Protein AF-0000000066262225 (afdb_homodimer)

Sequence (502 aa):
MTKTEKKLRHYITKAIADYKLLDKGDKVMLCLSGGKDSFGLLKVLHGLIEDKTYDIDLHVYTLDQSQPGWDDSQLRKYLDDLGVSYEIETKNTYGVIIDKVPEGKTYCSLCSRLRRGNIYRYAKEHKMDKIILGHHHDDLIQSLLMSILYQGQIKSMPPKFVTQDGENTVIRPMVLVQERDLIEFAKEENFPIIPCNLCGSQENLKRKKVKKLIQDLALENPKVPSNILNSLSNVLPSHLMDKNLLNSLENMTKTEKKLRHYITKAIADYKLLDKGDKVMLCLSGGKDSFGLLKVLHGLIEDKTYDIDLHVYTLDQSQPGWDDSQLRKYLDDLGVSYEIETKNTYGVIIDKVPEGKTYCSLCSRLRRGNIYRYAKEHKMDKIILGHHHDDLIQSLLMSILYQGQIKSMPPKFVTQDGENTVIRPMVLVQERDLIEFAKEENFPIIPCNLCGSQENLKRKKVKKLIQDLALENPKVPSNILNSLSNVLPSHLMDKNLLNSLEN

Foldseek 3Di:
DDPLLVVQLVLLVVLCVVVVQDDAAFFEEQEDAQALLSVSVCVSVLVCVVVPVHHYQYEYEYEALVDPPDDCPQVVVVCVVSVHHYDYHYDNQVVVLPVPDDPQAFSVVSVVVVVVVVQLVVCLVVVGAAYEYRDALLQFLLQQCCCVVPVVDRDGDDQWDQDPVNRYIYGYSHNHPDPVSSVVVCVVVVRRGDDDPRGPHCVVVSSVVSSVVQVVVCVVPVCSSVVSSVVNVPDDVVPDDDPVVVVVVVD/DDPLLVVQLVLLVVLCVVVVQDDAAFFEEEEDAQALLSVSVCVSVLVCVVVPVHHYQYEYEYEALVDPPDDCPLVVVVCVVSVHHYDYHYDNQVVVLPVPDDPPAFSVVSSVVVVVVVQLVVCLVVVGAAYEYRDALLQFLLQQCCCVVPVVDRDGDDQWDQDPVNRYIYGYSHNHPDVVSSVVVCVVVVRRGDDDPRGPHCVVVSSVVSSVVQVVVCVVPVCSSVVSSVVNVPDDVVPDDDPVVVVVVVD

pLDDT: mean 93.82, std 8.8, range [47.84, 98.88]

Radius of gyration: 27.67 Å; Cα contacts (8 Å, |Δi|>4): 814; chains: 2; bounding box: 54×81×60 Å

Nearest PDB structures (foldseek):
  6scy-assembly1_B  TM=7.818E-01  e=8.886E-15  Methanococcus maripaludis S2
  5ztb-assembly2_A  TM=8.047E-01  e=3.260E-14  Thermus thermophilus HB27
  5b4e-assembly1_A-2  TM=8.611E-01  e=9.224E-13  Thermus thermophilus HB27
  2e89-assembly2_C  TM=8.220E-01  e=2.642E-12  Aquifex aeolicus
  3a2k-assembly2_B  TM=7.943E-01  e=8.356E-10  Geobacillus kaustophilus

Structure (mmCIF, N/CA/C/O backbone):
data_AF-0000000066262225-model_v1
#
loop_
_entity.id
_entity.type
_entity.pdbx_description
1 polymer 'tRNA-cytidine(32) 2-sulfurtransferase 2'
#
loop_
_atom_site.group_PDB
_atom_site.id
_atom_site.type_symbol
_atom_site.label_atom_id
_atom_site.label_alt_id
_atom_site.label_comp_id
_atom_site.label_asym_id
_atom_site.label_entity_id
_atom_site.label_seq_id
_atom_site.pdbx_PDB_ins_code
_atom_site.Cartn_x
_atom_site.Cartn_y
_atom_site.Cartn_z
_atom_site.occupancy
_atom_site.B_iso_or_equiv
_atom_site.auth_seq_id
_atom_site.auth_comp_id
_atom_site.auth_asym_id
_atom_site.auth_atom_id
_atom_site.pdbx_PDB_model_num
ATOM 1 N N . MET A 1 1 ? -16.609 -34.656 -5.578 1 88.62 1 MET A N 1
ATOM 2 C CA . MET A 1 1 ? -15.852 -33.406 -5.414 1 88.62 1 MET A CA 1
ATOM 3 C C . MET A 1 1 ? -15.938 -32.906 -3.973 1 88.62 1 MET A C 1
ATOM 5 O O . MET A 1 1 ? -17.016 -32.844 -3.398 1 88.62 1 MET A O 1
ATOM 9 N N . THR A 1 2 ? -14.844 -32.625 -3.408 1 93.94 2 THR A N 1
ATOM 10 C CA . THR A 1 2 ? -14.789 -32.219 -2.008 1 93.94 2 THR A CA 1
ATOM 11 C C . THR A 1 2 ? -15.211 -30.766 -1.848 1 93.94 2 THR A C 1
ATOM 13 O O . THR A 1 2 ? -15.289 -30.031 -2.83 1 93.94 2 THR A O 1
ATOM 16 N N . LYS A 1 3 ? -15.57 -30.406 -0.615 1 95.38 3 LYS A N 1
ATOM 17 C CA . LYS A 1 3 ? -15.914 -29.031 -0.304 1 95.38 3 LYS A CA 1
ATOM 18 C C . LYS A 1 3 ? -14.766 -28.078 -0.642 1 95.38 3 LYS A C 1
ATOM 20 O O . LYS A 1 3 ? -14.992 -26.984 -1.154 1 95.38 3 LYS A O 1
ATOM 25 N N . THR A 1 4 ? -13.562 -28.562 -0.428 1 97.94 4 THR A N 1
ATOM 26 C CA . THR A 1 4 ? -12.375 -27.75 -0.697 1 97.94 4 THR A CA 1
ATOM 27 C C . THR A 1 4 ? -12.219 -27.516 -2.195 1 97.94 4 THR A C 1
ATOM 29 O O . THR A 1 4 ? -11.953 -26.375 -2.623 1 97.94 4 THR A O 1
ATOM 32 N N . GLU A 1 5 ? -12.383 -28.531 -2.943 1 97.88 5 GLU A N 1
ATOM 33 C CA . GLU A 1 5 ? -12.266 -28.391 -4.395 1 97.88 5 GLU A CA 1
ATOM 34 C C . GLU A 1 5 ? -13.328 -27.438 -4.941 1 97.88 5 GLU A C 1
ATOM 36 O O . GLU A 1 5 ? -13.047 -26.625 -5.82 1 97.88 5 GLU A O 1
ATOM 41 N N . LYS A 1 6 ? -14.539 -27.531 -4.414 1 98.19 6 LYS A N 1
ATOM 42 C CA . LYS A 1 6 ? -15.617 -26.625 -4.836 1 98.19 6 LYS A CA 1
ATOM 43 C C . LYS A 1 6 ? -15.258 -25.172 -4.562 1 98.19 6 LYS A C 1
ATOM 45 O O . LYS A 1 6 ? -15.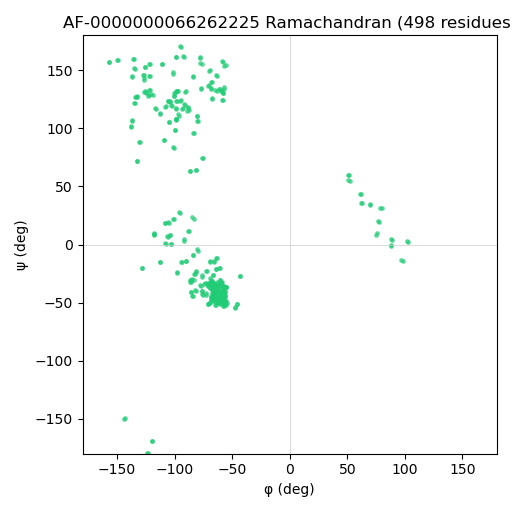523 -24.297 -5.387 1 98.19 6 LYS A O 1
ATOM 50 N N . LYS A 1 7 ? -14.68 -24.984 -3.381 1 98.06 7 LYS A N 1
ATOM 51 C CA . LYS A 1 7 ? -14.258 -23.641 -2.998 1 98.06 7 LYS A CA 1
ATOM 52 C C . LYS A 1 7 ? -13.172 -23.125 -3.936 1 98.06 7 LYS A C 1
ATOM 54 O O . LYS A 1 7 ? -13.219 -21.969 -4.367 1 98.06 7 LYS A O 1
ATOM 59 N N . LEU A 1 8 ? -12.219 -23.906 -4.277 1 98.81 8 LEU A N 1
ATOM 60 C CA . LEU A 1 8 ? -11.164 -23.531 -5.207 1 98.81 8 LEU A CA 1
ATOM 61 C C . LEU A 1 8 ? -11.734 -23.219 -6.586 1 98.81 8 LEU A C 1
ATOM 63 O O . LEU A 1 8 ? -11.367 -22.203 -7.195 1 98.81 8 LEU A O 1
ATOM 67 N N . ARG A 1 9 ? -12.625 -24.047 -7.074 1 98.69 9 ARG A N 1
AT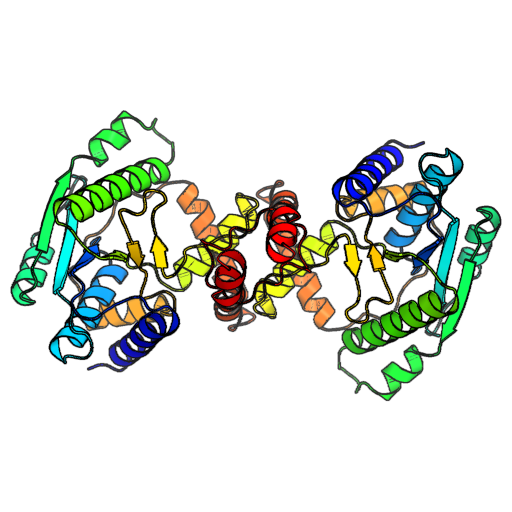OM 68 C CA . ARG A 1 9 ? -13.266 -23.828 -8.367 1 98.69 9 ARG A CA 1
ATOM 69 C C . ARG A 1 9 ? -13.969 -22.484 -8.406 1 98.69 9 ARG A C 1
ATOM 71 O O . ARG A 1 9 ? -13.859 -21.75 -9.398 1 98.69 9 ARG A O 1
ATOM 78 N N . HIS A 1 10 ? -14.625 -22.141 -7.336 1 98.69 10 HIS A N 1
ATOM 79 C CA . HIS A 1 10 ? -15.359 -20.891 -7.258 1 98.69 10 HIS A CA 1
ATOM 80 C C . HIS A 1 10 ? -14.414 -19.688 -7.406 1 98.69 10 HIS A C 1
ATOM 82 O O . HIS A 1 10 ? -14.648 -18.812 -8.242 1 98.69 10 HIS A O 1
ATOM 88 N N . TYR A 1 11 ? -13.367 -19.703 -6.641 1 98.75 11 TYR A N 1
ATOM 89 C CA . TYR A 1 11 ? -12.461 -18.547 -6.637 1 98.75 11 TYR A CA 1
ATOM 90 C C . TYR A 1 11 ? -11.672 -18.469 -7.938 1 98.75 11 TYR A C 1
ATOM 92 O O . TYR A 1 11 ? -11.406 -17.375 -8.445 1 98.75 11 TYR A O 1
ATOM 100 N N . ILE A 1 12 ? -11.312 -19.641 -8.469 1 98.88 12 ILE A N 1
ATOM 101 C CA . ILE A 1 12 ? -10.555 -19.656 -9.719 1 98.88 12 ILE A CA 1
ATOM 102 C C . ILE A 1 12 ? -11.43 -19.172 -10.867 1 98.88 12 ILE A C 1
ATOM 104 O O . ILE A 1 12 ? -11.008 -18.312 -11.656 1 98.88 12 ILE A O 1
ATOM 108 N N . THR A 1 13 ? -12.672 -19.625 -10.953 1 98.81 13 THR A N 1
ATOM 109 C CA . THR A 1 13 ? -13.57 -19.188 -12.016 1 98.81 13 THR A CA 1
ATOM 110 C C . THR A 1 13 ? -13.922 -17.719 -11.852 1 98.81 13 THR A C 1
ATOM 112 O O . THR A 1 13 ? -14.055 -17 -12.844 1 98.81 13 THR A O 1
ATOM 115 N N . LYS A 1 14 ? -14.078 -17.281 -10.633 1 98.75 14 LYS A N 1
ATOM 116 C CA . LYS A 1 14 ? -14.344 -15.867 -10.383 1 98.75 14 LYS A CA 1
ATOM 117 C C . LYS A 1 14 ? -13.188 -15 -10.875 1 98.75 14 LYS A C 1
ATOM 119 O O . LYS A 1 14 ? -13.406 -13.977 -11.531 1 98.75 14 LYS A O 1
ATOM 124 N N . ALA A 1 15 ? -11.969 -15.391 -10.539 1 98.81 15 ALA A N 1
ATOM 125 C CA . ALA A 1 15 ? -10.797 -14.633 -10.977 1 98.81 15 ALA A CA 1
ATOM 126 C C . ALA A 1 15 ? -10.703 -14.602 -12.5 1 98.81 15 ALA A C 1
ATOM 128 O O . ALA A 1 15 ? -10.43 -13.555 -13.086 1 98.81 15 ALA A O 1
ATOM 129 N N . ILE A 1 16 ? -10.922 -15.758 -13.125 1 98.81 16 ILE A N 1
ATOM 130 C CA . ILE A 1 16 ? -10.852 -15.852 -14.578 1 98.81 16 ILE A CA 1
ATOM 131 C C . ILE A 1 16 ? -11.883 -14.906 -15.203 1 98.81 16 ILE A C 1
ATOM 133 O O . ILE A 1 16 ? -11.578 -14.203 -16.172 1 98.81 16 ILE A O 1
ATOM 137 N N . ALA A 1 17 ? -13.062 -14.852 -14.641 1 98.44 17 ALA A N 1
ATOM 138 C CA . ALA A 1 17 ? -14.133 -13.992 -15.141 1 98.44 17 ALA A CA 1
ATOM 139 C C . ALA A 1 17 ? -13.82 -12.523 -14.867 1 98.44 17 ALA A C 1
ATOM 141 O O . ALA A 1 17 ? -13.875 -11.688 -15.773 1 98.44 17 ALA A O 1
ATOM 142 N N . ASP A 1 18 ? -13.484 -12.203 -13.648 1 97.81 18 ASP A N 1
ATOM 143 C CA . ASP A 1 18 ? -13.273 -10.828 -13.211 1 97.81 18 ASP A CA 1
ATOM 144 C C . ASP A 1 18 ? -12.156 -10.164 -14.016 1 97.81 18 ASP A C 1
ATOM 146 O O . ASP A 1 18 ? -12.234 -8.969 -14.32 1 97.81 18 ASP A O 1
ATOM 150 N N . TYR A 1 19 ? -11.125 -10.961 -14.398 1 97.94 19 TYR A N 1
ATOM 151 C CA . TYR A 1 19 ? -9.945 -10.344 -15 1 97.94 19 TYR A CA 1
ATOM 152 C C . TYR A 1 19 ? -9.75 -10.828 -16.422 1 97.94 19 TYR A C 1
ATOM 154 O O . TYR A 1 19 ? -8.688 -10.625 -17.016 1 97.94 19 TYR A O 1
ATOM 162 N N . LYS A 1 20 ? -10.742 -11.555 -16.953 1 97.12 20 LYS A N 1
ATOM 163 C CA . LYS A 1 20 ? -10.719 -12.023 -18.328 1 97.12 20 LYS A CA 1
ATOM 164 C C . LYS A 1 20 ? -9.414 -12.734 -18.656 1 97.12 20 LYS A C 1
ATOM 166 O O . LYS A 1 20 ? -8.719 -12.367 -19.609 1 97.12 20 LYS A O 1
ATOM 171 N N . LEU A 1 21 ? -9.172 -13.797 -17.906 1 98.56 21 LEU A N 1
ATOM 172 C CA . LEU A 1 21 ? -7.867 -14.438 -17.953 1 98.56 21 LEU A CA 1
ATOM 173 C C . LEU A 1 21 ? -7.797 -15.43 -19.109 1 98.56 21 LEU A C 1
ATOM 175 O O . LEU A 1 21 ? -6.719 -15.68 -19.656 1 98.56 21 LEU A O 1
ATOM 179 N N . LEU A 1 22 ? -8.922 -16.016 -19.484 1 98.5 22 LEU A N 1
ATOM 180 C CA . LEU A 1 22 ? -8.938 -17.062 -20.5 1 98.5 22 LEU A CA 1
ATOM 181 C C . LEU A 1 22 ? -9.953 -16.734 -21.594 1 98.5 22 LEU A C 1
ATOM 183 O O . LEU A 1 22 ? -11.031 -16.219 -21.312 1 98.5 22 LEU A O 1
ATOM 187 N N . ASP A 1 23 ? -9.594 -17.141 -22.797 1 97.81 23 ASP A N 1
ATOM 188 C CA . ASP A 1 23 ? -10.492 -17.078 -23.938 1 97.81 23 ASP A CA 1
ATOM 189 C C . ASP A 1 23 ? -10.695 -18.469 -24.547 1 97.81 23 ASP A C 1
ATOM 191 O O . ASP A 1 23 ? -9.844 -19.344 -24.406 1 97.81 23 ASP A O 1
ATOM 195 N N . LYS A 1 24 ? -11.836 -18.547 -25.203 1 98 24 LYS A N 1
ATOM 196 C CA . LYS A 1 24 ? -12.109 -19.812 -25.906 1 98 24 LYS A CA 1
ATOM 197 C C . LYS A 1 24 ? -11.016 -20.125 -26.906 1 98 24 LYS A C 1
ATOM 199 O O . LYS A 1 24 ? -10.594 -19.266 -27.688 1 98 24 LYS A O 1
ATOM 204 N N . GLY A 1 25 ? -10.523 -21.344 -26.844 1 98.19 25 GLY A N 1
ATOM 205 C CA . GLY A 1 25 ? -9.555 -21.797 -27.828 1 98.19 25 GLY A CA 1
ATOM 206 C C . GLY A 1 25 ? -8.117 -21.469 -27.453 1 98.19 25 GLY A C 1
ATOM 207 O O . GLY A 1 25 ? -7.184 -21.859 -28.156 1 98.19 25 GLY A O 1
ATOM 208 N N . ASP A 1 26 ? -7.898 -20.844 -26.344 1 98.31 26 ASP A N 1
ATOM 209 C CA . ASP A 1 26 ? -6.551 -20.5 -25.906 1 98.31 26 ASP A CA 1
ATOM 210 C C . ASP A 1 26 ? -5.672 -21.75 -25.812 1 98.31 26 ASP A C 1
ATOM 212 O O . ASP A 1 26 ? -6.113 -22.797 -25.312 1 98.31 26 ASP A O 1
ATOM 216 N N . LYS A 1 27 ? -4.516 -21.641 -26.328 1 98.38 27 LYS A N 1
ATOM 217 C CA . LYS A 1 27 ? -3.451 -22.562 -25.969 1 98.38 27 LYS A CA 1
ATOM 218 C C . LYS A 1 27 ? -2.689 -22.078 -24.734 1 98.38 27 LYS A C 1
ATOM 220 O O . LYS A 1 27 ? -1.961 -21.094 -24.797 1 98.38 27 LYS A O 1
ATOM 225 N N . VAL A 1 28 ? -2.777 -22.828 -23.688 1 98.69 28 VAL A N 1
ATOM 226 C CA . VAL A 1 28 ? -2.246 -22.312 -22.422 1 98.69 28 VAL A CA 1
ATOM 227 C C . VAL A 1 28 ? -1.184 -23.266 -21.891 1 98.69 28 VAL A C 1
ATOM 229 O O . VAL A 1 28 ? -1.281 -24.484 -22.062 1 98.69 28 VAL A O 1
ATOM 232 N N . MET A 1 29 ? -0.179 -22.688 -21.266 1 98.81 29 MET A N 1
ATOM 233 C CA . MET A 1 29 ? 0.882 -23.422 -20.594 1 98.81 29 MET A CA 1
ATOM 234 C C . MET A 1 29 ? 0.82 -23.219 -19.078 1 98.81 29 MET A C 1
ATOM 236 O O . MET A 1 29 ? 0.97 -22.094 -18.609 1 98.81 29 MET A O 1
ATOM 240 N N . LEU A 1 30 ? 0.504 -24.25 -18.391 1 98.88 30 LEU A N 1
ATOM 241 C CA . LEU A 1 30 ? 0.546 -24.188 -16.922 1 98.88 30 LEU A CA 1
ATOM 242 C C . LEU A 1 30 ? 1.913 -24.625 -16.406 1 98.88 30 LEU A C 1
ATOM 244 O O . LEU A 1 30 ? 2.377 -25.719 -16.688 1 98.88 30 LEU A O 1
ATOM 248 N N . CYS A 1 31 ? 2.539 -23.734 -15.719 1 98.56 31 CYS A N 1
ATOM 249 C CA . CYS A 1 31 ? 3.836 -24.047 -15.133 1 98.56 31 CYS A CA 1
ATOM 250 C C . CYS A 1 31 ? 3.672 -24.828 -13.828 1 98.56 31 CYS A C 1
ATOM 252 O O . CYS A 1 31 ? 3.23 -24.266 -12.82 1 98.56 31 CYS A O 1
ATOM 254 N N . LEU A 1 32 ? 4.051 -26.047 -13.875 1 97.81 32 LEU A N 1
ATOM 255 C CA . LEU A 1 32 ? 3.979 -26.922 -12.711 1 97.81 32 LEU A CA 1
ATOM 256 C C . LEU A 1 32 ? 5.336 -27.031 -12.023 1 97.81 32 LEU A C 1
ATOM 258 O O . LEU A 1 32 ? 6.258 -27.656 -12.547 1 97.81 32 LEU A O 1
ATOM 262 N N . SER A 1 33 ? 5.461 -26.438 -10.891 1 93.75 33 SER A N 1
ATOM 263 C CA . SER A 1 33 ? 6.734 -26.375 -10.18 1 93.75 33 SER A CA 1
ATOM 264 C C . SER A 1 33 ? 7.004 -27.656 -9.406 1 93.75 33 SER A C 1
ATOM 266 O O . SER A 1 33 ? 8.141 -27.922 -9.008 1 93.75 33 SER A O 1
ATOM 268 N N . GLY A 1 34 ? 5.926 -28.391 -9.086 1 92.31 34 GLY A N 1
ATOM 269 C CA . GLY A 1 34 ? 6.047 -29.531 -8.211 1 92.31 34 GLY A CA 1
ATOM 270 C C . GLY A 1 34 ? 5.582 -29.266 -6.793 1 92.31 34 GLY A C 1
ATOM 271 O O . GLY A 1 34 ? 5.664 -30.125 -5.926 1 92.31 34 GLY A O 1
ATOM 272 N N . GLY A 1 35 ? 5.105 -28.109 -6.566 1 93.94 35 GLY A N 1
ATOM 273 C CA . GLY A 1 35 ? 4.57 -27.75 -5.262 1 93.94 35 GLY A CA 1
ATOM 274 C C . GLY A 1 35 ? 3.068 -27.938 -5.16 1 93.94 35 GLY A C 1
ATOM 275 O O . GLY A 1 35 ? 2.398 -28.172 -6.168 1 93.94 35 GLY A O 1
ATOM 276 N N . LYS A 1 36 ? 2.582 -27.812 -3.916 1 95.75 36 LYS A N 1
ATOM 277 C CA . LYS A 1 36 ? 1.168 -28.047 -3.645 1 95.75 36 LYS A CA 1
ATOM 278 C C . LYS A 1 36 ? 0.285 -27.078 -4.422 1 95.75 36 LYS A C 1
ATOM 280 O O . LYS A 1 36 ? -0.793 -27.453 -4.891 1 95.75 36 LYS A O 1
ATOM 285 N N . ASP A 1 37 ? 0.737 -25.859 -4.605 1 97.56 37 ASP A N 1
ATOM 286 C CA . ASP A 1 37 ? -0.09 -24.828 -5.227 1 97.56 37 ASP A CA 1
ATOM 287 C C . ASP A 1 37 ? -0.306 -25.125 -6.711 1 97.56 37 ASP A C 1
ATOM 289 O O . ASP A 1 37 ? -1.439 -25.094 -7.195 1 97.56 37 ASP A O 1
ATOM 293 N N . SER A 1 38 ? 0.808 -25.391 -7.422 1 98 38 SER A N 1
ATOM 294 C CA . SER A 1 38 ? 0.705 -25.641 -8.852 1 98 38 SER A CA 1
ATOM 295 C C . SER A 1 38 ? -0.054 -26.938 -9.125 1 98 38 SER A C 1
ATOM 297 O O . SER A 1 38 ? -0.8 -27.031 -10.102 1 98 38 SER A O 1
ATOM 299 N N . PHE A 1 39 ? 0.054 -27.953 -8.266 1 97.88 39 PHE A N 1
ATOM 300 C CA . PHE A 1 39 ? -0.723 -29.188 -8.406 1 97.88 39 PHE A CA 1
ATOM 301 C C . PHE A 1 39 ? -2.209 -28.906 -8.219 1 97.88 39 PHE A C 1
ATOM 303 O O . PHE A 1 39 ? -3.043 -29.422 -8.961 1 97.88 39 PHE A O 1
ATOM 310 N N . GLY A 1 40 ? -2.516 -28.156 -7.168 1 98.38 40 GLY A N 1
ATOM 311 C CA . GLY A 1 40 ? -3.904 -27.797 -6.938 1 98.38 40 GLY A CA 1
ATOM 312 C C . GLY A 1 40 ? -4.543 -27.094 -8.117 1 98.38 40 GLY A C 1
ATOM 313 O O . GLY A 1 40 ? -5.652 -27.438 -8.531 1 98.38 40 GLY A O 1
ATOM 314 N N . LEU A 1 41 ? -3.811 -26.156 -8.656 1 98.75 41 LEU A N 1
ATOM 315 C CA . LEU A 1 41 ? -4.293 -25.422 -9.82 1 98.75 41 LEU A CA 1
ATOM 316 C C . LEU A 1 41 ? -4.52 -26.359 -11 1 98.75 41 LEU A C 1
ATOM 318 O O . LEU A 1 41 ? -5.555 -26.281 -11.664 1 98.75 41 LEU A O 1
ATOM 322 N N . LEU A 1 42 ? -3.559 -27.219 -11.266 1 98.69 42 LEU A N 1
ATOM 323 C CA . LEU A 1 42 ? -3.666 -28.172 -12.367 1 98.69 42 LEU A CA 1
ATOM 324 C C . LEU A 1 42 ? -4.914 -29.031 -12.219 1 98.69 42 LEU A C 1
ATOM 326 O O . LEU A 1 42 ? -5.691 -29.188 -13.164 1 98.69 42 LEU A O 1
ATOM 330 N N . LYS A 1 43 ? -5.09 -29.578 -11.055 1 98.44 43 LYS A N 1
ATOM 331 C CA . LYS A 1 43 ? -6.219 -30.469 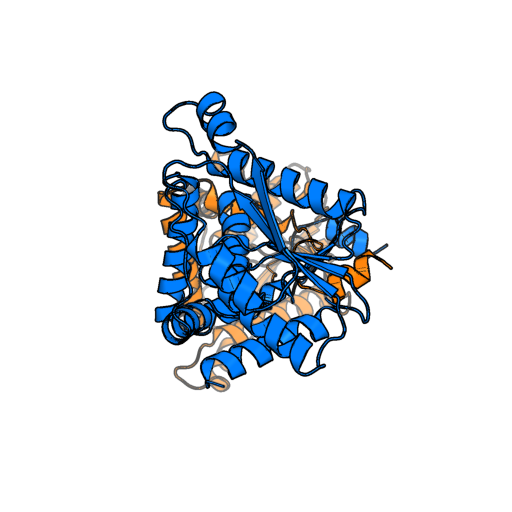-10.805 1 98.44 43 LYS A CA 1
ATOM 332 C C . LYS A 1 43 ? -7.547 -29.75 -11.062 1 98.44 43 LYS A C 1
ATOM 334 O O . LYS A 1 43 ? -8.422 -30.297 -11.742 1 98.44 43 LYS A O 1
ATOM 339 N N . VAL A 1 44 ? -7.684 -28.578 -10.539 1 98.69 44 VAL A N 1
ATOM 340 C CA . VAL A 1 44 ? -8.938 -27.844 -10.641 1 98.69 44 VAL A CA 1
ATOM 341 C C . VAL A 1 44 ? -9.164 -27.422 -12.094 1 98.69 44 VAL A C 1
ATOM 343 O O . VAL A 1 44 ? -10.258 -27.594 -12.633 1 98.69 44 VAL A O 1
ATOM 346 N N . LEU A 1 45 ? -8.117 -26.859 -12.711 1 98.62 45 LEU A N 1
ATOM 347 C CA . LEU A 1 45 ? -8.25 -26.391 -14.086 1 98.62 45 LEU A CA 1
ATOM 348 C C . LEU A 1 45 ? -8.562 -27.547 -15.023 1 98.62 45 LEU A C 1
ATOM 350 O O . LEU A 1 45 ? -9.406 -27.406 -15.914 1 98.62 45 LEU A O 1
ATOM 354 N N . HIS A 1 46 ? -7.879 -28.656 -14.844 1 98.38 46 HIS A N 1
ATOM 355 C CA . HIS A 1 46 ? -8.164 -29.844 -15.633 1 98.38 46 HIS A CA 1
ATOM 356 C C . HIS A 1 46 ? -9.625 -30.266 -15.508 1 98.38 46 HIS A C 1
ATOM 358 O O . HIS A 1 46 ? -10.266 -30.578 -16.516 1 98.38 46 HIS A O 1
ATOM 364 N N . GLY A 1 47 ? -10.117 -30.234 -14.289 1 97.94 47 GLY A N 1
ATOM 365 C CA . GLY A 1 47 ? -11.523 -30.547 -14.07 1 97.94 47 GLY A CA 1
ATOM 366 C C . GLY A 1 47 ? -12.461 -29.594 -14.797 1 97.94 47 GLY A C 1
ATOM 367 O O . GLY A 1 47 ? -13.461 -30.031 -15.375 1 97.94 47 GLY A O 1
ATOM 368 N N . LEU A 1 48 ? -12.141 -28.359 -14.781 1 98.5 48 LEU A N 1
ATOM 369 C CA . LEU A 1 48 ? -12.961 -27.344 -15.43 1 98.5 48 LEU A CA 1
ATOM 370 C C . LEU A 1 48 ? -12.945 -27.516 -16.938 1 98.5 48 LEU A C 1
ATOM 372 O O . LEU A 1 48 ? -13.93 -27.219 -17.609 1 98.5 48 LEU A O 1
ATOM 376 N N . ILE A 1 49 ? -11.852 -27.984 -17.484 1 98.19 49 ILE A N 1
ATOM 377 C CA . ILE A 1 49 ? -11.742 -28.266 -18.922 1 98.19 49 ILE A CA 1
ATOM 378 C C . ILE A 1 49 ? -12.547 -29.516 -19.266 1 98.19 49 ILE A C 1
ATOM 380 O O . ILE A 1 49 ? -13.305 -29.531 -20.234 1 98.19 49 ILE A O 1
ATOM 384 N N . GLU A 1 50 ? -12.461 -30.516 -18.438 1 97.31 50 GLU A N 1
ATOM 385 C CA . GLU A 1 50 ? -13.141 -31.781 -18.672 1 97.31 50 GLU A CA 1
ATOM 386 C C . GLU A 1 50 ? -14.656 -31.609 -18.656 1 97.31 50 GLU A C 1
ATOM 388 O O . GLU A 1 50 ? -15.375 -32.281 -19.422 1 97.31 50 GLU A O 1
ATOM 393 N N . ASP A 1 51 ? -15.102 -30.719 -17.812 1 97.06 51 ASP A N 1
ATOM 394 C CA . ASP A 1 51 ? -16.547 -30.531 -17.75 1 97.06 51 ASP A CA 1
ATOM 395 C C . ASP A 1 51 ? -17.016 -29.438 -18.703 1 97.06 51 ASP A C 1
ATOM 397 O O . ASP A 1 51 ? -18.172 -29.047 -18.672 1 97.06 51 ASP A O 1
ATOM 401 N N . LYS A 1 52 ? -16.156 -28.875 -19.469 1 97.25 52 LYS A N 1
ATOM 402 C CA . LYS A 1 52 ? -16.406 -27.984 -20.594 1 97.25 52 LYS A CA 1
ATOM 403 C C . LYS A 1 52 ? -16.75 -26.578 -20.109 1 97.25 52 LYS A C 1
ATOM 405 O O . LYS A 1 52 ? -17.391 -25.812 -20.828 1 97.25 52 LYS A O 1
ATOM 410 N N . THR A 1 53 ? -16.359 -26.328 -18.859 1 98.12 53 THR A N 1
ATOM 411 C CA . THR A 1 53 ? -16.469 -24.938 -18.406 1 98.12 53 THR A CA 1
ATOM 412 C C . THR A 1 53 ? -15.57 -24.031 -19.234 1 98.12 53 THR A C 1
ATOM 414 O O . THR A 1 53 ? -15.969 -22.906 -19.594 1 98.12 53 THR A O 1
ATOM 417 N N . TYR A 1 54 ? -14.367 -24.516 -19.469 1 98.38 54 TYR A N 1
ATOM 418 C CA . TYR A 1 54 ? -13.445 -23.781 -20.328 1 98.38 54 TYR A CA 1
ATOM 419 C C . TYR A 1 54 ? -13.016 -24.641 -21.516 1 98.38 54 TYR A C 1
ATOM 421 O O . TYR A 1 54 ? -12.727 -25.844 -21.344 1 98.38 54 TYR A O 1
ATOM 429 N N . ASP A 1 55 ? -13.062 -24.047 -22.672 1 98.44 55 ASP A N 1
ATOM 430 C CA . ASP A 1 55 ? -12.586 -24.656 -23.906 1 98.44 55 ASP A CA 1
ATOM 431 C C . ASP A 1 55 ? -11.195 -24.141 -24.281 1 98.44 55 ASP A C 1
ATOM 433 O O . ASP A 1 55 ? -11.07 -23.25 -25.109 1 98.44 55 ASP A O 1
ATOM 437 N N . ILE A 1 56 ? -10.195 -24.719 -23.703 1 98.44 56 ILE A N 1
ATOM 438 C CA . ILE A 1 56 ? -8.812 -24.312 -23.922 1 98.44 56 ILE A CA 1
ATOM 439 C C . ILE A 1 56 ? -7.938 -25.562 -24.109 1 98.44 56 ILE A C 1
ATOM 441 O O . ILE A 1 56 ? -8.344 -26.672 -23.766 1 98.44 56 ILE A O 1
ATOM 445 N N . ASP A 1 57 ? -6.82 -25.359 -24.703 1 98.44 57 ASP A N 1
ATOM 446 C CA . ASP A 1 57 ? -5.812 -26.406 -24.891 1 98.44 57 ASP A CA 1
ATOM 447 C C . ASP A 1 57 ? -4.715 -26.297 -23.828 1 98.44 57 ASP A C 1
ATOM 449 O O . ASP A 1 57 ? -3.855 -25.422 -23.906 1 98.44 57 ASP A O 1
ATOM 453 N N . LEU A 1 58 ? -4.75 -27.234 -22.891 1 98.56 58 LEU A N 1
ATOM 454 C CA . LEU A 1 58 ? -3.863 -27.172 -21.734 1 98.56 58 LEU A CA 1
ATOM 455 C C . LEU A 1 58 ? -2.596 -27.984 -21.984 1 98.56 58 LEU A C 1
ATOM 457 O O . LEU A 1 58 ? -2.668 -29.172 -22.328 1 98.56 58 LEU A O 1
ATOM 461 N N . HIS A 1 59 ? -1.471 -27.344 -21.844 1 98.81 59 HIS A N 1
ATOM 462 C CA . HIS A 1 59 ? -0.146 -27.953 -21.828 1 98.81 59 HIS A CA 1
ATOM 463 C C . HIS A 1 59 ? 0.576 -27.672 -20.516 1 98.81 59 HIS A C 1
ATOM 465 O O . HIS A 1 59 ? 0.622 -26.531 -20.062 1 98.81 59 HIS A O 1
ATOM 471 N N . VAL A 1 60 ? 1.102 -28.766 -19.891 1 98.81 60 VAL A N 1
ATOM 472 C CA . VAL A 1 60 ? 1.803 -28.594 -18.625 1 98.81 60 VAL A CA 1
ATOM 473 C C . VAL A 1 60 ? 3.309 -28.562 -18.859 1 98.81 60 VAL A C 1
ATOM 475 O O . VAL A 1 60 ? 3.842 -29.359 -19.641 1 98.81 60 VAL A O 1
ATOM 478 N N . TYR A 1 61 ? 3.961 -27.594 -18.266 1 98.69 61 TYR A N 1
ATOM 479 C CA . TYR A 1 61 ? 5.406 -27.422 -18.391 1 98.69 61 TYR A CA 1
ATOM 480 C C . TYR A 1 61 ? 6.078 -27.453 -17.031 1 98.69 61 TYR A C 1
ATOM 482 O O . TYR A 1 61 ? 5.656 -26.734 -16.109 1 98.69 61 TYR A O 1
ATOM 490 N N . THR A 1 62 ? 7.082 -28.266 -16.875 1 97.56 62 THR A N 1
ATOM 491 C CA . THR A 1 62 ? 7.918 -28.312 -15.688 1 97.56 62 THR A CA 1
ATOM 492 C C . THR A 1 62 ? 9.391 -28.125 -16.047 1 97.56 62 THR A C 1
ATOM 494 O O . THR A 1 62 ? 9.891 -28.766 -16.984 1 97.56 62 THR A O 1
ATOM 497 N N . LEU A 1 63 ? 10.008 -27.203 -15.297 1 95.94 63 LEU A N 1
ATOM 498 C CA . LEU A 1 63 ? 11.438 -27 -15.484 1 95.94 63 LEU A CA 1
ATOM 499 C C . LEU A 1 63 ? 12.242 -27.797 -14.453 1 95.94 63 LEU A C 1
ATOM 501 O O . LEU A 1 63 ? 12.125 -27.547 -13.25 1 95.94 63 LEU A O 1
ATOM 505 N N . ASP A 1 64 ? 12.906 -28.766 -14.891 1 93.81 64 ASP A N 1
ATOM 506 C CA . ASP A 1 64 ? 13.922 -29.453 -14.094 1 93.81 64 ASP A CA 1
ATOM 507 C C . ASP A 1 64 ? 15.227 -28.672 -14.07 1 93.81 64 ASP A C 1
ATOM 509 O O . ASP A 1 64 ? 15.969 -28.656 -15.062 1 93.81 64 ASP A O 1
ATOM 513 N N . GLN A 1 65 ? 15.508 -28.062 -12.977 1 89.69 65 GLN A N 1
ATOM 514 C CA . GLN A 1 65 ? 16.656 -27.172 -12.883 1 89.69 65 GLN A CA 1
ATOM 515 C C . GLN A 1 65 ? 17.922 -27.953 -12.492 1 89.69 65 GLN A C 1
ATOM 517 O O . GLN A 1 65 ? 18.922 -27.344 -12.117 1 89.69 65 GLN A O 1
ATOM 522 N N . SER A 1 66 ? 17.859 -29.234 -12.531 1 89.56 66 SER A N 1
ATOM 523 C CA . SER A 1 66 ? 18.953 -30.156 -12.273 1 89.56 66 SER A CA 1
ATOM 524 C C . SER A 1 66 ? 19.469 -30.016 -10.852 1 89.56 66 SER A C 1
ATOM 526 O O . SER A 1 66 ? 20.688 -30.047 -10.625 1 89.56 66 SER A O 1
ATOM 528 N N . GLN A 1 67 ? 18.562 -29.766 -10.008 1 85.88 67 GLN A N 1
ATOM 529 C CA . GLN A 1 67 ? 18.953 -29.75 -8.602 1 85.88 67 GLN A CA 1
ATOM 530 C C . GLN A 1 67 ? 19.281 -31.156 -8.102 1 85.88 67 GLN A C 1
ATOM 532 O O . GLN A 1 67 ? 18.688 -32.125 -8.562 1 85.88 67 GLN A O 1
ATOM 537 N N . PRO A 1 68 ? 20.188 -31.141 -7.152 1 86 68 PRO A N 1
ATOM 538 C CA . PRO A 1 68 ? 20.5 -32.469 -6.602 1 86 68 PRO A CA 1
ATOM 539 C C . PRO A 1 68 ? 19.266 -33.156 -6.004 1 86 68 PRO A C 1
ATOM 541 O O . PRO A 1 68 ? 18.5 -32.5 -5.273 1 86 68 PRO A O 1
ATOM 544 N N . GLY A 1 69 ? 19.031 -34.438 -6.348 1 85.44 69 GLY A N 1
ATOM 545 C CA . GLY A 1 69 ? 17.938 -35.188 -5.766 1 85.44 69 GLY A CA 1
ATOM 546 C C . GLY A 1 69 ? 16.641 -35.031 -6.535 1 85.44 69 GLY A C 1
ATOM 547 O O . GLY A 1 69 ? 15.602 -35.562 -6.121 1 85.44 69 GLY A O 1
ATOM 548 N N . TRP A 1 70 ? 16.75 -34.344 -7.609 1 88.5 70 TRP A N 1
ATOM 549 C CA . TRP A 1 70 ? 15.562 -34.219 -8.438 1 88.5 70 TRP A CA 1
ATOM 550 C C . TRP A 1 70 ? 15.039 -35.594 -8.875 1 88.5 70 TRP A C 1
ATOM 552 O O . TRP A 1 70 ? 15.789 -36.406 -9.422 1 88.5 70 TRP A O 1
ATOM 562 N N . ASP A 1 71 ? 13.773 -35.875 -8.578 1 91.44 71 ASP A N 1
ATOM 563 C CA . ASP A 1 71 ? 13.062 -37.062 -9.008 1 91.44 71 ASP A CA 1
ATOM 564 C C . ASP A 1 71 ? 11.648 -36.719 -9.469 1 91.44 71 ASP A C 1
ATOM 566 O O . ASP A 1 71 ? 10.781 -36.406 -8.641 1 91.44 71 ASP A O 1
ATOM 570 N N . ASP A 1 72 ? 11.469 -36.781 -10.781 1 93.25 72 ASP A N 1
ATOM 571 C CA . ASP A 1 72 ? 10.156 -36.406 -11.305 1 93.25 72 ASP A CA 1
ATOM 572 C C . ASP A 1 72 ? 9.367 -37.656 -11.734 1 93.25 72 ASP A C 1
ATOM 574 O O . ASP A 1 72 ? 8.43 -37.531 -12.531 1 93.25 72 ASP A O 1
ATOM 578 N N . SER A 1 73 ? 9.727 -38.844 -11.25 1 95.81 73 SER A N 1
ATOM 579 C CA . SER A 1 73 ? 9.07 -40.094 -11.648 1 95.81 73 SER A CA 1
ATOM 580 C C . SER A 1 73 ? 7.586 -40.062 -11.297 1 95.81 73 SER A C 1
ATOM 582 O O . SER A 1 73 ? 6.738 -40.344 -12.141 1 95.81 73 SER A O 1
ATOM 584 N N . GLN A 1 74 ? 7.285 -39.656 -10.094 1 95.75 74 GLN A N 1
ATOM 585 C CA . GLN A 1 74 ? 5.898 -39.625 -9.641 1 95.75 74 GLN A CA 1
ATOM 586 C C . GLN A 1 74 ? 5.117 -38.531 -10.359 1 95.75 74 GLN A C 1
ATOM 588 O O . GLN A 1 74 ? 3.92 -38.688 -10.609 1 95.75 74 GLN A O 1
ATOM 593 N N . LEU A 1 75 ? 5.812 -37.469 -10.664 1 96.06 75 LEU A N 1
ATOM 594 C CA . LEU A 1 75 ? 5.18 -36.375 -11.414 1 96.06 75 LEU A CA 1
ATOM 595 C C . LEU A 1 75 ? 4.773 -36.844 -12.805 1 96.06 75 LEU A C 1
ATOM 597 O O . LEU A 1 75 ? 3.65 -36.594 -13.242 1 96.06 75 LEU A O 1
ATOM 601 N N . ARG A 1 76 ? 5.645 -37.531 -13.5 1 97.06 76 ARG A N 1
ATOM 602 C CA . ARG A 1 76 ? 5.363 -38.062 -14.828 1 97.06 76 ARG A CA 1
ATOM 603 C C . ARG A 1 76 ? 4.168 -39 -14.805 1 97.06 76 ARG A C 1
ATOM 605 O O . ARG A 1 76 ? 3.275 -38.906 -15.648 1 97.06 76 ARG A O 1
ATOM 612 N N . LYS A 1 77 ? 4.203 -39.906 -13.836 1 97.62 77 LYS A N 1
ATOM 613 C CA . LYS A 1 77 ? 3.094 -40.844 -13.703 1 97.62 77 LYS A CA 1
ATOM 614 C C . LYS A 1 77 ? 1.77 -40.094 -13.516 1 97.62 77 LYS A C 1
ATOM 616 O O . LYS A 1 77 ? 0.763 -40.469 -14.133 1 97.62 77 LYS A O 1
ATOM 621 N N . TYR A 1 78 ? 1.76 -39.156 -12.641 1 97.44 78 TYR A N 1
ATOM 622 C CA . TYR A 1 78 ? 0.564 -38.344 -12.359 1 97.44 78 TYR A CA 1
ATOM 623 C C . TYR A 1 78 ? 0.026 -37.719 -13.633 1 97.44 78 TYR A C 1
ATOM 625 O O . TYR A 1 78 ? -1.176 -37.781 -13.898 1 97.44 78 TYR A O 1
ATOM 633 N N . LEU A 1 79 ? 0.929 -37.062 -14.406 1 98.06 79 LEU A N 1
ATOM 634 C CA . LEU A 1 79 ? 0.541 -36.344 -15.625 1 98.06 79 LEU A CA 1
ATOM 635 C C . LEU A 1 79 ? 0.053 -37.344 -16.688 1 98.06 79 LEU A C 1
ATOM 637 O O . LEU A 1 79 ? -0.913 -37.062 -17.391 1 98.06 79 LEU A O 1
ATOM 641 N N . ASP A 1 80 ? 0.708 -38.469 -16.797 1 97.94 80 ASP A N 1
ATOM 642 C CA . ASP A 1 80 ? 0.275 -39.531 -17.719 1 97.94 80 ASP A CA 1
ATOM 643 C C . ASP A 1 80 ? -1.136 -40 -17.375 1 97.94 80 ASP A C 1
ATOM 645 O O . ASP A 1 80 ? -1.971 -40.156 -18.266 1 97.94 80 ASP A O 1
ATOM 649 N N . ASP A 1 81 ? -1.356 -40.219 -16.141 1 97.19 81 ASP A N 1
ATOM 650 C CA . ASP A 1 81 ? -2.664 -40.688 -15.68 1 97.19 81 ASP A CA 1
ATOM 651 C C . ASP A 1 81 ? -3.748 -39.656 -15.977 1 97.19 81 ASP A C 1
ATOM 653 O O . ASP A 1 81 ? -4.887 -40 -16.281 1 97.19 81 ASP A O 1
ATOM 657 N N . LEU A 1 82 ? -3.395 -38.406 -15.82 1 96.12 82 LEU A N 1
ATOM 658 C CA . LEU A 1 82 ? -4.332 -37.312 -16.078 1 96.12 82 LEU A CA 1
ATOM 659 C C . LEU A 1 82 ? -4.633 -37.219 -17.562 1 96.12 82 LEU A C 1
ATOM 661 O O . LEU A 1 82 ? -5.676 -36.688 -17.953 1 96.12 82 LEU A O 1
ATOM 665 N N . GLY A 1 83 ? -3.664 -37.594 -18.391 1 96.75 83 GLY A N 1
ATOM 666 C CA . GLY A 1 83 ? -3.84 -37.562 -19.844 1 96.75 83 GLY A CA 1
ATOM 667 C C . GLY A 1 83 ? -3.662 -36.156 -20.422 1 96.75 83 GLY A C 1
ATOM 668 O O . GLY A 1 83 ? -4.355 -35.781 -21.375 1 96.75 83 GLY A O 1
ATOM 669 N N . VAL A 1 84 ? -2.846 -35.375 -19.828 1 97.19 84 VAL A N 1
ATOM 670 C CA . VAL A 1 84 ? -2.598 -34.031 -20.312 1 97.19 84 VAL A CA 1
ATOM 671 C C . VAL A 1 84 ? -1.279 -33.969 -21.078 1 97.19 84 VAL A C 1
ATOM 673 O O . VAL A 1 84 ? -0.378 -34.781 -20.828 1 97.19 84 VAL A O 1
ATOM 676 N N . SER A 1 85 ? -1.23 -33.094 -22.109 1 98.06 85 SER A N 1
ATOM 677 C CA . SER A 1 85 ? 0.049 -32.812 -22.75 1 98.06 85 SER A CA 1
ATOM 678 C C . SER A 1 85 ? 1.023 -32.156 -21.781 1 98.06 85 SER A C 1
ATOM 680 O O . SER A 1 85 ? 0.636 -31.297 -21 1 98.06 85 SER A O 1
ATOM 682 N N . TYR A 1 86 ? 2.26 -32.688 -21.766 1 98.56 86 TYR A N 1
ATOM 683 C CA . TYR A 1 86 ? 3.207 -32.062 -20.859 1 98.56 86 TYR A CA 1
ATOM 684 C C . TYR A 1 86 ? 4.629 -32.156 -21.391 1 98.56 86 TYR A C 1
ATOM 686 O O . TYR A 1 86 ? 4.898 -32.938 -22.312 1 98.56 86 TYR A O 1
ATOM 694 N N . GLU A 1 87 ? 5.453 -31.281 -20.906 1 98.5 87 GLU A N 1
ATOM 695 C CA . GLU A 1 87 ? 6.898 -31.297 -21.109 1 98.5 87 GLU A CA 1
ATOM 696 C C . GLU A 1 87 ? 7.637 -31.062 -19.797 1 98.5 87 GLU A C 1
ATOM 698 O O . GLU A 1 87 ? 7.281 -30.156 -19.031 1 98.5 87 GLU A O 1
ATOM 703 N N . ILE A 1 88 ? 8.547 -31.953 -19.469 1 97.62 88 ILE A N 1
ATOM 704 C CA . ILE A 1 88 ? 9.531 -31.703 -18.422 1 97.62 88 ILE A CA 1
ATOM 705 C C . ILE A 1 88 ? 10.891 -31.422 -19.047 1 97.62 88 ILE A C 1
ATOM 707 O O . ILE A 1 88 ? 11.562 -32.312 -19.547 1 97.62 88 ILE A O 1
ATOM 711 N N . GLU A 1 89 ? 11.266 -30.172 -19.016 1 97.25 89 GLU A N 1
ATOM 712 C CA . GLU A 1 89 ? 12.508 -29.719 -19.656 1 97.25 89 GLU A CA 1
ATOM 713 C C . GLU A 1 89 ? 13.641 -29.625 -18.641 1 97.25 89 GLU A C 1
ATOM 715 O O . GLU A 1 89 ? 13.477 -29.016 -17.578 1 97.25 89 GLU A O 1
ATOM 720 N N . THR A 1 90 ? 14.758 -30.188 -19.016 1 96 90 THR A N 1
ATOM 721 C CA . THR A 1 90 ? 15.922 -30.109 -18.141 1 96 90 THR A CA 1
ATOM 722 C C . THR A 1 90 ? 16.875 -29 -18.594 1 96 90 THR A C 1
ATOM 724 O O . THR A 1 90 ? 17.281 -28.969 -19.75 1 96 90 THR A O 1
ATOM 727 N N . LYS A 1 91 ? 17.016 -28.047 -17.703 1 94.5 91 LYS A N 1
ATOM 728 C CA . LYS A 1 91 ? 18.016 -27 -17.844 1 94.5 91 LYS A CA 1
ATOM 729 C C . LYS A 1 91 ? 18.891 -26.906 -16.594 1 94.5 91 LYS A C 1
ATOM 731 O O . LYS A 1 91 ? 18.375 -26.812 -15.484 1 94.5 91 LYS A O 1
ATOM 736 N N . ASN A 1 92 ? 20.141 -26.875 -16.734 1 91.69 92 ASN A N 1
ATOM 737 C CA . ASN A 1 92 ? 21.031 -26.844 -15.578 1 91.69 92 ASN A CA 1
ATOM 738 C C . ASN A 1 92 ? 21.172 -25.438 -15.008 1 91.69 92 ASN A C 1
ATOM 740 O O . ASN A 1 92 ? 22.281 -24.922 -14.891 1 91.69 92 ASN A O 1
ATOM 744 N N . THR A 1 93 ? 20.109 -24.922 -14.531 1 89 93 THR A N 1
ATOM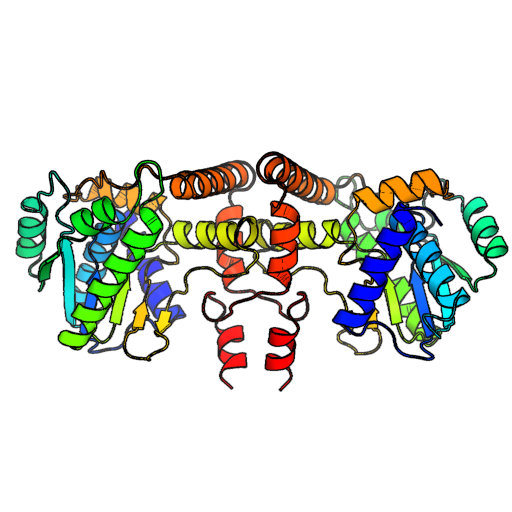 745 C CA . THR A 1 93 ? 20.141 -23.594 -13.93 1 89 93 THR A CA 1
ATOM 746 C C . THR A 1 93 ? 20.812 -23.641 -12.555 1 89 93 THR A C 1
ATOM 748 O O . THR A 1 93 ? 21.453 -22.672 -12.141 1 89 93 THR A O 1
ATOM 751 N N . TYR A 1 94 ? 20.641 -24.688 -11.875 1 86.25 94 TYR A N 1
ATOM 752 C CA . TYR A 1 94 ? 21.281 -24.875 -10.578 1 86.25 94 TYR A CA 1
ATOM 753 C C . TYR A 1 94 ? 22.781 -24.703 -10.695 1 86.25 94 TYR A C 1
ATOM 755 O O . TYR A 1 94 ? 23.391 -23.953 -9.922 1 86.25 94 TYR A O 1
ATOM 763 N N . GLY A 1 95 ? 23.328 -25.406 -11.602 1 87.62 95 GLY A N 1
ATOM 764 C CA . GLY A 1 95 ? 24.766 -25.266 -11.82 1 87.62 95 GLY A CA 1
ATOM 765 C C . GLY A 1 95 ? 25.188 -23.844 -12.125 1 87.62 95 GLY A C 1
ATOM 766 O O . GLY A 1 95 ? 26.219 -23.375 -11.617 1 87.62 95 GLY A O 1
ATOM 767 N N . VAL A 1 96 ? 24.438 -23.156 -12.875 1 89.88 96 VAL A N 1
ATOM 768 C CA . VAL A 1 96 ? 24.719 -21.781 -13.227 1 89.88 96 VAL A CA 1
ATOM 769 C C . VAL A 1 96 ? 24.688 -20.906 -11.969 1 89.88 96 VAL A C 1
ATOM 771 O O . VAL A 1 96 ? 25.562 -20.062 -11.766 1 89.88 96 VAL A O 1
ATOM 774 N N . ILE A 1 97 ? 23.734 -21.109 -11.133 1 86.75 97 ILE A N 1
ATOM 775 C CA . ILE A 1 97 ? 23.547 -20.328 -9.922 1 86.75 97 ILE A CA 1
ATOM 776 C C . ILE A 1 97 ? 24.719 -20.547 -8.969 1 86.75 97 ILE A C 1
ATOM 778 O O . ILE A 1 97 ? 25.281 -19.594 -8.445 1 86.75 97 ILE A O 1
ATOM 782 N N . ILE A 1 98 ? 25.062 -21.797 -8.812 1 85.38 98 ILE A N 1
ATOM 783 C CA . ILE A 1 98 ? 26.156 -22.141 -7.914 1 85.38 98 ILE A CA 1
ATOM 784 C C . ILE A 1 98 ? 27.453 -21.5 -8.422 1 85.38 98 ILE A C 1
ATOM 786 O O . ILE A 1 98 ? 28.281 -21.062 -7.625 1 85.38 98 ILE A O 1
ATOM 790 N N . ASP A 1 99 ? 27.562 -21.406 -9.656 1 89.81 99 ASP A N 1
ATOM 791 C CA . ASP A 1 99 ? 28.766 -20.875 -10.266 1 89.81 99 ASP A CA 1
ATOM 792 C C . ASP A 1 99 ? 28.812 -19.359 -10.156 1 89.81 99 ASP A C 1
ATOM 794 O O . ASP A 1 99 ? 29.875 -18.766 -9.953 1 89.81 99 ASP A O 1
ATOM 798 N N . LYS A 1 100 ? 27.703 -18.766 -10.258 1 89.75 100 LYS A N 1
ATOM 799 C CA . LYS A 1 100 ? 27.688 -17.328 -10.43 1 89.75 100 LYS A CA 1
ATOM 800 C C . LYS A 1 100 ? 27.453 -16.609 -9.094 1 89.75 100 LYS A C 1
ATOM 802 O O . LYS A 1 100 ? 27.828 -15.445 -8.938 1 89.75 100 LYS A O 1
ATOM 807 N N . VAL A 1 101 ? 26.859 -17.234 -8.156 1 86.38 101 VAL A N 1
ATOM 808 C CA . VAL A 1 101 ? 26.531 -16.594 -6.891 1 86.38 101 VAL A CA 1
ATOM 809 C C . VAL A 1 101 ? 27.531 -17.047 -5.816 1 86.38 101 VAL A C 1
ATOM 811 O O . VAL A 1 101 ? 27.703 -18.234 -5.586 1 86.38 101 VAL A O 1
ATOM 814 N N . PRO A 1 102 ? 28.172 -16 -5.332 1 85.62 102 PRO A N 1
ATOM 815 C CA . PRO A 1 102 ? 29.109 -16.359 -4.266 1 85.62 102 PRO A CA 1
ATOM 816 C C . PRO A 1 102 ? 28.438 -17.094 -3.111 1 85.62 102 PRO A C 1
ATOM 818 O O . PRO A 1 102 ? 27.25 -16.875 -2.84 1 85.62 102 PRO A O 1
ATOM 821 N N . GLU A 1 103 ? 29.234 -17.906 -2.422 1 76.5 103 GLU A N 1
ATOM 822 C CA . GLU A 1 103 ? 28.734 -18.656 -1.27 1 76.5 103 GLU A CA 1
ATOM 823 C C . GLU A 1 103 ? 28.219 -17.703 -0.186 1 76.5 103 GLU A C 1
ATOM 825 O O . GLU A 1 103 ? 28.828 -16.672 0.086 1 76.5 103 GLU A O 1
ATOM 830 N N . GLY A 1 104 ? 27.094 -17.969 0.346 1 70.44 104 GLY A N 1
ATOM 831 C CA . GLY A 1 104 ? 26.531 -17.156 1.417 1 70.44 104 GLY A CA 1
ATOM 832 C C . GLY A 1 104 ? 25.531 -16.125 0.927 1 70.44 104 GLY A C 1
ATOM 833 O O . GLY A 1 104 ? 24.828 -15.508 1.729 1 70.44 104 GLY A O 1
ATOM 834 N N . LYS A 1 105 ? 25.531 -15.922 -0.381 1 76.69 105 LYS A N 1
ATOM 835 C CA . LYS A 1 105 ? 24.594 -14.953 -0.934 1 76.69 105 LYS A CA 1
ATOM 836 C C . LYS A 1 105 ? 23.281 -15.633 -1.356 1 76.69 105 LYS A C 1
ATOM 838 O O . LYS A 1 105 ? 23.234 -16.859 -1.481 1 76.69 105 LYS A O 1
ATOM 843 N N . THR A 1 106 ? 22.234 -14.828 -1.516 1 77.38 106 THR A N 1
ATOM 844 C CA . THR A 1 106 ? 20.922 -15.359 -1.863 1 77.38 106 THR A CA 1
ATOM 845 C C . THR A 1 106 ? 20.859 -15.734 -3.342 1 77.38 106 THR A C 1
ATOM 847 O O . THR A 1 106 ? 21.297 -14.961 -4.199 1 77.38 106 THR A O 1
ATOM 850 N N . TYR A 1 107 ? 20.312 -16.891 -3.566 1 79.31 107 TYR A N 1
ATOM 851 C CA . TYR A 1 107 ? 20.234 -17.438 -4.918 1 79.31 107 TYR A CA 1
ATOM 852 C C . TYR A 1 107 ? 18.938 -17.016 -5.598 1 79.31 107 TYR A C 1
ATOM 854 O O . TYR A 1 107 ? 18.828 -17.062 -6.828 1 79.31 107 TYR A O 1
ATOM 862 N N . CYS A 1 108 ? 18.094 -16.547 -4.812 1 80.19 108 CYS A N 1
ATOM 863 C CA . CYS A 1 108 ? 16.688 -16.453 -5.211 1 80.19 108 CYS A CA 1
ATOM 864 C C . CYS A 1 108 ? 16.531 -15.547 -6.422 1 80.19 108 CYS A C 1
ATOM 866 O O . CYS A 1 108 ? 15.758 -15.859 -7.336 1 80.19 108 CYS A O 1
ATOM 868 N N . SER A 1 109 ? 17.203 -14.484 -6.43 1 83.69 109 SER A N 1
ATOM 869 C CA . SER A 1 109 ? 17.031 -13.523 -7.516 1 83.69 109 SER A CA 1
ATOM 870 C C . SER A 1 109 ? 17.453 -14.117 -8.852 1 83.69 109 SER A C 1
ATOM 872 O O . SER A 1 109 ? 16.703 -14.062 -9.828 1 83.69 109 SER A O 1
ATOM 874 N N . LEU A 1 110 ? 18.641 -14.664 -8.945 1 86.38 110 LEU A N 1
ATOM 875 C CA . LEU A 1 110 ? 19.141 -15.258 -10.18 1 86.38 110 LEU A CA 1
ATOM 876 C C . LEU A 1 110 ? 18.312 -16.484 -10.562 1 86.38 110 LEU A C 1
ATOM 878 O O . LEU A 1 110 ? 18.031 -16.703 -11.734 1 86.38 110 LEU A O 1
ATOM 882 N N . CYS A 1 111 ? 17.953 -17.266 -9.617 1 86.69 111 CYS A N 1
ATOM 883 C CA . CYS A 1 111 ? 17.109 -18.438 -9.852 1 86.69 111 CYS A CA 1
ATOM 884 C C . CYS A 1 111 ? 15.797 -18.047 -10.516 1 86.69 111 CYS A C 1
ATOM 886 O O . CYS A 1 111 ? 15.406 -18.641 -11.523 1 86.69 111 CYS A O 1
ATOM 888 N N . SER A 1 112 ? 15.141 -17.062 -9.914 1 87.75 112 SER A N 1
ATOM 889 C CA . SER A 1 112 ? 13.867 -16.594 -10.453 1 87.75 112 SER A CA 1
ATOM 890 C C . SER A 1 112 ? 14.023 -16.078 -11.883 1 87.75 112 SER A C 1
ATOM 892 O O . SER A 1 112 ? 13.195 -16.375 -12.75 1 87.75 112 SER A O 1
ATOM 894 N N . ARG A 1 113 ? 15.07 -15.367 -12.133 1 89.75 113 ARG A N 1
ATOM 895 C CA . ARG A 1 113 ? 15.328 -14.82 -13.461 1 89.75 113 ARG A CA 1
ATOM 896 C C . ARG A 1 113 ? 15.531 -15.93 -14.484 1 89.75 113 ARG A C 1
ATOM 898 O O . ARG A 1 113 ? 14.984 -15.883 -15.586 1 89.75 113 ARG A O 1
ATOM 905 N N . LEU A 1 114 ? 16.328 -16.906 -14.094 1 92.06 114 LEU A N 1
ATOM 906 C CA . LEU A 1 114 ? 16.625 -18 -15 1 92.06 114 LEU A CA 1
ATOM 907 C C . LEU A 1 114 ? 15.367 -18.828 -15.266 1 92.06 114 LEU A C 1
ATOM 909 O O . LEU A 1 114 ? 15.102 -19.219 -16.406 1 92.06 114 LEU A O 1
ATOM 913 N N . ARG A 1 115 ? 14.664 -19.125 -14.242 1 93.38 115 ARG A N 1
ATOM 914 C CA . ARG A 1 115 ? 13.414 -19.859 -14.398 1 93.38 115 ARG A CA 1
ATOM 915 C C . ARG A 1 115 ? 12.469 -19.125 -15.336 1 93.38 115 ARG A C 1
ATOM 917 O O . ARG A 1 115 ? 11.922 -19.734 -16.266 1 93.38 115 ARG A O 1
ATOM 924 N N . ARG A 1 116 ? 12.305 -17.844 -15.102 1 93.94 116 ARG A N 1
ATOM 925 C CA . ARG A 1 116 ? 11.414 -17.031 -15.922 1 93.94 116 ARG A CA 1
ATOM 926 C C . ARG A 1 116 ? 11.875 -17.016 -17.375 1 93.94 116 ARG A C 1
ATOM 928 O O . ARG A 1 116 ? 11.055 -17.125 -18.297 1 93.94 116 ARG A O 1
ATOM 935 N N . GLY A 1 117 ? 13.141 -16.922 -17.547 1 94.75 117 GLY A N 1
ATOM 936 C CA . GLY A 1 117 ? 13.68 -16.938 -18.891 1 94.75 117 GLY A CA 1
ATOM 937 C C . GLY A 1 117 ? 13.336 -18.203 -19.656 1 94.75 117 GLY A C 1
ATOM 938 O O . GLY A 1 117 ? 12.938 -18.156 -20.812 1 94.75 117 GLY A O 1
ATOM 939 N N . ASN A 1 118 ? 13.508 -19.328 -19.016 1 96.44 118 ASN A N 1
ATOM 940 C CA . ASN A 1 118 ? 13.211 -20.609 -19.656 1 96.44 118 ASN A CA 1
ATOM 941 C C . ASN A 1 118 ? 11.727 -20.766 -19.938 1 96.44 118 ASN A C 1
ATOM 943 O O . ASN A 1 118 ? 11.344 -21.266 -21 1 96.44 118 ASN A O 1
ATOM 947 N N . ILE A 1 119 ? 10.922 -20.312 -19.016 1 97.25 119 ILE A N 1
ATOM 948 C CA . ILE A 1 119 ? 9.469 -20.391 -19.172 1 97.25 119 ILE A CA 1
ATOM 949 C C . ILE A 1 119 ? 9.031 -19.578 -20.375 1 97.25 119 ILE A C 1
ATOM 951 O O . ILE A 1 119 ? 8.305 -20.078 -21.25 1 97.25 119 ILE A O 1
ATOM 955 N N . TYR A 1 120 ? 9.492 -18.375 -20.484 1 96.88 120 TYR A N 1
ATOM 956 C CA . TYR A 1 120 ? 9.102 -17.484 -21.578 1 96.88 120 TYR A CA 1
ATOM 957 C C . TYR A 1 120 ? 9.594 -18 -22.922 1 96.88 120 TYR A C 1
ATOM 959 O O . TYR A 1 120 ? 8.875 -17.953 -23.922 1 96.88 120 TYR A O 1
ATOM 967 N N . ARG A 1 121 ? 10.805 -18.469 -22.938 1 96.44 121 ARG A N 1
ATOM 968 C CA . ARG A 1 121 ? 11.367 -19.047 -24.141 1 96.44 121 ARG A CA 1
ATOM 969 C C . ARG A 1 121 ? 10.508 -20.203 -24.656 1 96.44 121 ARG A C 1
ATOM 971 O O . ARG A 1 121 ? 10.125 -20.234 -25.828 1 96.44 121 ARG A O 1
ATOM 978 N N . TYR A 1 122 ? 10.242 -21.141 -23.781 1 97.81 122 TYR A N 1
ATOM 979 C CA . TYR A 1 122 ? 9.445 -22.297 -24.156 1 97.81 122 TYR A CA 1
ATOM 980 C C . TYR A 1 122 ? 8.07 -21.875 -24.672 1 97.81 122 TYR A C 1
ATOM 982 O O . TYR A 1 122 ? 7.594 -22.406 -25.688 1 97.81 122 TYR A O 1
ATOM 990 N N . ALA A 1 123 ? 7.414 -20.969 -23.953 1 98 123 ALA A N 1
ATOM 991 C CA . ALA A 1 123 ? 6.09 -20.484 -24.344 1 98 123 ALA A CA 1
ATOM 992 C C . ALA A 1 123 ? 6.113 -19.891 -25.75 1 98 123 ALA A C 1
ATOM 994 O O . ALA A 1 123 ? 5.223 -20.156 -26.562 1 98 123 ALA A O 1
ATOM 995 N N . LYS A 1 124 ? 7.102 -19.141 -25.984 1 96.31 124 LYS A N 1
ATOM 996 C CA . LYS A 1 124 ? 7.25 -18.516 -27.297 1 96.31 124 LYS A CA 1
ATOM 997 C C . LYS A 1 124 ? 7.469 -19.562 -28.375 1 96.31 124 LYS A C 1
ATOM 999 O O . LYS A 1 124 ? 6.793 -19.531 -29.406 1 96.31 124 LYS A O 1
ATOM 1004 N N . GLU A 1 125 ? 8.367 -20.438 -28.156 1 97.31 125 GLU A N 1
ATOM 1005 C CA . GLU A 1 125 ? 8.734 -21.469 -29.125 1 97.31 125 GLU A CA 1
ATOM 1006 C C . GLU A 1 125 ? 7.535 -22.344 -29.484 1 97.31 125 GLU A C 1
ATOM 1008 O O . GLU A 1 125 ? 7.418 -22.812 -30.609 1 97.31 125 GLU A O 1
ATOM 1013 N N . HIS A 1 126 ? 6.684 -22.516 -28.562 1 97.56 126 HIS A N 1
ATOM 1014 C CA . HIS A 1 126 ? 5.566 -23.438 -28.766 1 97.56 126 HIS A CA 1
ATOM 1015 C C . HIS A 1 126 ? 4.262 -22.672 -28.984 1 97.56 126 HIS A C 1
ATOM 1017 O O . HIS A 1 126 ? 3.18 -23.266 -28.938 1 97.56 126 HIS A O 1
ATOM 1023 N N . LYS A 1 127 ? 4.305 -21.328 -29.094 1 96.81 127 LYS A N 1
ATOM 1024 C CA . LYS A 1 127 ? 3.203 -20.453 -29.453 1 96.81 127 LYS A CA 1
ATOM 1025 C C . LYS A 1 127 ? 2.055 -20.547 -28.469 1 96.81 127 LYS A C 1
ATOM 1027 O O . LYS A 1 127 ? 0.896 -20.719 -28.859 1 9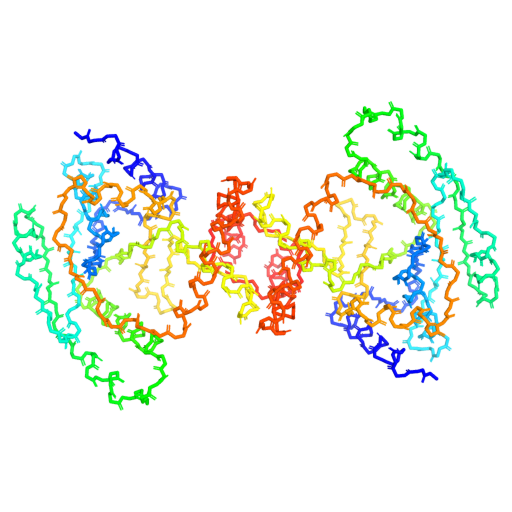6.81 127 LYS A O 1
ATOM 1032 N N . MET A 1 128 ? 2.416 -20.562 -27.219 1 97.94 128 MET A N 1
ATOM 1033 C CA . MET A 1 128 ? 1.408 -20.516 -26.172 1 97.94 128 MET A CA 1
ATOM 1034 C C . MET A 1 128 ? 0.732 -19.156 -26.109 1 97.94 128 MET A C 1
ATOM 1036 O O . MET A 1 128 ? 1.399 -18.125 -26.188 1 97.94 128 MET A O 1
ATOM 1040 N N . ASP A 1 129 ? -0.596 -19.156 -25.953 1 97.75 129 ASP A N 1
ATOM 1041 C CA . ASP A 1 129 ? -1.318 -17.891 -25.828 1 97.75 129 ASP A CA 1
ATOM 1042 C C . ASP A 1 129 ? -1.137 -17.297 -24.438 1 97.75 129 ASP A C 1
ATOM 1044 O O . ASP A 1 129 ? -1.045 -16.078 -24.281 1 97.75 129 ASP A O 1
ATOM 1048 N N . LYS A 1 130 ? -1.166 -18.172 -23.438 1 98.5 130 LYS A N 1
ATOM 1049 C CA . LYS A 1 130 ? -1.069 -17.734 -22.047 1 98.5 130 LYS A CA 1
ATOM 1050 C C . LYS A 1 130 ? -0.135 -18.656 -21.25 1 98.5 130 LYS A C 1
ATOM 1052 O O . LYS A 1 130 ? -0.085 -19.859 -21.5 1 98.5 130 LYS A O 1
ATOM 1057 N N . ILE A 1 131 ? 0.564 -18.031 -20.344 1 98.69 131 ILE A N 1
ATOM 1058 C CA . ILE A 1 131 ? 1.354 -18.734 -19.344 1 98.69 131 ILE A CA 1
ATOM 1059 C C . ILE A 1 131 ? 0.652 -18.656 -17.984 1 98.69 131 ILE A C 1
ATOM 1061 O O . ILE A 1 131 ? 0.387 -17.562 -17.484 1 98.69 131 ILE A O 1
ATOM 1065 N N . ILE A 1 132 ? 0.376 -19.797 -17.391 1 98.88 132 ILE A N 1
ATOM 1066 C CA . ILE A 1 132 ? -0.355 -19.844 -16.125 1 98.88 132 ILE A CA 1
ATOM 1067 C C . ILE A 1 132 ? 0.612 -20.141 -14.984 1 98.88 132 ILE A C 1
ATOM 1069 O O . ILE A 1 132 ? 1.33 -21.141 -15.008 1 98.88 132 ILE A O 1
ATOM 1073 N N . LEU A 1 133 ? 0.631 -19.234 -14.008 1 98.44 133 LEU A N 1
ATOM 1074 C CA . LEU A 1 133 ? 1.414 -19.438 -12.789 1 98.44 133 LEU A CA 1
ATOM 1075 C C . LEU A 1 133 ? 0.504 -19.656 -11.586 1 98.44 133 LEU A C 1
ATOM 1077 O O . LEU A 1 133 ? -0.633 -19.188 -11.562 1 98.44 133 LEU A O 1
ATOM 1081 N N . GLY A 1 134 ? 1.044 -20.344 -10.578 1 98.19 134 GLY A N 1
ATOM 1082 C CA . GLY A 1 134 ? 0.243 -20.781 -9.453 1 98.19 134 GLY A CA 1
ATOM 1083 C C . GLY A 1 134 ? 0.306 -19.828 -8.266 1 98.19 134 GLY A C 1
ATOM 1084 O O . GLY A 1 134 ? 0.207 -20.266 -7.117 1 98.19 134 GLY A O 1
ATOM 1085 N N . HIS A 1 135 ? 0.551 -18.562 -8.531 1 98.5 135 HIS A N 1
ATOM 1086 C CA . HIS A 1 135 ? 0.529 -17.594 -7.438 1 98.5 135 HIS A CA 1
ATOM 1087 C C . HIS A 1 135 ? -0.884 -17.422 -6.895 1 98.5 135 HIS A C 1
ATOM 1089 O O . HIS A 1 135 ? -1.848 -17.375 -7.664 1 98.5 135 HIS A O 1
ATOM 1095 N N . HIS A 1 136 ? -0.947 -17.312 -5.59 1 98.75 136 HIS A N 1
ATOM 1096 C CA . HIS A 1 136 ? -2.244 -17.25 -4.926 1 98.75 136 HIS A CA 1
ATOM 1097 C C . HIS A 1 136 ? -2.357 -15.984 -4.074 1 98.75 136 HIS A C 1
ATOM 1099 O O . HIS A 1 136 ? -1.459 -15.141 -4.086 1 98.75 136 HIS A O 1
ATOM 1105 N N . HIS A 1 137 ? -3.49 -15.797 -3.402 1 98.56 137 HIS A N 1
ATOM 1106 C CA . HIS A 1 137 ? -3.875 -14.656 -2.578 1 98.56 137 HIS A CA 1
ATOM 1107 C C . HIS A 1 137 ? -2.74 -14.242 -1.649 1 98.56 137 HIS A C 1
ATOM 1109 O O . HIS A 1 137 ? -2.361 -13.07 -1.614 1 98.56 137 HIS A O 1
ATOM 1115 N N . ASP A 1 138 ? -2.209 -15.156 -0.94 1 98.38 138 ASP A N 1
ATOM 1116 C CA . ASP A 1 138 ? -1.206 -14.867 0.08 1 98.38 138 ASP A CA 1
ATOM 1117 C C . ASP A 1 138 ? 0.097 -14.383 -0.553 1 98.38 138 ASP A C 1
ATOM 1119 O O . ASP A 1 138 ? 0.793 -13.539 0.013 1 98.38 138 ASP A O 1
ATOM 1123 N N . ASP A 1 139 ? 0.45 -14.898 -1.715 1 97.81 139 ASP A N 1
ATOM 1124 C CA . ASP A 1 139 ? 1.614 -14.398 -2.439 1 97.81 139 ASP A CA 1
ATOM 1125 C C . ASP A 1 139 ? 1.461 -12.914 -2.766 1 97.81 139 ASP A C 1
ATOM 1127 O O . ASP A 1 139 ? 2.416 -12.141 -2.646 1 97.81 139 ASP A O 1
ATOM 1131 N N . LEU A 1 140 ? 0.281 -12.531 -3.178 1 98.75 140 LEU A N 1
ATOM 1132 C CA . LEU A 1 140 ? 0.031 -11.164 -3.623 1 98.75 140 LEU A CA 1
ATOM 1133 C C . LEU A 1 140 ? 0.122 -10.188 -2.455 1 98.75 140 LEU A C 1
ATOM 1135 O O . LEU A 1 140 ? 0.763 -9.141 -2.566 1 98.75 140 LEU A O 1
ATOM 1139 N N . ILE A 1 141 ? -0.518 -10.547 -1.364 1 98.81 141 ILE A N 1
ATOM 1140 C CA . ILE A 1 141 ? -0.568 -9.602 -0.261 1 98.81 141 ILE A CA 1
ATOM 1141 C C . ILE A 1 141 ? 0.809 -9.484 0.389 1 98.81 141 ILE A C 1
ATOM 1143 O O . ILE A 1 141 ? 1.198 -8.414 0.854 1 98.81 141 ILE A O 1
ATOM 1147 N N . GLN A 1 142 ? 1.575 -10.602 0.413 1 98.38 142 GLN A N 1
ATOM 1148 C CA . GLN A 1 142 ? 2.955 -10.531 0.881 1 98.38 142 GLN A CA 1
ATOM 1149 C C . GLN A 1 142 ? 3.807 -9.656 -0.035 1 98.38 142 GLN A C 1
ATOM 1151 O O . GLN A 1 142 ? 4.602 -8.844 0.438 1 98.38 142 GLN A O 1
ATOM 1156 N N . SER A 1 143 ? 3.611 -9.859 -1.328 1 98.12 143 SER A N 1
ATOM 1157 C CA . SER A 1 143 ? 4.363 -9.078 -2.309 1 98.12 143 SER A CA 1
ATOM 1158 C C . SER A 1 143 ? 4.086 -7.59 -2.16 1 98.12 143 SER A C 1
ATOM 1160 O O . SER A 1 143 ? 5.008 -6.773 -2.24 1 98.12 143 SER A O 1
ATOM 1162 N N . LEU A 1 144 ? 2.859 -7.207 -1.934 1 98.81 144 LEU A N 1
ATOM 1163 C CA . LEU A 1 144 ? 2.52 -5.801 -1.758 1 98.81 144 LEU A CA 1
ATOM 1164 C C . LEU A 1 144 ? 3.264 -5.207 -0.567 1 98.81 144 LEU A C 1
ATOM 1166 O O . LEU A 1 144 ? 3.92 -4.168 -0.695 1 98.81 144 LEU A O 1
ATOM 1170 N N . LEU A 1 145 ? 3.176 -5.891 0.585 1 98.69 145 LEU A N 1
ATOM 1171 C CA . LEU A 1 145 ? 3.824 -5.363 1.78 1 98.69 145 LEU A CA 1
ATOM 1172 C C . LEU A 1 145 ? 5.34 -5.34 1.612 1 98.69 145 LEU A C 1
ATOM 1174 O O . LEU A 1 145 ? 6.004 -4.398 2.051 1 98.69 145 LEU A O 1
ATOM 1178 N N . MET A 1 146 ? 5.875 -6.367 0.934 1 97.94 146 MET A N 1
ATOM 1179 C CA . MET A 1 146 ? 7.309 -6.379 0.659 1 97.94 146 MET A CA 1
ATOM 1180 C C . MET A 1 146 ? 7.715 -5.164 -0.167 1 97.94 146 MET A C 1
ATOM 1182 O O . MET A 1 146 ? 8.719 -4.512 0.131 1 97.94 146 MET A O 1
ATOM 1186 N N . SER A 1 147 ? 6.926 -4.898 -1.167 1 98.5 147 SER A N 1
ATOM 1187 C CA . SER A 1 147 ? 7.25 -3.793 -2.061 1 98.5 147 SER A CA 1
ATOM 1188 C C . SER A 1 147 ? 7.168 -2.453 -1.336 1 98.5 147 SER A C 1
ATOM 1190 O O . SER A 1 147 ? 7.992 -1.564 -1.569 1 98.5 147 SER A O 1
ATOM 1192 N N . ILE A 1 148 ? 6.238 -2.275 -0.413 1 98.81 148 ILE A N 1
ATOM 1193 C CA . ILE A 1 148 ? 6.047 -1.026 0.318 1 98.81 148 ILE A CA 1
ATOM 1194 C C . ILE A 1 148 ? 7.133 -0.877 1.381 1 98.81 148 ILE A C 1
ATOM 1196 O O . ILE A 1 148 ? 7.766 0.176 1.488 1 98.81 148 ILE A O 1
ATOM 1200 N N . LEU A 1 149 ? 7.457 -1.959 2.096 1 98.44 149 LEU A N 1
ATOM 1201 C CA . LEU A 1 149 ? 8.312 -1.898 3.273 1 98.44 149 LEU A CA 1
ATOM 1202 C C . LEU A 1 149 ? 9.789 -1.905 2.875 1 98.44 149 LEU A C 1
ATOM 1204 O O . LEU A 1 149 ? 10.625 -1.323 3.566 1 98.44 149 LEU A O 1
ATOM 1208 N N . TYR A 1 150 ? 10.094 -2.496 1.648 1 97.25 150 TYR A N 1
ATOM 1209 C CA . TYR A 1 150 ? 11.508 -2.74 1.398 1 97.25 150 TYR A CA 1
ATOM 1210 C C . TYR A 1 150 ? 11.93 -2.166 0.051 1 97.25 150 TYR A C 1
ATOM 1212 O O . TYR A 1 150 ? 13.117 -1.905 -0.176 1 97.25 150 TYR A O 1
ATOM 1220 N N . GLN A 1 151 ? 10.977 -1.94 -0.817 1 97.75 151 GLN A N 1
ATOM 1221 C CA . GLN A 1 151 ? 11.352 -1.5 -2.158 1 97.75 151 GLN A CA 1
ATOM 1222 C C . GLN A 1 151 ? 10.891 -0.067 -2.412 1 97.75 151 GLN A C 1
ATOM 1224 O O . GLN A 1 151 ? 11.297 0.555 -3.396 1 97.75 151 GLN A O 1
ATOM 1229 N N . GLY A 1 152 ? 10.008 0.461 -1.595 1 98.56 152 GLY A N 1
ATOM 1230 C CA . GLY A 1 152 ? 9.516 1.821 -1.749 1 98.56 152 GLY A CA 1
ATOM 1231 C C . GLY A 1 152 ? 8.625 2 -2.963 1 98.56 152 GLY A C 1
ATOM 1232 O O . GLY A 1 152 ? 8.68 3.029 -3.639 1 98.56 152 GLY A O 1
ATOM 1233 N N . GLN A 1 153 ? 7.859 0.98 -3.283 1 98.81 153 GLN A N 1
ATOM 1234 C CA . GLN A 1 153 ? 6.93 0.983 -4.41 1 98.81 153 GLN A CA 1
ATOM 1235 C C . GLN A 1 153 ? 5.578 0.401 -4.008 1 98.81 153 GLN A C 1
ATOM 1237 O O . GLN A 1 153 ? 5.484 -0.363 -3.045 1 98.81 153 GLN A O 1
ATOM 1242 N N . ILE A 1 154 ? 4.555 0.826 -4.645 1 98.81 154 ILE A N 1
ATOM 1243 C CA . ILE A 1 154 ? 3.258 0.161 -4.555 1 98.81 154 ILE A CA 1
ATOM 1244 C C . ILE A 1 154 ? 3.049 -0.731 -5.773 1 98.81 154 ILE A C 1
ATOM 1246 O O . ILE A 1 154 ? 2.73 -0.243 -6.859 1 98.81 154 ILE A O 1
ATOM 1250 N N . LYS A 1 155 ? 3.309 -1.961 -5.598 1 98.69 155 LYS A N 1
ATOM 1251 C CA . LYS A 1 155 ? 3.137 -2.973 -6.637 1 98.69 155 LYS A CA 1
ATOM 1252 C C . LYS A 1 155 ? 2.982 -4.363 -6.027 1 98.69 155 LYS A C 1
ATOM 1254 O O . LYS A 1 155 ? 3.307 -4.574 -4.855 1 98.69 155 LYS A O 1
ATOM 1259 N N . SER A 1 156 ? 2.418 -5.258 -6.66 1 98.44 156 SER A N 1
ATOM 1260 C CA . SER A 1 156 ? 2.309 -6.688 -6.391 1 98.44 156 SER A CA 1
ATOM 1261 C C . SER A 1 156 ? 2.355 -7.5 -7.684 1 98.44 156 SER A C 1
ATOM 1263 O O . SER A 1 156 ? 3.145 -7.199 -8.578 1 98.44 156 SER A O 1
ATOM 1265 N N . MET A 1 157 ? 1.68 -8.641 -7.668 1 97.44 157 MET A N 1
ATOM 1266 C CA . MET A 1 157 ? 1.554 -9.461 -8.867 1 97.44 157 MET A CA 1
ATOM 1267 C C . MET A 1 157 ? 0.143 -9.383 -9.438 1 97.44 157 MET A C 1
ATOM 1269 O O . MET A 1 157 ? -0.827 -9.734 -8.766 1 97.44 157 MET A O 1
ATOM 1273 N N . PRO A 1 158 ? 0.052 -8.914 -10.641 1 97.44 158 PRO A N 1
ATOM 1274 C CA . PRO A 1 158 ? -1.283 -8.773 -11.227 1 97.44 158 PRO A CA 1
ATOM 1275 C C . PRO A 1 158 ? -1.854 -10.102 -11.711 1 97.44 158 PRO A C 1
ATOM 1277 O O . PRO A 1 158 ? -1.099 -11.039 -11.992 1 97.44 158 PRO A O 1
ATOM 1280 N N . PRO A 1 159 ? -3.201 -10.164 -11.789 1 98.5 159 PRO A N 1
ATOM 1281 C CA . PRO A 1 159 ? -3.816 -11.383 -12.328 1 98.5 159 PRO A CA 1
ATOM 1282 C C . PRO A 1 159 ? -3.416 -11.656 -13.773 1 98.5 159 PRO A C 1
ATOM 1284 O O . PRO A 1 159 ? -3.287 -12.812 -14.172 1 98.5 159 PRO A O 1
ATOM 1287 N N . LYS A 1 160 ? -3.248 -10.641 -14.547 1 97.69 160 LYS A N 1
ATOM 1288 C CA . LYS A 1 160 ? -2.857 -10.703 -15.953 1 97.69 160 LYS A CA 1
ATOM 1289 C C . LYS A 1 160 ? -1.725 -9.719 -16.25 1 97.69 160 LYS A C 1
ATOM 1291 O O . LYS A 1 160 ? -1.814 -8.539 -15.914 1 97.69 160 LYS A O 1
ATOM 1296 N N . PHE A 1 161 ? -0.683 -10.234 -16.844 1 95.19 161 PHE A N 1
ATOM 1297 C CA . PHE A 1 161 ? 0.499 -9.438 -17.141 1 95.19 161 PHE A CA 1
ATOM 1298 C C . PHE A 1 161 ? 0.987 -9.719 -18.562 1 95.19 161 PHE A C 1
ATOM 1300 O O . PHE A 1 161 ? 1.246 -10.875 -18.922 1 95.19 161 PHE A O 1
ATOM 1307 N N . VAL A 1 162 ? 1.058 -8.727 -19.359 1 93.19 162 VAL A N 1
ATOM 1308 C CA . VAL A 1 162 ? 1.65 -8.852 -20.688 1 93.19 162 VAL A CA 1
ATOM 1309 C C . VAL A 1 162 ? 3.096 -8.367 -20.656 1 93.19 162 VAL A C 1
ATOM 1311 O O . VAL A 1 162 ? 3.371 -7.242 -20.234 1 93.19 162 VAL A O 1
ATOM 1314 N N . THR A 1 163 ? 3.965 -9.203 -21.047 1 89.25 163 THR A N 1
ATOM 1315 C CA . THR A 1 163 ? 5.375 -8.828 -21.031 1 89.25 163 THR A CA 1
ATOM 1316 C C . THR A 1 163 ? 5.613 -7.586 -21.891 1 89.25 163 THR A C 1
ATOM 1318 O O . THR A 1 163 ? 4.801 -7.258 -22.75 1 89.25 163 THR A O 1
ATOM 1321 N N . GLN A 1 164 ? 6.652 -6.879 -21.625 1 83.31 164 GLN A N 1
ATOM 1322 C CA . GLN A 1 164 ? 6.949 -5.609 -22.281 1 83.31 164 GLN A CA 1
ATOM 1323 C C . GLN A 1 164 ? 7.051 -5.781 -23.781 1 83.31 164 GLN A C 1
ATOM 1325 O O . GLN A 1 164 ? 6.641 -4.902 -24.547 1 83.31 164 GLN A O 1
ATOM 1330 N N . ASP A 1 165 ? 7.621 -6.941 -24.188 1 85.62 165 ASP A N 1
ATOM 1331 C CA . ASP A 1 165 ? 7.789 -7.195 -25.609 1 85.62 165 ASP A CA 1
ATOM 1332 C C . ASP A 1 165 ? 6.48 -7.676 -26.234 1 85.62 165 ASP A C 1
ATOM 1334 O O . ASP A 1 165 ? 6.41 -7.883 -27.453 1 85.62 165 ASP A O 1
ATOM 1338 N N . GLY A 1 166 ? 5.469 -7.891 -25.406 1 88.69 166 GLY A N 1
ATOM 1339 C CA . GLY A 1 166 ? 4.148 -8.273 -25.875 1 88.69 166 GLY A CA 1
ATOM 1340 C C . GLY A 1 166 ? 4.066 -9.727 -26.312 1 88.69 166 GLY A C 1
ATOM 1341 O O . GLY A 1 166 ? 3.025 -10.172 -26.797 1 88.69 166 GLY A O 1
ATOM 1342 N N . GLU A 1 167 ? 5.098 -10.469 -26.031 1 89.94 167 GLU A N 1
ATOM 1343 C CA . GLU A 1 167 ? 5.195 -11.82 -26.578 1 89.94 167 GLU A CA 1
ATOM 1344 C C . GLU A 1 167 ? 4.477 -12.82 -25.688 1 89.94 167 GLU A C 1
ATOM 1346 O O . GLU A 1 167 ? 4.008 -13.859 -26.156 1 89.94 167 GLU A O 1
ATOM 1351 N N . ASN A 1 168 ? 4.488 -12.477 -24.438 1 93.56 168 ASN A N 1
ATOM 1352 C CA . ASN A 1 168 ? 3.91 -13.422 -23.484 1 93.56 168 ASN A CA 1
ATOM 1353 C C . ASN A 1 168 ? 2.852 -12.758 -22.609 1 93.56 168 ASN A C 1
ATOM 1355 O O . ASN A 1 168 ? 2.971 -11.578 -22.266 1 93.56 168 ASN A O 1
ATOM 1359 N N . THR A 1 169 ? 1.824 -13.523 -22.312 1 97.31 169 THR A N 1
ATOM 1360 C CA . THR A 1 169 ? 0.807 -13.141 -21.344 1 97.31 169 THR A CA 1
ATOM 1361 C C . THR A 1 169 ? 0.8 -14.109 -20.156 1 97.31 169 THR A C 1
ATOM 1363 O O . THR A 1 169 ? 0.574 -15.305 -20.344 1 97.31 169 THR A O 1
ATOM 1366 N N . VAL A 1 170 ? 1.087 -13.57 -19.016 1 98.38 170 VAL A N 1
ATOM 1367 C CA . VAL A 1 170 ? 1.1 -14.367 -17.797 1 98.38 170 VAL A CA 1
ATOM 1368 C C . VAL A 1 170 ? -0.2 -14.148 -17.031 1 98.38 170 VAL A C 1
ATOM 1370 O O . VAL A 1 170 ? -0.64 -13.008 -16.844 1 98.38 170 VAL A O 1
ATOM 1373 N N . ILE A 1 171 ? -0.839 -15.234 -16.641 1 98.81 171 ILE A N 1
ATOM 1374 C CA . ILE A 1 171 ? -2.072 -15.102 -15.875 1 98.81 171 ILE A CA 1
ATOM 1375 C C . ILE A 1 171 ? -1.954 -15.891 -14.57 1 98.81 171 ILE A C 1
ATOM 1377 O O . ILE A 1 171 ? -1.214 -16.875 -14.5 1 98.81 171 ILE A O 1
ATOM 1381 N N . ARG A 1 172 ? -2.664 -15.469 -13.586 1 98.88 172 ARG A N 1
ATOM 1382 C CA . ARG A 1 172 ? -2.664 -16.062 -12.25 1 98.88 172 ARG A CA 1
ATOM 1383 C C . ARG A 1 172 ? -4.09 -16.312 -11.766 1 98.88 172 ARG A C 1
ATOM 1385 O O . ARG A 1 172 ? -4.621 -15.547 -10.961 1 98.88 172 ARG A O 1
ATOM 1392 N N . PRO A 1 173 ? -4.605 -17.406 -12.07 1 98.88 173 PRO A N 1
ATOM 1393 C CA . PRO A 1 173 ? -6.016 -17.672 -11.789 1 98.88 173 PRO A CA 1
ATOM 1394 C C . PRO A 1 173 ? -6.305 -17.812 -10.297 1 98.88 173 PRO A C 1
ATOM 1396 O O . PRO A 1 173 ? -7.461 -17.734 -9.875 1 98.88 173 PRO A O 1
ATOM 1399 N N . MET A 1 174 ? -5.285 -17.969 -9.484 1 98.88 174 MET A N 1
ATOM 1400 C CA . MET A 1 174 ? -5.531 -18.266 -8.078 1 98.88 174 MET A CA 1
ATOM 1401 C C . MET A 1 174 ? -5.367 -17.016 -7.223 1 98.88 174 MET A C 1
ATOM 1403 O O . MET A 1 174 ? -5.219 -17.109 -6 1 98.88 174 MET A O 1
ATOM 1407 N N . VAL A 1 175 ? -5.477 -15.859 -7.754 1 98.75 175 VAL A N 1
ATOM 1408 C CA . VAL A 1 175 ? -5.199 -14.609 -7.051 1 98.75 175 VAL A CA 1
ATOM 1409 C C . VAL A 1 175 ? -6.191 -14.438 -5.902 1 98.75 175 VAL A C 1
ATOM 1411 O O . VAL A 1 175 ? -5.926 -13.695 -4.949 1 98.75 175 VAL A O 1
ATOM 1414 N N . LEU A 1 176 ? -7.371 -15.141 -5.953 1 98.75 176 LEU A N 1
ATOM 1415 C CA . LEU A 1 176 ? -8.383 -15 -4.914 1 98.75 176 LEU A CA 1
ATOM 1416 C C . LEU A 1 176 ? -8.359 -16.203 -3.975 1 98.75 176 LEU A C 1
ATOM 1418 O O . LEU A 1 176 ? -9.141 -16.266 -3.018 1 98.75 176 LEU A O 1
ATOM 1422 N N . VAL A 1 177 ? -7.488 -17.141 -4.211 1 98.81 177 VAL A N 1
ATOM 1423 C CA . VAL A 1 177 ? -7.453 -18.391 -3.463 1 98.81 177 VAL A CA 1
ATOM 1424 C C . VAL A 1 177 ? -6.531 -18.25 -2.254 1 98.81 177 VAL A C 1
ATOM 1426 O O . VAL A 1 177 ? -5.387 -17.812 -2.389 1 98.81 177 VAL A O 1
ATOM 1429 N N . GLN A 1 178 ? -7.008 -18.656 -1.117 1 98.12 178 GLN A N 1
ATOM 1430 C CA . GLN A 1 178 ? -6.184 -18.609 0.086 1 98.12 178 GLN A CA 1
ATOM 1431 C C . GLN A 1 178 ? -5.289 -19.844 0.19 1 98.12 178 GLN A C 1
ATOM 1433 O O . GLN A 1 178 ? -5.707 -20.953 -0.151 1 98.12 178 GLN A O 1
ATOM 1438 N N . GLU A 1 179 ? -4.148 -19.641 0.686 1 97.69 179 GLU A N 1
ATOM 1439 C CA . GLU A 1 179 ? -3.166 -20.703 0.816 1 97.69 179 GLU A CA 1
ATOM 1440 C C . GLU A 1 179 ? -3.711 -21.859 1.66 1 97.69 179 GLU A C 1
ATOM 1442 O O . GLU A 1 179 ? -3.439 -23.031 1.378 1 97.69 179 GLU A O 1
ATOM 1447 N N . ARG A 1 180 ? -4.441 -21.547 2.697 1 97.06 180 ARG A N 1
ATOM 1448 C CA . ARG A 1 180 ? -4.969 -22.578 3.596 1 97.06 180 ARG A CA 1
ATOM 1449 C C . ARG A 1 180 ? -5.832 -23.578 2.84 1 97.06 180 ARG A C 1
ATOM 1451 O O . ARG A 1 180 ? -5.836 -24.766 3.158 1 97.06 180 ARG A O 1
ATOM 1458 N N . ASP A 1 181 ? -6.57 -23.125 1.888 1 98.38 181 ASP A N 1
ATOM 1459 C CA . ASP A 1 181 ? -7.422 -24 1.093 1 98.38 181 ASP A CA 1
ATOM 1460 C C . ASP A 1 181 ? -6.582 -24.906 0.198 1 98.38 181 ASP A C 1
ATOM 1462 O O . ASP A 1 181 ? -6.934 -26.078 -0.017 1 98.38 181 ASP A O 1
ATOM 1466 N N . LEU A 1 182 ? -5.492 -24.406 -0.289 1 98.44 182 LEU A N 1
ATOM 1467 C CA . LEU A 1 182 ? -4.594 -25.203 -1.115 1 98.44 182 LEU A CA 1
ATOM 1468 C C . LEU A 1 182 ? -3.9 -26.281 -0.283 1 98.44 182 LEU A C 1
ATOM 1470 O O . LEU A 1 182 ? -3.684 -27.391 -0.76 1 98.44 182 LEU A O 1
ATOM 1474 N N . ILE A 1 183 ? -3.561 -25.953 0.928 1 97.62 183 ILE A N 1
ATOM 1475 C CA . ILE A 1 183 ? -2.955 -26.922 1.846 1 97.62 183 ILE A CA 1
ATOM 1476 C C . ILE A 1 183 ? -3.934 -28.062 2.115 1 97.62 183 ILE A C 1
ATOM 1478 O O . ILE A 1 183 ? -3.566 -29.234 2.023 1 97.62 183 ILE A O 1
ATOM 1482 N N . GLU A 1 184 ? -5.102 -27.719 2.412 1 98 184 GLU A N 1
ATOM 1483 C CA . GLU A 1 184 ? -6.133 -28.719 2.672 1 98 184 GLU A CA 1
ATOM 1484 C C . GLU A 1 184 ? -6.371 -29.594 1.445 1 98 184 GLU A C 1
ATOM 1486 O O . GLU A 1 184 ? -6.461 -30.828 1.559 1 98 184 GLU A O 1
ATOM 1491 N N . PHE A 1 185 ? -6.43 -29 0.344 1 98.38 185 PHE A N 1
ATOM 1492 C CA . PHE A 1 185 ? -6.691 -29.719 -0.895 1 98.38 185 PHE A CA 1
ATOM 1493 C C . PHE A 1 185 ? -5.551 -30.672 -1.212 1 98.38 185 PHE A C 1
ATOM 1495 O O . PHE A 1 185 ? -5.785 -31.797 -1.678 1 98.38 185 PHE A O 1
ATOM 1502 N N . ALA A 1 186 ? -4.363 -30.219 -1.015 1 97.12 186 ALA A N 1
ATOM 1503 C CA . ALA A 1 186 ? -3.193 -31.062 -1.254 1 97.12 186 ALA A CA 1
ATOM 1504 C C . ALA A 1 186 ? -3.24 -32.312 -0.395 1 97.12 186 ALA A C 1
ATOM 1506 O O . ALA A 1 186 ? -2.869 -33.406 -0.851 1 97.12 186 ALA A O 1
ATOM 1507 N N . LYS A 1 187 ? -3.645 -32.156 0.805 1 95.75 187 LYS A N 1
ATOM 1508 C CA . LYS A 1 187 ? -3.783 -33.312 1.698 1 95.75 187 LYS A CA 1
ATOM 1509 C C . LYS A 1 187 ? -4.855 -34.281 1.193 1 95.75 187 LYS A C 1
ATOM 1511 O O . LYS A 1 187 ? -4.668 -35.5 1.235 1 95.75 187 LYS A O 1
ATOM 1516 N N . GLU A 1 188 ? -5.934 -33.719 0.75 1 97.5 188 GLU A N 1
ATOM 1517 C CA . GLU A 1 188 ? -7.043 -34.531 0.249 1 97.5 188 GLU A CA 1
ATOM 1518 C C . GLU A 1 188 ? -6.637 -35.312 -0.987 1 97.5 188 GLU A C 1
ATOM 1520 O O . GLU A 1 188 ? -7.031 -36.469 -1.146 1 97.5 188 GLU A O 1
ATOM 1525 N N . GLU A 1 189 ? -5.852 -34.719 -1.848 1 96.69 189 GLU A N 1
ATOM 1526 C CA . GLU A 1 189 ? -5.547 -35.281 -3.16 1 96.69 189 GLU A CA 1
ATOM 1527 C C . GLU A 1 189 ? -4.258 -36.094 -3.129 1 96.69 189 GLU A C 1
ATOM 1529 O O . GLU A 1 189 ? -3.979 -36.875 -4.051 1 96.69 189 GLU A O 1
ATOM 1534 N N . ASN A 1 190 ? -3.459 -35.938 -2.066 1 95.12 190 ASN A N 1
ATOM 1535 C CA . ASN A 1 190 ? -2.172 -36.625 -1.939 1 95.12 190 ASN A CA 1
ATOM 1536 C C . ASN A 1 190 ? -1.31 -36.406 -3.184 1 95.12 190 ASN A C 1
ATOM 1538 O O . ASN A 1 190 ? -0.821 -37.375 -3.768 1 95.12 190 ASN A O 1
ATOM 1542 N N . PHE A 1 191 ? -1.062 -35.188 -3.584 1 94.81 191 PHE A N 1
ATOM 1543 C CA . PHE A 1 191 ? -0.273 -34.875 -4.766 1 94.81 191 PHE A CA 1
ATOM 1544 C C . PHE A 1 191 ? 1.16 -35.344 -4.613 1 94.81 191 PHE A C 1
ATOM 1546 O O . PHE A 1 191 ? 1.695 -35.406 -3.502 1 94.81 191 PHE A O 1
ATOM 1553 N N . PRO A 1 192 ? 1.799 -35.781 -5.676 1 93.25 192 PRO A N 1
ATOM 1554 C CA . PRO A 1 192 ? 3.217 -36.156 -5.633 1 93.25 192 PRO A CA 1
ATOM 1555 C C . PRO A 1 192 ? 4.137 -34.938 -5.617 1 93.25 192 PRO A C 1
ATOM 1557 O O . PRO A 1 192 ? 4.852 -34.688 -6.59 1 93.25 192 PRO A O 1
ATOM 1560 N N . ILE A 1 193 ? 4.199 -34.312 -4.539 1 90.88 193 ILE A N 1
ATOM 1561 C CA . ILE A 1 193 ? 4.941 -33.062 -4.379 1 90.88 193 ILE A CA 1
ATOM 1562 C C . ILE A 1 193 ? 6.438 -33.344 -4.488 1 90.88 193 ILE A C 1
ATOM 1564 O O . ILE A 1 193 ? 6.938 -34.312 -3.947 1 90.88 193 ILE A O 1
ATOM 1568 N N . ILE A 1 194 ? 7.133 -32.531 -5.227 1 86.25 194 ILE A N 1
ATOM 1569 C CA . ILE A 1 194 ? 8.586 -32.562 -5.305 1 86.25 194 ILE A CA 1
ATOM 1570 C C . ILE A 1 194 ? 9.195 -31.594 -4.301 1 86.25 194 ILE A C 1
ATOM 1572 O O . ILE A 1 194 ? 9.008 -30.375 -4.422 1 86.25 194 ILE A O 1
ATOM 1576 N N . PRO A 1 195 ? 9.898 -32 -3.371 1 78.5 195 PRO A N 1
ATOM 1577 C CA . PRO A 1 195 ? 10.477 -31.094 -2.383 1 78.5 195 PRO A CA 1
ATOM 1578 C C . PRO A 1 195 ? 11.547 -30.188 -2.979 1 78.5 195 PRO A C 1
ATOM 1580 O O . PRO A 1 195 ? 12.312 -30.609 -3.852 1 78.5 195 PRO A O 1
ATOM 1583 N N . CYS A 1 196 ? 11.391 -28.844 -2.787 1 70.62 196 CYS A N 1
ATOM 1584 C CA . CYS A 1 196 ? 12.438 -27.906 -3.205 1 70.62 196 CYS A CA 1
ATOM 1585 C C . CYS A 1 196 ? 13.453 -27.703 -2.094 1 70.62 196 CYS A C 1
ATOM 1587 O O . CYS A 1 196 ? 13.102 -27.281 -0.993 1 70.62 196 CYS A O 1
ATOM 1589 N N . ASN A 1 197 ? 14.664 -28.031 -2.291 1 64.69 197 ASN A N 1
ATOM 1590 C CA . ASN A 1 197 ? 15.703 -27.906 -1.271 1 64.69 197 ASN A CA 1
ATOM 1591 C C . ASN A 1 197 ? 16.609 -26.719 -1.53 1 64.69 197 ASN A C 1
ATOM 1593 O O . ASN A 1 197 ? 17.672 -26.578 -0.91 1 64.69 197 ASN A O 1
ATOM 1597 N N . LEU A 1 198 ? 16.281 -25.922 -2.457 1 61.41 198 LEU A N 1
ATOM 1598 C CA . LEU A 1 198 ? 17.25 -24.906 -2.865 1 61.41 198 LEU A CA 1
ATOM 1599 C C . LEU A 1 198 ? 17.141 -23.688 -1.969 1 61.41 198 LEU A C 1
ATOM 1601 O O . LEU A 1 198 ? 18.141 -22.984 -1.754 1 61.41 198 LEU A O 1
ATOM 1605 N N . CYS A 1 199 ? 15.922 -23.062 -1.545 1 60.56 199 CYS A N 1
ATOM 1606 C CA . CYS A 1 199 ? 15.68 -21.688 -1.145 1 60.56 199 CYS A CA 1
ATOM 1607 C C . CYS A 1 199 ? 15.953 -21.484 0.343 1 60.56 199 CYS A C 1
ATOM 1609 O O . CYS A 1 199 ? 15.102 -21.797 1.179 1 60.56 199 CYS A O 1
ATOM 1611 N N . GLY A 1 200 ? 17.203 -21.656 0.829 1 49.81 200 GLY A N 1
ATOM 1612 C CA . GLY A 1 200 ? 17.562 -21.266 2.18 1 49.81 200 GLY A CA 1
ATOM 1613 C C . GLY A 1 200 ? 17.938 -19.797 2.295 1 49.81 200 GLY A C 1
ATOM 1614 O O . GLY A 1 200 ? 18.562 -19.391 3.271 1 49.81 200 GLY A O 1
ATOM 1615 N N . SER A 1 201 ? 17.547 -18.797 1.457 1 51.75 201 SER A N 1
ATOM 1616 C CA . SER A 1 201 ? 18.219 -17.5 1.318 1 51.75 201 SER A CA 1
ATOM 1617 C C . SER A 1 201 ? 17.5 -16.422 2.137 1 51.75 201 SER A C 1
ATOM 1619 O O . SER A 1 201 ? 16.391 -16.641 2.633 1 51.75 201 SER A O 1
ATOM 1621 N N . GLN A 1 202 ? 18.234 -15.148 2.488 1 48.03 202 GLN A N 1
ATOM 1622 C CA . GLN A 1 202 ? 17.828 -13.945 3.205 1 48.03 202 GLN A CA 1
ATOM 1623 C C . GLN A 1 202 ? 16.484 -13.43 2.693 1 48.03 202 GLN A C 1
ATOM 1625 O O . GLN A 1 202 ? 15.648 -12.984 3.479 1 48.03 202 GLN A O 1
ATOM 1630 N N . GLU A 1 203 ? 16.266 -13.164 1.316 1 53.53 203 GLU A N 1
ATOM 1631 C CA . GLU A 1 203 ? 14.953 -12.828 0.775 1 53.53 203 GLU A CA 1
ATOM 1632 C C . GLU A 1 203 ? 13.867 -13.727 1.363 1 53.53 203 GLU A C 1
ATOM 1634 O O . GLU A 1 203 ? 12.75 -13.266 1.63 1 53.53 203 GLU A O 1
ATOM 1639 N N . ASN A 1 204 ? 14.359 -14.766 1.679 1 65.44 204 ASN A N 1
ATOM 1640 C CA . ASN A 1 204 ? 13.5 -15.742 2.346 1 65.44 204 ASN A CA 1
ATOM 1641 C C . ASN A 1 204 ? 13.188 -15.328 3.781 1 65.44 204 ASN A C 1
ATOM 1643 O O . ASN A 1 204 ? 12.062 -15.492 4.254 1 65.44 204 ASN A O 1
ATOM 1647 N N . LEU A 1 205 ? 14.172 -14.477 4.191 1 75.81 205 LEU A N 1
ATOM 1648 C CA . LEU A 1 205 ? 13.938 -14.062 5.57 1 75.81 205 LEU A CA 1
ATOM 1649 C C . LEU A 1 205 ? 12.93 -12.922 5.629 1 75.81 205 LEU A C 1
ATOM 1651 O O . LEU A 1 205 ? 12.023 -12.93 6.473 1 75.81 205 LEU A O 1
ATOM 1655 N N . LYS A 1 206 ? 13.039 -11.969 4.633 1 86.88 206 LYS A N 1
ATOM 1656 C CA . LYS A 1 206 ? 12.094 -10.852 4.609 1 86.88 206 LYS A CA 1
ATOM 1657 C C . LYS A 1 206 ? 10.68 -11.344 4.305 1 86.88 206 LYS A C 1
ATOM 1659 O O . LYS A 1 206 ? 9.711 -10.883 4.918 1 86.88 206 LYS A O 1
ATOM 1664 N N . ARG A 1 207 ? 10.648 -12.219 3.441 1 88.31 207 ARG A N 1
ATOM 1665 C CA . ARG A 1 207 ? 9.344 -12.766 3.09 1 88.31 207 ARG A CA 1
ATOM 1666 C C . ARG A 1 207 ? 8.734 -13.516 4.27 1 88.31 207 ARG A C 1
ATOM 1668 O O . ARG A 1 207 ? 7.531 -13.391 4.531 1 88.31 207 ARG A O 1
ATOM 1675 N N . LYS A 1 208 ? 9.516 -14.25 4.93 1 91.19 208 LYS A N 1
ATOM 1676 C CA . LYS A 1 208 ? 9.062 -14.953 6.121 1 91.19 208 LYS A CA 1
ATOM 1677 C C . LYS A 1 208 ? 8.586 -13.977 7.191 1 91.19 208 LYS A C 1
ATOM 1679 O O . LYS A 1 208 ? 7.578 -14.219 7.859 1 91.19 208 LYS A O 1
ATOM 1684 N N . LYS A 1 209 ? 9.32 -12.93 7.301 1 93.62 209 LYS A N 1
ATOM 1685 C CA . LYS A 1 209 ? 8.961 -11.914 8.281 1 93.62 209 LYS A CA 1
ATOM 1686 C C . LYS A 1 209 ? 7.625 -11.258 7.93 1 93.62 209 LYS A C 1
ATOM 1688 O O . LYS A 1 209 ? 6.773 -11.078 8.797 1 93.62 209 LYS A O 1
ATOM 1693 N N . VAL A 1 210 ? 7.422 -10.945 6.711 1 96.88 210 VAL A N 1
ATOM 1694 C CA . VAL A 1 210 ? 6.184 -10.312 6.258 1 96.88 210 VAL A CA 1
ATOM 1695 C C . VAL A 1 210 ? 5.023 -11.297 6.398 1 96.88 210 VAL A C 1
ATOM 1697 O O . VAL A 1 210 ? 3.926 -10.922 6.816 1 96.88 210 VAL A O 1
ATOM 1700 N N . LYS A 1 211 ? 5.297 -12.484 6.051 1 96.25 211 LYS A N 1
ATOM 1701 C CA . LYS A 1 211 ? 4.285 -13.523 6.242 1 96.25 211 LYS A CA 1
ATOM 1702 C C . LYS A 1 211 ? 3.846 -13.602 7.699 1 96.25 211 LYS A C 1
ATOM 1704 O O . LYS A 1 211 ? 2.648 -13.609 7.992 1 96.25 211 LYS A O 1
ATOM 1709 N N . LYS A 1 212 ? 4.773 -13.664 8.57 1 96.25 212 LYS A N 1
ATOM 1710 C CA . LYS A 1 212 ? 4.48 -13.727 10 1 96.25 212 LYS A CA 1
ATOM 1711 C C . LYS A 1 212 ? 3.732 -12.477 10.461 1 96.25 212 LYS A C 1
ATOM 1713 O O . LYS A 1 212 ? 2.795 -12.57 11.258 1 96.25 212 LYS A O 1
ATOM 1718 N N . LEU A 1 213 ? 4.203 -11.367 9.945 1 97 213 LEU A N 1
ATOM 1719 C CA . LEU A 1 213 ? 3.549 -10.109 10.266 1 97 213 LEU A CA 1
ATOM 1720 C C . LEU A 1 213 ? 2.068 -10.156 9.906 1 97 213 LEU A C 1
ATOM 1722 O O . LEU A 1 213 ? 1.214 -9.805 10.727 1 97 213 LEU A O 1
ATOM 1726 N N . ILE A 1 214 ? 1.741 -10.578 8.75 1 98.12 214 ILE A N 1
ATOM 1727 C CA . ILE A 1 214 ? 0.362 -10.656 8.281 1 98.12 214 ILE A CA 1
ATOM 1728 C C . ILE A 1 214 ? -0.422 -11.641 9.148 1 98.12 214 ILE A C 1
ATOM 1730 O O . ILE A 1 214 ? -1.561 -11.367 9.539 1 98.12 214 ILE A O 1
ATOM 1734 N N . GLN A 1 215 ? 0.194 -12.742 9.453 1 97.31 215 GLN A N 1
ATOM 1735 C CA . GLN A 1 215 ? -0.45 -13.75 10.297 1 97.31 215 GLN A CA 1
ATOM 1736 C C . GLN A 1 215 ? -0.773 -13.18 11.68 1 97.31 215 GLN A C 1
ATOM 1738 O O . GLN A 1 215 ? -1.864 -13.406 12.203 1 97.31 215 GLN A O 1
ATOM 1743 N N . ASP A 1 216 ? 0.172 -12.453 12.258 1 96.88 216 ASP A N 1
ATOM 1744 C CA . ASP A 1 216 ? -0.023 -11.852 13.57 1 96.88 216 ASP A CA 1
ATOM 1745 C C . ASP A 1 216 ? -1.149 -10.82 13.539 1 96.88 216 ASP A C 1
ATOM 1747 O O . ASP A 1 216 ? -1.986 -10.773 14.445 1 96.88 216 ASP A O 1
ATOM 1751 N N . LEU A 1 217 ? -1.172 -10.031 12.516 1 97.31 217 LEU A N 1
ATOM 1752 C CA . LEU A 1 217 ? -2.221 -9.031 12.367 1 97.31 217 LEU A CA 1
ATOM 1753 C C . LEU A 1 217 ? -3.582 -9.695 12.18 1 97.31 217 LEU A C 1
ATOM 1755 O O . LEU A 1 217 ? -4.594 -9.195 12.68 1 97.31 217 LEU A O 1
ATOM 1759 N N . ALA A 1 218 ? -3.561 -10.789 11.477 1 97.31 218 ALA A N 1
ATOM 1760 C CA . ALA A 1 218 ? -4.801 -11.516 11.211 1 97.31 218 ALA A CA 1
ATOM 1761 C C . ALA A 1 218 ? -5.367 -12.125 12.492 1 97.31 218 ALA A C 1
ATOM 1763 O O . ALA A 1 218 ? -6.578 -12.305 12.617 1 97.31 218 ALA A O 1
ATOM 1764 N N . LEU A 1 219 ? -4.508 -12.531 13.445 1 96.31 219 LEU A N 1
ATOM 1765 C CA . LEU A 1 219 ? -4.957 -13.039 14.742 1 96.31 219 LEU A CA 1
ATOM 1766 C C . LEU A 1 219 ? -5.777 -11.992 15.484 1 96.31 219 LEU A C 1
ATOM 1768 O O . LEU A 1 219 ? -6.75 -12.32 16.172 1 96.31 219 LEU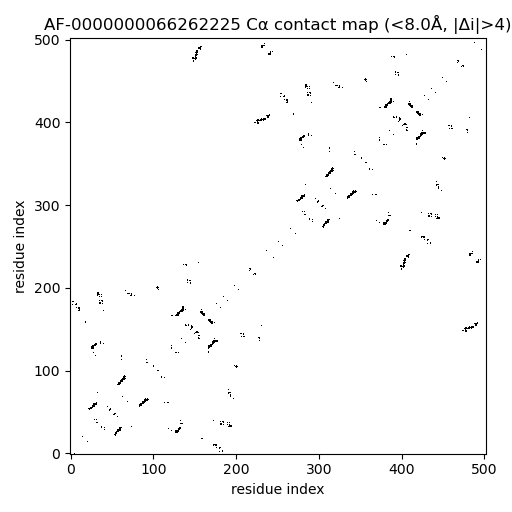 A O 1
ATOM 1772 N N . GLU A 1 220 ? -5.414 -10.758 15.281 1 93.94 220 GLU A N 1
ATOM 1773 C CA . GLU A 1 220 ? -6.113 -9.656 15.938 1 93.94 220 GLU A CA 1
ATOM 1774 C C . GLU A 1 220 ? -7.336 -9.219 15.133 1 93.94 220 GLU A C 1
ATOM 1776 O O . GLU A 1 220 ? -8.375 -8.891 15.711 1 93.94 220 GLU A O 1
ATOM 1781 N N . ASN A 1 221 ? -7.203 -9.164 13.906 1 96.31 221 ASN A N 1
ATOM 1782 C CA . ASN A 1 221 ? -8.273 -8.82 12.977 1 96.31 221 ASN A CA 1
ATOM 1783 C C . ASN A 1 221 ? -8.258 -9.719 11.742 1 96.31 221 ASN A C 1
ATOM 1785 O O . ASN A 1 221 ? -7.504 -9.469 10.797 1 96.31 221 ASN A O 1
ATOM 1789 N N . PRO A 1 222 ? -9.125 -10.711 11.688 1 97.12 222 PRO A N 1
ATOM 1790 C CA . PRO A 1 222 ? -9.102 -11.711 10.617 1 97.12 222 PRO A CA 1
ATOM 1791 C C . PRO A 1 222 ? -9.367 -11.102 9.242 1 97.12 222 PRO A C 1
ATOM 1793 O O . PRO A 1 222 ? -9.164 -11.773 8.219 1 97.12 222 PRO A O 1
ATOM 1796 N N . LYS A 1 223 ? -9.812 -9.852 9.117 1 97.88 223 LYS A N 1
ATOM 1797 C CA . LYS A 1 223 ? -10.117 -9.219 7.836 1 97.88 223 LYS A CA 1
ATOM 1798 C C . LYS A 1 223 ? -8.852 -8.641 7.195 1 97.88 223 LYS A C 1
ATOM 1800 O O . LYS A 1 223 ? -8.867 -8.266 6.023 1 97.88 223 LYS A O 1
ATOM 1805 N N . VAL A 1 224 ? -7.719 -8.602 7.883 1 98.44 224 VAL A N 1
ATOM 1806 C CA . VAL A 1 224 ? -6.508 -7.918 7.441 1 98.44 224 VAL A CA 1
ATOM 1807 C C . VAL A 1 224 ? -6.051 -8.492 6.102 1 98.44 224 VAL A C 1
ATOM 1809 O O . VAL A 1 224 ? -5.84 -7.75 5.137 1 98.44 224 VAL A O 1
ATOM 1812 N N . PRO A 1 225 ? -5.996 -9.859 5.984 1 98.56 225 PRO A N 1
ATOM 1813 C CA . PRO A 1 225 ? -5.539 -10.367 4.688 1 98.56 225 PRO A CA 1
ATOM 1814 C C . PRO A 1 225 ? -6.469 -9.977 3.543 1 98.56 225 PRO A C 1
ATOM 1816 O O . PRO A 1 225 ? -6 -9.555 2.48 1 98.56 225 PRO A O 1
ATOM 1819 N N . SER A 1 226 ? -7.727 -10.102 3.717 1 98.5 226 SER A N 1
ATOM 1820 C CA . SER A 1 226 ? -8.68 -9.742 2.67 1 98.5 226 SER A CA 1
ATOM 1821 C C . SER A 1 226 ? -8.641 -8.25 2.375 1 98.5 226 SER A C 1
ATOM 1823 O O . SER A 1 226 ? -8.828 -7.832 1.229 1 98.5 226 SER A O 1
ATOM 1825 N N . ASN A 1 227 ? -8.414 -7.406 3.398 1 98.75 227 ASN A N 1
ATOM 1826 C CA . ASN A 1 227 ? -8.273 -5.969 3.188 1 98.75 227 ASN A CA 1
ATOM 1827 C C . ASN A 1 227 ? -7.066 -5.645 2.311 1 98.75 227 ASN A C 1
ATOM 1829 O O . ASN A 1 227 ? -7.152 -4.812 1.409 1 98.75 227 ASN A O 1
ATOM 1833 N N . ILE A 1 228 ? -5.973 -6.332 2.652 1 98.88 228 ILE A N 1
ATOM 1834 C CA . ILE A 1 228 ? -4.766 -6.102 1.863 1 98.88 228 ILE A CA 1
ATOM 1835 C C . ILE A 1 228 ? -5.035 -6.457 0.402 1 98.88 228 ILE A C 1
ATOM 1837 O O . ILE A 1 228 ? -4.711 -5.68 -0.5 1 98.88 228 ILE A O 1
ATOM 1841 N N . LEU A 1 229 ? -5.645 -7.57 0.177 1 98.88 229 LEU A N 1
ATOM 1842 C CA . LEU A 1 229 ? -5.941 -7.961 -1.197 1 98.88 229 LEU A CA 1
ATOM 1843 C C . LEU A 1 229 ? -6.867 -6.945 -1.86 1 98.88 229 LEU A C 1
ATOM 1845 O O . LEU A 1 229 ? -6.629 -6.531 -2.996 1 98.88 229 LEU A O 1
ATOM 1849 N N . ASN A 1 230 ? -7.941 -6.582 -1.201 1 98.69 230 ASN A N 1
ATOM 1850 C CA . ASN A 1 230 ? -8.906 -5.629 -1.733 1 98.69 230 ASN A CA 1
ATOM 1851 C C . ASN A 1 230 ? -8.242 -4.309 -2.115 1 98.69 230 ASN A C 1
ATOM 1853 O O . ASN A 1 230 ? -8.648 -3.658 -3.078 1 98.69 230 ASN A O 1
ATOM 1857 N N . SER A 1 231 ? -7.27 -3.945 -1.306 1 98.88 231 SER A N 1
ATOM 1858 C CA . SER A 1 231 ? -6.605 -2.674 -1.572 1 98.88 231 SER A CA 1
ATOM 1859 C C . SER A 1 231 ? -5.953 -2.67 -2.951 1 98.88 231 SER A C 1
ATOM 1861 O O . SER A 1 231 ? -5.863 -1.624 -3.6 1 98.88 231 SER A O 1
ATOM 1863 N N . LEU A 1 232 ? -5.504 -3.811 -3.436 1 98.81 232 LEU A N 1
ATOM 1864 C CA . LEU A 1 232 ? -4.859 -3.93 -4.738 1 98.81 232 LEU A CA 1
ATOM 1865 C C . LEU A 1 232 ? -5.812 -3.506 -5.855 1 98.81 232 LEU A C 1
ATOM 1867 O O . LEU A 1 232 ? -5.371 -3.15 -6.949 1 98.81 232 LEU A O 1
ATOM 1871 N N . SER A 1 233 ? -7.102 -3.498 -5.602 1 98.44 233 SER A N 1
ATOM 1872 C CA . SER A 1 233 ? -8.109 -3.154 -6.602 1 98.44 233 SER A CA 1
ATOM 1873 C C . SER A 1 233 ? -8.734 -1.791 -6.312 1 98.44 233 SER A C 1
ATOM 1875 O O . SER A 1 233 ? -9.672 -1.377 -6.988 1 98.44 233 SER A O 1
ATOM 1877 N N . ASN A 1 234 ? -8.273 -1.143 -5.262 1 98.44 234 ASN A N 1
ATOM 1878 C CA . ASN A 1 234 ? -8.867 0.108 -4.805 1 98.44 234 ASN A CA 1
ATOM 1879 C C . ASN A 1 234 ? -7.805 1.169 -4.531 1 98.44 234 ASN A C 1
ATOM 1881 O O . ASN A 1 234 ? -7.586 1.553 -3.379 1 98.44 234 ASN A O 1
ATOM 1885 N N . VAL A 1 235 ? -7.238 1.676 -5.582 1 98.5 235 VAL A N 1
ATOM 1886 C CA . VAL A 1 235 ? -6.172 2.67 -5.504 1 98.5 235 VAL A CA 1
ATOM 1887 C C . VAL A 1 235 ? -6.746 4.062 -5.766 1 98.5 235 VAL A C 1
ATOM 1889 O O . VAL A 1 235 ? -7.461 4.273 -6.746 1 98.5 235 VAL A O 1
ATOM 1892 N N . LEU A 1 236 ? -6.492 5.012 -4.891 1 97.5 236 LEU A N 1
ATOM 1893 C CA . LEU A 1 236 ? -6.941 6.387 -5.066 1 97.5 236 LEU A CA 1
ATOM 1894 C C . LEU A 1 236 ? -5.762 7.309 -5.367 1 97.5 236 LEU A C 1
ATOM 1896 O O . LEU A 1 236 ? -5.164 7.875 -4.453 1 97.5 236 LEU A O 1
ATOM 1900 N N . PRO A 1 237 ? -5.438 7.484 -6.656 1 96.5 237 PRO A N 1
ATOM 1901 C CA . PRO A 1 237 ? -4.254 8.25 -7.047 1 96.5 237 PRO A CA 1
ATOM 1902 C C . PRO A 1 237 ? -4.246 9.664 -6.469 1 96.5 237 PRO A C 1
ATOM 1904 O O . PRO A 1 237 ? -3.195 10.172 -6.07 1 96.5 237 PRO A O 1
ATOM 1907 N N . SER A 1 238 ? -5.391 10.367 -6.348 1 95 238 SER A N 1
ATOM 1908 C CA . SER A 1 238 ? -5.496 11.734 -5.852 1 95 238 SER A CA 1
ATOM 1909 C C . SER A 1 238 ? -5.109 11.82 -4.379 1 95 238 SER A C 1
ATOM 1911 O O . SER A 1 238 ? -4.902 12.906 -3.848 1 95 238 SER A O 1
ATOM 1913 N N . HIS A 1 239 ? -5.031 10.688 -3.703 1 97.5 239 HIS A N 1
ATOM 1914 C CA . HIS A 1 239 ? -4.711 10.633 -2.281 1 97.5 239 HIS A CA 1
ATOM 1915 C C . HIS A 1 239 ? -3.309 10.078 -2.053 1 97.5 239 HIS A C 1
ATOM 1917 O O . HIS A 1 239 ? -3 9.586 -0.964 1 97.5 239 HIS A O 1
ATOM 1923 N N . LEU A 1 240 ? -2.516 10.109 -3.107 1 98.31 240 LEU A N 1
ATOM 1924 C CA . LEU A 1 240 ? -1.126 9.664 -3.041 1 98.31 240 LEU A CA 1
ATOM 1925 C C . LEU A 1 240 ? -0.176 10.797 -3.41 1 98.31 240 LEU A C 1
ATOM 1927 O O . LEU A 1 240 ? -0.54 11.969 -3.326 1 98.31 240 LEU A O 1
ATOM 1931 N N . MET A 1 241 ? 1.082 10.484 -3.615 1 98.19 241 MET A N 1
ATOM 1932 C CA . MET A 1 241 ? 2.082 11.516 -3.879 1 98.19 241 MET A CA 1
ATOM 1933 C C . MET A 1 241 ? 2.697 11.336 -5.262 1 98.19 241 MET A C 1
ATOM 1935 O O . MET A 1 241 ? 3.666 12.008 -5.609 1 98.19 241 MET A O 1
ATOM 1939 N N . ASP A 1 242 ? 2.131 10.438 -6.043 1 97.38 242 ASP A N 1
ATOM 1940 C CA . ASP A 1 242 ? 2.719 10.086 -7.332 1 97.38 242 ASP A CA 1
ATOM 1941 C C . ASP A 1 242 ? 2.305 11.086 -8.414 1 97.38 242 ASP A C 1
ATOM 1943 O O . ASP A 1 242 ? 1.276 10.906 -9.07 1 97.38 242 ASP A O 1
ATOM 1947 N N . LYS A 1 243 ? 3.115 12.062 -8.688 1 94.31 243 LYS A N 1
ATOM 1948 C CA . LYS A 1 243 ? 2.82 13.141 -9.633 1 94.31 243 LYS A CA 1
ATOM 1949 C C . LYS A 1 243 ? 2.643 12.602 -11.047 1 94.31 243 LYS A C 1
ATOM 1951 O O . LYS A 1 243 ? 1.767 13.055 -11.781 1 94.31 243 LYS A O 1
ATOM 1956 N N . ASN A 1 244 ? 3.467 11.664 -11.391 1 93.88 244 ASN A N 1
ATOM 1957 C CA . ASN A 1 244 ? 3.383 11.094 -12.727 1 93.88 244 ASN A CA 1
ATOM 1958 C C . ASN A 1 244 ? 2.064 10.359 -12.945 1 93.88 244 ASN A C 1
ATOM 1960 O O . ASN A 1 244 ? 1.456 10.461 -14.008 1 93.88 244 ASN A O 1
ATOM 1964 N N . LEU A 1 245 ? 1.722 9.625 -11.945 1 94.5 245 LEU A N 1
ATOM 1965 C CA . LEU A 1 245 ? 0.455 8.906 -12.031 1 94.5 245 LEU A CA 1
ATOM 1966 C C . LEU A 1 245 ? -0.716 9.875 -12.133 1 94.5 245 LEU A C 1
ATOM 1968 O O . LEU A 1 245 ? -1.606 9.695 -12.969 1 94.5 245 LEU A O 1
ATOM 1972 N N . LEU A 1 246 ? -0.719 10.898 -11.297 1 91.81 246 LEU A N 1
ATOM 1973 C CA . LEU A 1 246 ? -1.795 11.883 -11.312 1 91.81 246 LEU A CA 1
ATOM 1974 C C . LEU A 1 246 ? -1.859 12.594 -12.656 1 91.81 246 LEU A C 1
ATOM 1976 O O . LEU A 1 246 ? -2.945 12.797 -13.203 1 91.81 246 LEU A O 1
ATOM 1980 N N . ASN A 1 247 ? -0.721 12.992 -13.195 1 90.75 247 ASN A N 1
ATOM 1981 C CA . ASN A 1 247 ? -0.659 13.68 -14.477 1 90.75 247 ASN A CA 1
ATOM 1982 C C . ASN A 1 247 ? -1.187 12.805 -15.609 1 90.75 247 ASN A C 1
ATOM 1984 O O . ASN A 1 247 ? -1.825 13.297 -16.547 1 90.75 247 ASN A O 1
ATOM 1988 N N . SER A 1 248 ? -0.891 11.539 -15.531 1 89.69 248 SER A N 1
ATOM 1989 C CA . SER A 1 248 ? -1.334 10.602 -16.562 1 89.69 248 SER A CA 1
ATOM 1990 C C . SER A 1 248 ? -2.852 10.461 -16.562 1 89.69 248 SER A C 1
ATOM 1992 O O . SER A 1 248 ? -3.453 10.188 -17.609 1 89.69 248 SER A O 1
ATOM 1994 N N . LEU A 1 249 ? -3.471 10.703 -15.438 1 87.88 249 LEU A N 1
ATOM 1995 C CA . LEU A 1 249 ? -4.918 10.547 -15.328 1 87.88 249 LEU A CA 1
ATOM 1996 C C . LEU A 1 249 ? -5.633 11.828 -15.758 1 87.88 249 LEU A C 1
ATOM 1998 O O . LEU A 1 249 ? -6.809 11.789 -16.125 1 87.88 249 LEU A O 1
ATOM 2002 N N . GLU A 1 250 ? -5.008 12.953 -15.516 1 79.25 250 GLU A N 1
ATOM 2003 C CA . GLU A 1 250 ? -5.602 14.234 -15.883 1 79.25 250 GLU A CA 1
ATOM 2004 C C . GLU A 1 250 ? -5.496 14.492 -17.375 1 79.25 250 GLU A C 1
ATOM 2006 O O . GLU A 1 250 ? -6.273 15.266 -17.938 1 79.25 250 GLU A O 1
ATOM 2011 N N . ASN A 1 251 ? -4.48 13.922 -18.188 1 69.12 251 ASN A N 1
ATOM 2012 C CA . ASN A 1 251 ? -4.336 14.086 -19.641 1 69.12 251 ASN A CA 1
ATOM 2013 C C . ASN A 1 251 ? -5.012 12.945 -20.391 1 69.12 251 ASN A C 1
ATOM 2015 O O . ASN A 1 251 ? -5.559 13.156 -21.484 1 69.12 251 ASN A O 1
ATOM 2019 N N . MET B 1 1 ? 19.766 30.312 14.156 1 88.56 1 MET B N 1
ATOM 2020 C CA . MET B 1 1 ? 18.922 29.203 13.703 1 88.56 1 MET B CA 1
ATOM 2021 C C . MET B 1 1 ? 19.531 27.859 14.07 1 88.56 1 MET B C 1
ATOM 2023 O O . MET B 1 1 ? 20.719 27.625 13.82 1 88.56 1 MET B O 1
ATOM 2027 N N . THR B 1 2 ? 18.781 27.031 14.656 1 94 2 THR B N 1
ATOM 2028 C CA . THR B 1 2 ? 19.281 25.75 15.125 1 94 2 THR B CA 1
ATOM 2029 C C . THR B 1 2 ? 19.406 24.766 13.977 1 94 2 THR B C 1
ATOM 2031 O O . THR B 1 2 ? 18.859 25 12.891 1 94 2 THR B O 1
ATOM 2034 N N . LYS B 1 3 ? 20.219 23.719 14.219 1 94.75 3 LYS B N 1
ATOM 2035 C CA . LYS B 1 3 ? 20.359 22.641 13.227 1 94.75 3 LYS B CA 1
ATOM 2036 C C . LYS B 1 3 ? 19 22.016 12.891 1 94.75 3 LYS B C 1
ATOM 2038 O O . LYS B 1 3 ? 18.734 21.703 11.734 1 94.75 3 LYS B O 1
ATOM 2043 N N . THR B 1 4 ? 18.156 21.922 13.875 1 98 4 THR B N 1
ATOM 2044 C CA . THR B 1 4 ? 16.828 21.328 13.695 1 98 4 THR B CA 1
ATOM 2045 C C . THR B 1 4 ? 15.969 22.219 12.797 1 98 4 THR B C 1
ATOM 2047 O O . THR B 1 4 ? 15.305 21.719 11.883 1 98 4 THR B O 1
ATOM 2050 N N . GLU B 1 5 ? 15.984 23.453 13.055 1 97.94 5 GLU B N 1
ATOM 2051 C CA . GLU B 1 5 ? 15.203 24.391 12.242 1 97.94 5 GLU B CA 1
ATOM 2052 C C . GLU B 1 5 ? 15.672 24.375 10.789 1 97.94 5 GLU B C 1
ATOM 2054 O O . GLU B 1 5 ? 14.859 24.406 9.867 1 97.94 5 GLU B O 1
ATOM 2059 N N . LYS B 1 6 ? 16.969 24.312 10.594 1 98.19 6 LYS B N 1
ATOM 2060 C CA . LYS B 1 6 ? 17.516 24.25 9.242 1 98.19 6 LYS B CA 1
ATOM 2061 C C . LYS B 1 6 ? 17.031 23.016 8.5 1 98.19 6 LYS B C 1
ATOM 2063 O O . LYS B 1 6 ? 16.688 23.078 7.316 1 98.19 6 LYS B O 1
ATOM 2068 N N . LYS B 1 7 ? 17.031 21.922 9.25 1 98.06 7 LYS B N 1
ATOM 2069 C CA . LYS B 1 7 ? 16.547 20.656 8.68 1 98.06 7 LYS B CA 1
ATOM 2070 C C . LYS B 1 7 ? 15.078 20.766 8.305 1 98.06 7 LYS B C 1
ATOM 2072 O O . LYS B 1 7 ? 14.672 20.312 7.223 1 98.06 7 LYS B O 1
ATOM 2077 N N . LEU B 1 8 ? 14.266 21.328 9.125 1 98.81 8 LEU B N 1
ATOM 2078 C CA . LEU B 1 8 ? 12.852 21.516 8.844 1 98.81 8 LEU B CA 1
ATOM 2079 C C . LEU B 1 8 ? 12.656 22.422 7.629 1 98.81 8 LEU B C 1
ATOM 2081 O O . LEU B 1 8 ? 11.844 22.109 6.75 1 98.81 8 LEU B O 1
ATOM 2085 N N . ARG B 1 9 ? 13.375 23.5 7.562 1 98.69 9 ARG B N 1
ATOM 2086 C CA . ARG B 1 9 ? 13.297 24.422 6.434 1 98.69 9 ARG B CA 1
ATOM 2087 C C . ARG B 1 9 ? 13.602 23.703 5.121 1 98.69 9 ARG B C 1
ATOM 2089 O O . ARG B 1 9 ? 12.906 23.906 4.125 1 98.69 9 ARG B O 1
ATOM 2096 N N . HIS B 1 10 ? 14.586 22.859 5.137 1 98.69 10 HIS B N 1
ATOM 2097 C CA . HIS B 1 10 ? 14.977 22.125 3.943 1 98.69 10 HIS B CA 1
ATOM 2098 C C . HIS B 1 10 ? 13.844 21.234 3.439 1 98.69 10 HIS B C 1
ATOM 2100 O O . HIS B 1 10 ? 13.484 21.297 2.262 1 98.69 10 HIS B O 1
ATOM 2106 N N . TYR B 1 11 ? 13.281 20.469 4.328 1 98.75 11 TYR B N 1
ATOM 2107 C CA . TYR B 1 11 ? 12.258 19.516 3.918 1 98.75 11 TYR B CA 1
ATOM 2108 C C . TYR B 1 11 ? 10.969 20.234 3.529 1 98.75 11 TYR B C 1
ATOM 2110 O O . TYR B 1 11 ? 10.281 19.812 2.596 1 98.75 11 TYR B O 1
ATOM 2118 N N . ILE B 1 12 ? 10.672 21.312 4.246 1 98.88 12 ILE B N 1
ATOM 2119 C CA . ILE B 1 12 ? 9.453 22.062 3.951 1 98.88 12 ILE B CA 1
ATOM 2120 C C . ILE B 1 12 ? 9.586 22.734 2.59 1 98.88 12 ILE B C 1
ATOM 2122 O O . ILE B 1 12 ? 8.688 22.656 1.755 1 98.88 12 ILE B O 1
ATOM 2126 N N . THR B 1 13 ? 10.727 23.375 2.316 1 98.81 13 THR B N 1
ATOM 2127 C CA . THR B 1 13 ? 10.93 24.047 1.036 1 98.81 13 THR B CA 1
ATOM 2128 C C . THR B 1 13 ? 10.992 23.016 -0.1 1 98.81 13 THR B C 1
ATOM 2130 O O . THR B 1 13 ? 10.508 23.281 -1.202 1 98.81 13 THR B O 1
ATOM 2133 N N . LYS B 1 14 ? 11.578 21.891 0.154 1 98.75 14 LYS B N 1
ATOM 2134 C CA . LYS B 1 14 ? 11.617 20.828 -0.849 1 98.75 14 LYS B CA 1
ATOM 2135 C C . LYS B 1 14 ? 10.211 20.359 -1.208 1 98.75 14 LYS B C 1
ATOM 2137 O O . LYS B 1 14 ? 9.891 20.203 -2.387 1 98.75 14 LYS B O 1
ATOM 2142 N N . ALA B 1 15 ? 9.391 20.125 -0.194 1 98.81 15 ALA B N 1
ATOM 2143 C CA . ALA B 1 15 ? 8.023 19.688 -0.44 1 98.81 15 ALA B CA 1
ATOM 2144 C C . ALA B 1 15 ? 7.242 20.734 -1.222 1 98.81 15 ALA B C 1
ATOM 2146 O O . ALA B 1 15 ? 6.508 20.406 -2.16 1 98.81 15 ALA B O 1
ATOM 2147 N N . ILE B 1 16 ? 7.387 22 -0.815 1 98.81 16 ILE B N 1
ATOM 2148 C CA . ILE B 1 16 ? 6.691 23.094 -1.486 1 98.81 16 ILE B CA 1
ATOM 2149 C C . ILE B 1 16 ? 7.098 23.141 -2.957 1 98.81 16 ILE B C 1
ATOM 2151 O O . ILE B 1 16 ? 6.25 23.312 -3.838 1 98.81 16 ILE B O 1
ATOM 2155 N N . ALA B 1 17 ? 8.367 22.938 -3.23 1 98.44 17 ALA B N 1
ATOM 2156 C CA . ALA B 1 17 ? 8.875 22.953 -4.598 1 98.44 17 ALA B CA 1
ATOM 2157 C C . ALA B 1 17 ? 8.414 21.719 -5.367 1 98.44 17 ALA B C 1
ATOM 2159 O O . ALA B 1 17 ? 7.875 21.828 -6.469 1 98.44 17 ALA B O 1
ATOM 2160 N N . ASP B 1 18 ? 8.617 20.562 -4.809 1 97.81 18 ASP B N 1
ATOM 2161 C CA . ASP B 1 18 ? 8.336 19.281 -5.469 1 97.81 18 ASP B CA 1
ATOM 2162 C C . ASP B 1 18 ? 6.863 19.188 -5.871 1 97.81 18 ASP B C 1
ATOM 2164 O O . ASP B 1 18 ? 6.535 18.625 -6.918 1 97.81 18 ASP B O 1
ATOM 2168 N N . TYR B 1 19 ? 5.969 19.781 -5.031 1 97.94 19 TYR B N 1
ATOM 2169 C CA . TYR B 1 19 ? 4.547 19.547 -5.258 1 97.94 19 TYR B CA 1
ATOM 2170 C C . TYR B 1 19 ? 3.832 20.859 -5.578 1 97.94 19 TYR B C 1
ATOM 2172 O O . TYR B 1 19 ? 2.6 20.922 -5.559 1 97.94 19 TYR B O 1
ATOM 2180 N N . LYS B 1 20 ? 4.605 21.922 -5.762 1 97.19 20 LYS B N 1
ATOM 2181 C CA . LYS B 1 20 ? 4.062 23.234 -6.145 1 97.19 20 LYS B CA 1
ATOM 2182 C C . LYS B 1 20 ? 2.932 23.656 -5.211 1 97.19 20 LYS B C 1
ATOM 2184 O O . LYS B 1 20 ? 1.825 23.953 -5.66 1 97.19 20 LYS B O 1
ATOM 2189 N N . LEU B 1 21 ? 3.301 23.75 -3.949 1 98.62 21 LEU B N 1
ATOM 2190 C CA . LEU B 1 21 ? 2.283 23.953 -2.922 1 98.62 21 LEU B CA 1
ATOM 2191 C C . LEU B 1 21 ? 1.911 25.422 -2.791 1 98.62 21 LEU B C 1
ATOM 2193 O O . LEU B 1 21 ? 0.787 25.75 -2.406 1 98.62 21 LEU B O 1
ATOM 2197 N N . LEU B 1 22 ? 2.848 26.312 -3.066 1 98.56 22 LEU B N 1
ATOM 2198 C CA . LEU B 1 22 ? 2.625 27.75 -2.865 1 98.56 22 LEU B CA 1
ATOM 2199 C C . LEU B 1 22 ? 2.938 28.531 -4.133 1 98.56 22 LEU B C 1
ATOM 2201 O O . LEU B 1 22 ? 3.891 28.203 -4.848 1 98.56 22 LEU B O 1
ATOM 2205 N N . ASP B 1 23 ? 2.172 29.578 -4.316 1 97.88 23 ASP B N 1
ATOM 2206 C CA . ASP B 1 23 ? 2.406 30.547 -5.375 1 97.88 23 ASP B CA 1
ATOM 2207 C C . ASP B 1 23 ? 2.611 31.953 -4.793 1 97.88 23 ASP B C 1
ATOM 2209 O O . ASP B 1 23 ? 2.127 32.25 -3.699 1 97.88 23 ASP B O 1
ATOM 2213 N N . LYS B 1 24 ? 3.316 32.719 -5.594 1 98 24 LYS B N 1
ATOM 2214 C CA . LYS B 1 24 ? 3.508 34.094 -5.188 1 98 24 LYS B CA 1
ATOM 2215 C C . LYS B 1 24 ? 2.17 34.812 -4.992 1 98 24 LYS B C 1
ATOM 2217 O O . LYS B 1 24 ? 1.273 34.688 -5.832 1 98 24 LYS B O 1
ATOM 2222 N N . GLY B 1 25 ? 2.029 35.469 -3.861 1 98.19 25 GLY B N 1
ATOM 2223 C CA . GLY B 1 25 ? 0.839 36.25 -3.623 1 98.19 25 GLY B CA 1
ATOM 2224 C C . GLY B 1 25 ? -0.299 35.469 -3.002 1 98.19 25 GLY B C 1
ATOM 2225 O O . GLY B 1 25 ? -1.34 36.031 -2.662 1 98.19 25 GLY B O 1
ATOM 2226 N N . ASP B 1 26 ? -0.122 34.219 -2.775 1 98.38 26 ASP B N 1
ATOM 2227 C CA . ASP B 1 26 ? -1.164 33.406 -2.176 1 98.38 26 ASP B CA 1
ATOM 2228 C C . ASP B 1 26 ? -1.613 33.969 -0.832 1 98.38 26 ASP B C 1
ATOM 2230 O O . ASP B 1 26 ? -0.785 34.375 -0.024 1 98.38 26 ASP B O 1
ATOM 2234 N N . LYS B 1 27 ? -2.875 34 -0.66 1 98.5 27 LYS B N 1
ATOM 2235 C CA . LYS B 1 27 ? -3.436 34.156 0.682 1 98.5 27 LYS B CA 1
ATOM 2236 C C . LYS B 1 27 ? -3.641 32.781 1.331 1 98.5 27 LYS B C 1
ATOM 2238 O O . LYS B 1 27 ? -4.512 32.031 0.915 1 98.5 27 LYS B O 1
ATOM 2243 N N . VAL B 1 28 ? -2.924 32.531 2.381 1 98.69 28 VAL B N 1
ATOM 2244 C CA . VAL B 1 28 ? -2.924 31.188 2.914 1 98.69 28 VAL B CA 1
ATOM 2245 C C . VAL B 1 28 ? -3.395 31.203 4.367 1 98.69 28 VAL B C 1
ATOM 2247 O O . VAL B 1 28 ? -3.133 32.156 5.102 1 98.69 28 VAL B O 1
ATOM 2250 N N . MET B 1 29 ? -4.105 30.156 4.727 1 98.81 29 MET B N 1
ATOM 2251 C CA . MET B 1 29 ? -4.562 29.938 6.098 1 98.81 29 MET B CA 1
ATOM 2252 C C . MET B 1 29 ? -3.871 28.734 6.715 1 98.81 29 MET B C 1
ATOM 2254 O O . MET B 1 29 ? -4.023 27.609 6.23 1 98.81 29 MET B O 1
ATOM 2258 N N . LEU B 1 30 ? -3.062 28.984 7.695 1 98.88 30 LEU B N 1
ATOM 2259 C CA . LEU B 1 30 ? -2.453 27.875 8.438 1 98.88 30 LEU B CA 1
ATOM 2260 C C . LEU B 1 30 ? -3.311 27.5 9.641 1 98.88 30 LEU B C 1
ATOM 2262 O O . LEU B 1 30 ? -3.604 28.344 10.492 1 98.88 30 LEU B O 1
ATOM 2266 N N . CYS B 1 31 ? -3.732 26.297 9.656 1 98.56 31 CYS B N 1
ATOM 2267 C CA . CYS B 1 31 ? -4.523 25.797 10.773 1 98.56 31 CYS B CA 1
ATOM 2268 C C . CYS B 1 31 ? -3.627 25.406 11.945 1 98.56 31 CYS B C 1
ATOM 2270 O O . CYS B 1 31 ? -2.91 24.406 11.875 1 98.56 31 CYS B O 1
ATOM 2272 N N . LEU B 1 32 ? -3.717 26.172 12.969 1 97.81 32 LEU B N 1
ATOM 2273 C CA . LEU B 1 32 ? -2.941 25.938 14.18 1 97.81 32 LEU B CA 1
ATOM 2274 C C . LEU B 1 32 ? -3.779 25.219 15.234 1 97.81 32 LEU B C 1
ATOM 2276 O O . LEU B 1 32 ? -4.68 25.812 15.828 1 97.81 32 LEU B O 1
ATOM 2280 N N . SER B 1 33 ? -3.496 23.984 15.461 1 93.69 33 SER B N 1
ATOM 2281 C CA . SER B 1 33 ? -4.285 23.156 16.359 1 93.69 33 SER B CA 1
ATOM 2282 C C . SER B 1 33 ? -3.891 23.391 17.812 1 93.69 33 SER B C 1
ATOM 2284 O O . SER B 1 33 ? -4.637 23.047 18.734 1 93.69 33 SER B O 1
ATOM 2286 N N . GLY B 1 34 ? -2.658 23.875 18.016 1 92.38 34 GLY B N 1
ATOM 2287 C CA . GLY B 1 34 ? -2.119 23.984 19.359 1 92.38 34 GLY B CA 1
ATOM 2288 C C . GLY B 1 34 ? -1.134 22.875 19.703 1 92.38 34 GLY B C 1
ATOM 2289 O O . GLY B 1 34 ? -0.621 22.828 20.812 1 92.38 34 GLY B O 1
ATOM 2290 N N . GLY B 1 35 ? -0.862 22.047 18.781 1 93.94 35 GLY B N 1
ATOM 2291 C CA . GLY B 1 35 ? 0.113 21 18.969 1 93.94 35 GLY B CA 1
ATOM 2292 C C . GLY B 1 35 ? 1.5 21.359 18.469 1 93.94 35 GLY B C 1
ATOM 2293 O O . GLY B 1 35 ? 1.68 22.391 17.812 1 93.94 35 GLY B O 1
ATOM 2294 N N . LYS B 1 36 ? 2.451 20.484 18.812 1 95.81 36 LYS B N 1
ATOM 2295 C CA . LYS B 1 36 ? 3.85 20.75 18.5 1 95.81 36 LYS B CA 1
ATOM 2296 C C . LYS B 1 36 ? 4.055 20.859 16.984 1 95.81 36 LYS B C 1
ATOM 2298 O O . LYS B 1 36 ? 4.855 21.656 16.516 1 95.81 36 LYS B O 1
ATOM 2303 N N . ASP B 1 37 ? 3.326 20.094 16.219 1 97.56 37 ASP B N 1
ATOM 2304 C CA . ASP B 1 37 ? 3.539 20.031 14.781 1 97.56 37 ASP B CA 1
ATOM 2305 C C . ASP B 1 37 ? 3.117 21.328 14.109 1 97.56 37 ASP B C 1
ATOM 2307 O O . ASP B 1 37 ? 3.877 21.906 13.328 1 97.56 37 ASP B O 1
ATOM 2311 N N . SER B 1 38 ? 1.876 21.781 14.438 1 98 38 SER B N 1
ATOM 2312 C CA . SER B 1 38 ? 1.372 23.016 13.82 1 98 38 SER B CA 1
ATOM 2313 C C . SER B 1 38 ? 2.178 24.234 14.258 1 98 38 SER B C 1
ATOM 2315 O O . SER B 1 38 ? 2.398 25.156 13.477 1 98 38 SER B O 1
ATOM 2317 N N . PHE B 1 39 ? 2.691 24.266 15.492 1 97.94 39 PHE B N 1
ATOM 2318 C CA . PHE B 1 39 ? 3.559 25.344 15.945 1 97.94 39 PHE B CA 1
ATOM 2319 C C . PHE B 1 39 ? 4.875 25.328 15.18 1 97.94 39 PHE B C 1
ATOM 2321 O O . PHE B 1 39 ? 5.371 26.391 14.781 1 97.94 39 PHE B O 1
ATOM 2328 N N . GLY B 1 40 ? 5.457 24.141 15.047 1 98.38 40 GLY B N 1
ATOM 2329 C CA . GLY B 1 40 ? 6.691 24.047 14.289 1 98.38 40 GLY B CA 1
ATOM 2330 C C . GLY B 1 40 ? 6.559 24.547 12.867 1 98.38 40 GLY B C 1
ATOM 2331 O O . GLY B 1 40 ? 7.406 25.312 12.391 1 98.38 40 GLY B O 1
ATOM 2332 N N . LEU B 1 41 ? 5.48 24.172 12.242 1 98.81 41 LEU B N 1
ATOM 2333 C CA . LEU B 1 41 ? 5.215 24.625 10.883 1 98.81 41 LEU B CA 1
ATOM 2334 C C . LEU B 1 41 ? 5.078 26.141 10.828 1 98.81 41 LEU B C 1
ATOM 2336 O O . LEU B 1 41 ? 5.656 26.781 9.953 1 98.81 41 LEU B O 1
ATOM 2340 N N . LEU B 1 42 ? 4.309 26.688 11.734 1 98.69 42 LEU B N 1
ATOM 2341 C CA . LEU B 1 42 ? 4.105 28.141 11.789 1 98.69 42 LEU B CA 1
ATOM 2342 C C . LEU B 1 42 ? 5.438 28.859 11.922 1 98.69 42 LEU B C 1
ATOM 2344 O O . LEU B 1 42 ? 5.711 29.812 11.18 1 98.69 42 LEU B O 1
ATOM 2348 N N . LYS B 1 43 ? 6.238 28.422 12.852 1 98.44 43 LYS B N 1
ATOM 2349 C CA . LYS B 1 43 ? 7.516 29.078 13.109 1 98.44 43 LYS B CA 1
ATOM 2350 C C . LYS B 1 43 ? 8.398 29.078 11.859 1 98.44 43 LYS B C 1
ATOM 2352 O O . LYS B 1 43 ? 8.969 30.109 11.492 1 98.44 43 LYS B O 1
ATOM 2357 N N . VAL B 1 44 ? 8.508 27.953 11.234 1 98.69 44 VAL B N 1
ATOM 2358 C CA . VAL B 1 44 ? 9.375 27.797 10.078 1 98.69 44 VAL B CA 1
ATOM 2359 C C . VAL B 1 44 ? 8.828 28.609 8.906 1 98.69 44 VAL B C 1
ATOM 2361 O O . VAL B 1 44 ? 9.57 29.344 8.25 1 98.69 44 VAL B O 1
ATOM 2364 N N . LEU B 1 45 ? 7.523 28.453 8.648 1 98.69 45 LEU B N 1
ATOM 2365 C CA . LEU B 1 45 ? 6.914 29.172 7.531 1 98.69 45 LEU B CA 1
ATOM 2366 C C . LEU B 1 45 ? 7.008 30.672 7.723 1 98.69 45 LEU B C 1
ATOM 2368 O O . LEU B 1 45 ? 7.301 31.406 6.777 1 98.69 45 LEU B O 1
ATOM 2372 N N . HIS B 1 46 ? 6.727 31.125 8.93 1 98.38 46 HIS B N 1
ATOM 2373 C CA . HIS B 1 46 ? 6.867 32.562 9.242 1 98.38 46 HIS B CA 1
ATOM 2374 C C . HIS B 1 46 ? 8.281 33.031 8.938 1 98.38 46 HIS B C 1
ATOM 2376 O O . HIS B 1 46 ? 8.453 34.125 8.352 1 98.38 46 HIS B O 1
ATOM 2382 N N . GLY B 1 47 ? 9.266 32.25 9.336 1 98 47 GLY B N 1
ATOM 2383 C CA . GLY B 1 47 ? 10.641 32.625 9.039 1 98 47 GLY B CA 1
ATOM 2384 C C . GLY B 1 47 ? 10.93 32.688 7.551 1 98 47 GLY B C 1
ATOM 2385 O O . GLY B 1 47 ? 11.625 33.625 7.102 1 98 47 GLY B O 1
ATOM 2386 N N . LEU B 1 48 ? 10.398 31.797 6.812 1 98.5 48 LEU B N 1
ATOM 2387 C CA . LEU B 1 48 ? 10.602 31.766 5.371 1 98.5 48 LEU B CA 1
ATOM 2388 C C . LEU B 1 48 ? 9.93 32.969 4.699 1 98.5 48 LEU B C 1
ATOM 2390 O O . LEU B 1 48 ? 10.422 33.469 3.684 1 98.5 48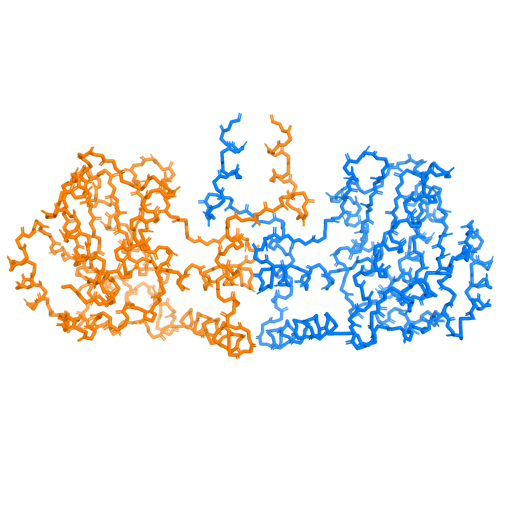 LEU B O 1
ATOM 2394 N N . ILE B 1 49 ? 8.836 33.438 5.254 1 98.19 49 ILE B N 1
ATOM 2395 C CA . ILE B 1 49 ? 8.148 34.625 4.75 1 98.19 49 ILE B CA 1
ATOM 2396 C C . ILE B 1 49 ? 8.961 35.875 5.098 1 98.19 49 ILE B C 1
ATOM 2398 O O . ILE B 1 49 ? 9.172 36.719 4.246 1 98.19 49 ILE B O 1
ATOM 2402 N N . GLU B 1 50 ? 9.461 35.938 6.285 1 97.31 50 GLU B N 1
ATOM 2403 C CA . GLU B 1 50 ? 10.219 37.094 6.766 1 97.31 50 GLU B CA 1
ATOM 2404 C C . GLU B 1 50 ? 11.5 37.281 5.957 1 97.31 50 GLU B C 1
ATOM 2406 O O . GLU B 1 50 ? 11.906 38.406 5.703 1 97.31 50 GLU B O 1
ATOM 2411 N N . ASP B 1 51 ? 12.078 36.156 5.562 1 97.06 51 ASP B N 1
ATOM 2412 C CA . ASP B 1 51 ? 13.32 36.312 4.816 1 97.06 51 ASP B CA 1
ATOM 2413 C C . ASP B 1 51 ? 13.062 36.375 3.312 1 97.06 51 ASP B C 1
ATOM 2415 O O . ASP B 1 51 ? 14 36.344 2.512 1 97.06 51 ASP B O 1
ATOM 2419 N N . LYS B 1 52 ? 11.852 36.375 2.902 1 97.31 52 LYS B N 1
ATOM 2420 C CA . LYS B 1 52 ? 11.375 36.625 1.549 1 97.31 52 LYS B CA 1
ATOM 2421 C C . LYS B 1 52 ? 11.594 35.438 0.639 1 97.31 52 LYS B C 1
ATOM 2423 O O . LYS B 1 52 ? 11.664 35.562 -0.584 1 97.31 52 LYS B O 1
ATOM 2428 N N . THR B 1 53 ? 11.758 34.281 1.297 1 98.12 53 THR B N 1
ATOM 2429 C CA . THR B 1 53 ? 11.766 33.062 0.49 1 98.12 53 THR B CA 1
ATOM 2430 C C . THR B 1 53 ? 10.414 32.844 -0.199 1 98.12 53 THR B C 1
ATOM 2432 O O . THR B 1 53 ? 10.359 32.469 -1.365 1 98.12 53 THR B O 1
ATOM 2435 N N . TYR B 1 54 ? 9.383 33.094 0.579 1 98.38 54 TYR B N 1
ATOM 2436 C CA . TYR B 1 54 ? 8.039 33.031 0.018 1 98.38 54 TYR B CA 1
ATOM 2437 C C . TYR B 1 54 ? 7.312 34.344 0.204 1 98.38 54 TYR B C 1
ATOM 2439 O O . TYR B 1 54 ? 7.387 34.969 1.273 1 98.38 54 TYR B O 1
ATOM 2447 N N . ASP B 1 55 ? 6.695 34.781 -0.879 1 98.44 55 ASP B N 1
ATOM 2448 C CA . ASP B 1 55 ? 5.859 36 -0.87 1 98.44 55 ASP B CA 1
ATOM 2449 C C . ASP B 1 55 ? 4.379 35.625 -0.813 1 98.44 55 ASP B C 1
ATOM 2451 O O . ASP B 1 55 ? 3.699 35.594 -1.842 1 98.44 55 ASP B O 1
ATOM 2455 N N . ILE B 1 56 ? 3.891 35.375 0.365 1 98.44 56 ILE B N 1
ATOM 2456 C CA . ILE B 1 56 ? 2.506 34.969 0.588 1 98.44 56 ILE B CA 1
ATOM 2457 C C . ILE B 1 56 ? 1.93 35.75 1.777 1 98.44 56 ILE B C 1
ATOM 2459 O O . ILE B 1 56 ? 2.676 36.344 2.568 1 98.44 56 ILE B O 1
ATOM 2463 N N . ASP B 1 57 ? 0.644 35.812 1.833 1 98.44 57 ASP B N 1
ATOM 2464 C CA . ASP B 1 57 ? -0.086 36.406 2.943 1 98.44 57 ASP B CA 1
ATOM 2465 C C . ASP B 1 57 ? -0.581 35.344 3.922 1 98.44 57 ASP B C 1
ATOM 2467 O O . ASP B 1 57 ? -1.55 34.625 3.639 1 98.44 57 ASP B O 1
ATOM 2471 N N . LEU B 1 58 ? 0.066 35.312 5.078 1 98.62 58 LEU B N 1
ATOM 2472 C CA . LEU B 1 58 ? -0.188 34.25 6.047 1 98.62 58 LEU B CA 1
ATOM 2473 C C . LEU B 1 58 ? -1.222 34.688 7.078 1 98.62 58 LEU B C 1
ATOM 2475 O O . LEU B 1 58 ? -1.062 35.719 7.715 1 98.62 58 LEU B O 1
ATOM 2479 N N . HIS B 1 59 ? -2.27 33.938 7.191 1 98.81 59 HIS B N 1
ATOM 2480 C CA . HIS B 1 59 ? -3.281 34.031 8.234 1 98.81 59 HIS B CA 1
ATOM 2481 C C . HIS B 1 59 ? -3.369 32.75 9.062 1 98.81 59 HIS B C 1
ATOM 2483 O O . HIS B 1 59 ? -3.445 31.656 8.508 1 98.81 59 HIS B O 1
ATOM 2489 N N . VAL B 1 60 ? -3.305 32.906 10.406 1 98.81 60 VAL B N 1
ATOM 2490 C CA . VAL B 1 60 ? -3.373 31.75 11.281 1 98.81 60 VAL B CA 1
ATOM 2491 C C . VAL B 1 60 ? -4.797 31.578 11.797 1 98.81 60 VAL B C 1
ATOM 2493 O O . VAL B 1 60 ? -5.441 32.562 12.203 1 98.81 60 VAL B O 1
ATOM 2496 N N . TYR B 1 61 ? -5.289 30.375 11.719 1 98.69 61 TYR B N 1
ATOM 2497 C CA . TYR B 1 61 ? -6.633 30.047 12.18 1 98.69 61 TYR B CA 1
ATOM 2498 C C . TYR B 1 61 ? -6.594 28.938 13.219 1 98.69 61 TYR B C 1
ATOM 2500 O O . TYR B 1 61 ? -5.965 27.906 13.008 1 98.69 61 TYR B O 1
ATOM 2508 N N . THR B 1 62 ? -7.223 29.156 14.352 1 97.56 62 THR B N 1
ATOM 2509 C CA . THR B 1 62 ? -7.398 28.156 15.391 1 97.56 62 THR B CA 1
ATOM 2510 C C . THR B 1 62 ? -8.875 27.984 15.734 1 97.56 62 THR B C 1
ATOM 2512 O O . THR B 1 62 ? -9.594 28.969 15.922 1 97.56 62 THR B O 1
ATOM 2515 N N . LEU B 1 63 ? -9.266 26.703 15.75 1 95.94 63 LEU B N 1
ATOM 2516 C CA . LEU B 1 63 ? -10.633 26.406 16.156 1 95.94 63 LEU B CA 1
ATOM 2517 C C . LEU B 1 63 ? -10.688 26.016 17.625 1 95.94 63 LEU B C 1
ATOM 2519 O O . LEU B 1 63 ? -10.094 25.016 18.031 1 95.94 63 LEU B O 1
ATOM 2523 N N . ASP B 1 64 ? -11.266 26.828 18.391 1 93.81 64 ASP B N 1
ATOM 2524 C CA . ASP B 1 64 ? -11.633 26.484 19.766 1 93.81 64 ASP B CA 1
ATOM 2525 C C . ASP B 1 64 ? -12.922 25.672 19.812 1 93.81 64 ASP B C 1
ATOM 2527 O O . ASP B 1 64 ? -14.008 26.234 19.625 1 93.81 64 ASP B O 1
ATOM 2531 N N . GLN B 1 65 ? -12.797 24.438 20.078 1 89.69 65 GLN B N 1
ATOM 2532 C CA . GLN B 1 65 ? -13.938 23.531 20 1 89.69 65 GLN B CA 1
ATOM 2533 C C . GLN B 1 65 ? -14.695 23.484 21.328 1 89.69 65 GLN B C 1
ATOM 2535 O O . GLN B 1 65 ? -15.523 22.609 21.562 1 89.69 65 GLN B O 1
ATOM 2540 N N . SER B 1 66 ? -14.383 24.375 22.203 1 89.62 66 SER B N 1
ATOM 2541 C CA . SER B 1 66 ? -15.023 24.578 23.5 1 89.62 66 SER B CA 1
ATOM 2542 C C . SER B 1 66 ? -14.859 23.344 24.391 1 89.62 66 SER B C 1
ATOM 2544 O O . SER B 1 66 ? -15.797 22.938 25.078 1 89.62 66 SER B O 1
ATOM 2546 N N . GLN B 1 67 ? -13.75 22.766 24.234 1 85.69 67 GLN B N 1
ATOM 2547 C CA . GLN B 1 67 ? -13.453 21.672 25.141 1 85.69 67 GLN B CA 1
ATOM 2548 C C . GLN B 1 67 ? -13.219 22.172 26.562 1 85.69 67 GLN B C 1
ATOM 2550 O O . GLN B 1 67 ? -12.695 23.281 26.766 1 85.69 67 GLN B O 1
ATOM 2555 N N . PRO B 1 68 ? -13.562 21.297 27.469 1 85.81 68 PRO B N 1
ATOM 2556 C CA . PRO B 1 68 ? -13.289 21.703 28.844 1 85.81 68 PRO B CA 1
ATOM 2557 C C . PRO B 1 68 ? -11.812 21.984 29.094 1 85.81 68 PRO B C 1
ATOM 2559 O O . PRO B 1 68 ? -10.953 21.203 28.672 1 85.81 68 PRO B O 1
ATOM 2562 N N . GLY B 1 69 ? -11.484 23.125 29.734 1 85.12 69 GLY B N 1
ATOM 2563 C CA . GLY B 1 69 ? -10.109 23.438 30.078 1 85.12 69 GLY B CA 1
ATOM 2564 C C . GLY B 1 69 ? -9.359 24.172 29 1 85.12 69 GLY B C 1
ATOM 2565 O O . GLY B 1 69 ? -8.164 24.453 29.125 1 85.12 69 GLY B O 1
ATOM 2566 N N . TRP B 1 70 ? -10.094 24.469 27.984 1 88.31 70 TRP B N 1
ATOM 2567 C CA . TRP B 1 70 ? -9.469 25.219 26.906 1 88.31 70 TRP B CA 1
ATOM 2568 C C . TRP B 1 70 ? -8.914 26.547 27.422 1 88.31 70 TRP B C 1
ATOM 2570 O O . TRP B 1 70 ? -9.633 27.328 28.062 1 88.31 70 TRP B O 1
ATOM 2580 N N . ASP B 1 71 ? -7.637 26.797 27.219 1 91.31 71 ASP B N 1
ATOM 2581 C CA . ASP B 1 71 ? -6.957 28.062 27.531 1 91.31 71 ASP B CA 1
ATOM 2582 C C . ASP B 1 71 ? -6.008 28.469 26.406 1 91.31 71 ASP B C 1
ATOM 2584 O O . ASP B 1 71 ? -4.953 27.844 26.219 1 91.31 71 ASP B O 1
ATOM 2588 N N . ASP B 1 72 ? -6.422 29.469 25.672 1 93.19 72 ASP B N 1
ATOM 2589 C CA . ASP B 1 72 ? -5.605 29.875 24.531 1 93.19 72 ASP B CA 1
ATOM 2590 C C . ASP B 1 72 ? -4.855 31.172 24.828 1 93.19 72 ASP B C 1
ATOM 2592 O O . ASP B 1 72 ? -4.418 31.875 23.906 1 93.19 72 ASP B O 1
ATOM 2596 N N . SER B 1 73 ? -4.703 31.562 26.094 1 95.81 73 SER B N 1
ATOM 2597 C CA . SER B 1 73 ? -4.051 32.812 26.484 1 95.81 73 SER B CA 1
ATOM 2598 C C . SER B 1 73 ? -2.611 32.844 25.984 1 95.81 73 SER B C 1
ATOM 2600 O O . SER B 1 73 ? -2.193 33.844 25.359 1 95.81 73 SER B O 1
ATOM 2602 N N . GLN B 1 74 ? -1.879 31.781 26.203 1 95.81 74 GLN B N 1
ATOM 2603 C CA . GLN B 1 74 ? -0.481 31.734 25.781 1 95.81 74 GLN B CA 1
ATOM 2604 C C . GLN B 1 74 ? -0.362 31.688 24.266 1 95.81 74 GLN B C 1
ATOM 2606 O O . GLN B 1 74 ? 0.592 32.219 23.703 1 95.81 74 GLN B O 1
ATOM 2611 N N . LEU B 1 75 ? -1.334 31.062 23.656 1 96.12 75 LEU B N 1
ATOM 2612 C CA . LEU B 1 75 ? -1.357 31.016 22.203 1 96.12 75 LEU B CA 1
ATOM 2613 C C . LEU B 1 75 ? -1.534 32.406 21.609 1 96.12 75 LEU B C 1
ATOM 2615 O O . LEU B 1 75 ? -0.818 32.781 20.688 1 96.12 75 LEU B O 1
ATOM 2619 N N . ARG B 1 76 ? -2.465 33.188 22.141 1 97.06 76 ARG B N 1
ATOM 2620 C CA . ARG B 1 76 ? -2.713 34.531 21.688 1 97.06 76 ARG B CA 1
ATOM 2621 C C . ARG B 1 76 ? -1.465 35.406 21.828 1 97.06 76 ARG B C 1
ATOM 2623 O O . ARG B 1 76 ? -1.093 36.125 20.922 1 97.06 76 ARG B O 1
ATOM 2630 N N . LYS B 1 77 ? -0.868 35.281 23 1 97.62 77 LYS B N 1
ATOM 2631 C CA . LYS B 1 77 ? 0.352 36.062 23.234 1 97.62 77 LYS B CA 1
ATOM 2632 C C . LYS B 1 77 ? 1.427 35.719 22.203 1 97.62 77 LYS B C 1
ATOM 2634 O O . LYS B 1 77 ? 2.094 36.625 21.688 1 97.62 77 LYS B O 1
ATOM 2639 N N . TYR B 1 78 ? 1.633 34.438 21.969 1 97.44 78 TYR B N 1
ATOM 2640 C CA . TYR B 1 78 ? 2.627 33.969 21.016 1 97.44 78 TYR B CA 1
ATOM 2641 C C . TYR B 1 78 ? 2.379 34.594 19.641 1 97.44 78 TYR B C 1
ATOM 2643 O O . TYR B 1 78 ? 3.311 35.062 18.984 1 97.44 78 TYR B O 1
ATOM 2651 N N . LEU B 1 79 ? 1.111 34.531 19.172 1 98.06 79 LEU B N 1
ATOM 2652 C CA . LEU B 1 79 ? 0.745 35 17.844 1 98.06 79 LEU B CA 1
ATOM 2653 C C . LEU B 1 79 ? 0.894 36.531 17.766 1 98.06 79 LEU B C 1
ATOM 2655 O O . LEU B 1 79 ? 1.343 37.062 16.75 1 98.06 79 LEU B O 1
ATOM 2659 N N . ASP B 1 80 ? 0.521 37.219 18.828 1 97.94 80 ASP B N 1
ATOM 2660 C CA . ASP B 1 80 ? 0.706 38.656 18.906 1 97.94 80 ASP B CA 1
ATOM 2661 C C . ASP B 1 80 ? 2.182 39.031 18.781 1 97.94 80 ASP B C 1
ATOM 2663 O O . ASP B 1 80 ? 2.535 39.969 18.047 1 97.94 80 ASP B O 1
ATOM 2667 N N . ASP B 1 81 ? 2.986 38.344 19.484 1 97.19 81 ASP B N 1
ATOM 2668 C CA . ASP B 1 81 ? 4.422 38.594 19.469 1 97.19 81 ASP B CA 1
ATOM 2669 C C . ASP B 1 81 ? 5.004 38.344 18.078 1 97.19 81 ASP B C 1
ATOM 2671 O O . ASP B 1 81 ? 5.93 39.031 17.656 1 97.19 81 ASP B O 1
ATOM 2675 N N . LEU B 1 82 ? 4.508 37.344 17.422 1 96.19 82 LEU B N 1
ATOM 2676 C CA . LEU B 1 82 ? 4.969 37 16.078 1 96.19 82 LEU B CA 1
ATOM 2677 C C . LEU B 1 82 ? 4.531 38.062 15.078 1 96.19 82 LEU B C 1
ATOM 2679 O O . LEU B 1 82 ? 5.145 38.219 14.023 1 96.19 82 LEU B O 1
ATOM 2683 N N . GLY B 1 83 ? 3.406 38.719 15.359 1 96.81 83 GLY B N 1
ATOM 2684 C CA . GLY B 1 83 ? 2.896 39.75 14.492 1 96.81 83 GLY B CA 1
ATOM 2685 C C . GLY B 1 83 ? 2.182 39.219 13.266 1 96.81 83 GLY B C 1
ATOM 2686 O O . GLY B 1 83 ? 2.277 39.812 12.18 1 96.81 83 GLY B O 1
ATOM 2687 N N . VAL B 1 84 ? 1.559 38.094 13.391 1 97.25 84 VAL B N 1
ATOM 2688 C CA . VAL B 1 84 ? 0.834 37.5 12.273 1 97.25 84 VAL B CA 1
ATOM 2689 C C . VAL B 1 84 ? -0.664 37.75 12.438 1 97.25 84 VAL B C 1
ATOM 2691 O O . VAL B 1 84 ? -1.155 37.906 13.562 1 97.25 84 VAL B O 1
ATOM 2694 N N . SER B 1 85 ? -1.358 37.875 11.297 1 98.12 85 SER B N 1
ATOM 2695 C CA . SER B 1 85 ? -2.816 37.875 11.336 1 98.12 85 SER B CA 1
ATOM 2696 C C . SER B 1 85 ? -3.361 36.531 11.82 1 98.12 85 SER B C 1
ATOM 2698 O O . SER B 1 85 ? -2.855 35.5 11.43 1 98.12 85 SER B O 1
ATOM 2700 N N . TYR B 1 86 ? -4.32 36.625 12.758 1 98.56 86 TYR B N 1
ATOM 2701 C CA . TYR B 1 86 ? -4.859 35.344 13.211 1 98.56 86 TYR B CA 1
ATOM 2702 C C . TYR B 1 86 ? -6.312 35.5 13.648 1 98.56 86 TYR B C 1
ATOM 2704 O O . TYR B 1 86 ? -6.801 36.625 13.836 1 98.56 86 TYR B O 1
ATOM 2712 N N . GLU B 1 87 ? -6.984 34.406 13.648 1 98.5 87 GLU B N 1
ATOM 2713 C CA . GLU B 1 87 ? -8.32 34.25 14.211 1 98.5 87 GLU B CA 1
ATOM 2714 C C . GLU B 1 87 ? -8.414 32.969 15.07 1 98.5 87 GLU B C 1
ATOM 2716 O O . GLU B 1 87 ? -7.953 31.906 14.664 1 98.5 87 GLU B O 1
ATOM 2721 N N . ILE B 1 88 ? -8.875 33.156 16.297 1 97.69 88 ILE B N 1
ATOM 2722 C CA . ILE B 1 88 ? -9.305 32.031 17.125 1 97.69 88 ILE B CA 1
ATOM 2723 C C . ILE B 1 88 ? -10.828 31.984 17.188 1 97.69 88 ILE B C 1
ATOM 2725 O O . ILE B 1 88 ? -11.438 32.812 17.891 1 97.69 88 ILE B O 1
ATOM 2729 N N . GLU B 1 89 ? -11.406 31.062 16.484 1 97.31 89 GLU B N 1
ATOM 2730 C CA . GLU B 1 89 ? -12.859 30.969 16.391 1 97.31 89 GLU B CA 1
ATOM 2731 C C . GLU B 1 89 ? -13.406 29.922 17.359 1 97.31 89 GLU B C 1
ATOM 2733 O O . GLU B 1 89 ? -12.914 28.797 17.422 1 97.31 89 GLU B O 1
ATOM 2738 N N . THR B 1 90 ? -14.43 30.328 18.078 1 96 90 THR B N 1
ATOM 2739 C CA . THR B 1 90 ? -15.055 29.406 19 1 96 90 THR B CA 1
ATOM 2740 C C . THR B 1 90 ? -16.312 28.797 18.391 1 96 90 THR B C 1
ATOM 2742 O O . THR B 1 90 ? -17.203 29.516 17.938 1 96 90 THR B O 1
ATOM 2745 N N . LYS B 1 91 ? -16.234 27.484 18.234 1 94.56 91 LYS B N 1
ATOM 2746 C CA . LYS B 1 91 ? -17.391 26.688 17.875 1 94.56 91 LYS B CA 1
ATOM 2747 C C . LYS B 1 91 ? -17.609 25.547 18.859 1 94.56 91 LYS B C 1
ATOM 2749 O O . LYS B 1 91 ? -16.672 24.797 19.156 1 94.56 91 LYS B O 1
ATOM 2754 N N . ASN B 1 92 ? -18.766 25.359 19.328 1 91.69 92 ASN B N 1
ATOM 2755 C CA . ASN B 1 92 ? -19.016 24.312 20.312 1 91.69 92 ASN B CA 1
ATOM 2756 C C . ASN B 1 92 ? -19.172 22.953 19.672 1 91.69 92 ASN B C 1
ATOM 2758 O O . ASN B 1 92 ? -20.188 22.281 19.859 1 91.69 92 ASN B O 1
ATOM 2762 N N . THR B 1 93 ? -18.156 22.484 19.062 1 89 93 THR B N 1
ATOM 2763 C CA . THR B 1 93 ? -18.203 21.172 18.453 1 89 93 THR B CA 1
ATOM 2764 C C . THR B 1 93 ? -18.156 20.062 19.5 1 89 93 THR B C 1
ATOM 2766 O O . THR B 1 93 ? -18.719 19 19.312 1 89 93 THR B O 1
ATOM 2769 N N . TYR B 1 94 ? -17.469 20.328 20.547 1 86.19 94 TYR B N 1
ATOM 2770 C CA . TYR B 1 94 ? -17.391 19.359 21.656 1 86.19 94 TYR B CA 1
ATOM 2771 C C . TYR B 1 94 ? -18.797 19.016 22.141 1 86.19 94 TYR B C 1
ATOM 2773 O O . TYR B 1 94 ? -19.125 17.828 22.297 1 86.19 94 TYR B O 1
ATOM 2781 N N . GLY B 1 95 ? -19.516 20.016 22.406 1 87.62 95 GLY B N 1
ATOM 2782 C CA . GLY B 1 95 ? -20.891 19.781 22.844 1 87.62 95 GLY B CA 1
ATOM 2783 C C . GLY B 1 95 ? -21.688 18.969 21.859 1 87.62 95 GLY B C 1
ATOM 2784 O O . GLY B 1 95 ? -22.453 18.062 22.25 1 87.62 95 GLY B O 1
ATOM 2785 N N . VAL B 1 96 ? -21.531 19.219 20.625 1 89.81 96 VAL B N 1
ATOM 2786 C CA . VAL B 1 96 ? -22.234 18.484 19.578 1 89.81 96 VAL B CA 1
ATOM 2787 C C . VAL B 1 96 ? -21.812 17.016 19.594 1 89.81 96 VAL B C 1
ATOM 2789 O O . VAL B 1 96 ? -22.656 16.125 19.484 1 89.81 96 VAL B O 1
ATOM 2792 N N . ILE B 1 97 ? -20.562 16.766 19.75 1 86.62 97 ILE B N 1
ATOM 2793 C CA . ILE B 1 97 ? -20.016 15.414 19.734 1 86.62 97 ILE B CA 1
ATOM 2794 C C . ILE B 1 97 ? -20.547 14.617 20.922 1 86.62 97 ILE B C 1
ATOM 2796 O O . ILE B 1 97 ? -21 13.484 20.766 1 86.62 97 ILE B O 1
ATOM 2800 N N . ILE B 1 98 ? -20.516 15.258 22.062 1 85.38 98 ILE B N 1
ATOM 2801 C CA . ILE B 1 98 ? -20.984 14.602 23.281 1 85.38 98 ILE B CA 1
ATOM 2802 C C . ILE B 1 98 ? -22.469 14.273 23.156 1 85.38 98 ILE B C 1
ATOM 2804 O O . ILE B 1 98 ? -22.922 13.234 23.641 1 85.38 98 ILE B O 1
ATOM 2808 N N . ASP B 1 99 ? -23.125 15.078 22.469 1 89.62 99 ASP B N 1
ATOM 2809 C CA . ASP B 1 99 ? -24.562 14.898 22.312 1 89.62 99 ASP B CA 1
ATOM 2810 C C . ASP B 1 99 ? -24.875 13.805 21.281 1 89.62 99 ASP B C 1
ATOM 2812 O O . ASP B 1 99 ? -25.844 13.055 21.453 1 89.62 99 ASP B O 1
ATOM 2816 N N . LYS B 1 100 ? -24.094 13.734 20.328 1 89.56 100 LYS B N 1
ATOM 2817 C CA . LYS B 1 100 ? -24.469 12.906 19.188 1 89.56 100 LYS B CA 1
ATOM 2818 C C . LYS B 1 100 ? -23.812 11.523 19.281 1 89.56 100 LYS B C 1
ATOM 2820 O O . LYS B 1 100 ? -24.312 10.562 18.688 1 89.56 100 LYS B O 1
ATOM 2825 N N . VAL B 1 101 ? -22.75 11.375 19.953 1 86.06 101 VAL B N 1
ATOM 2826 C CA . VAL B 1 101 ? -22.031 10.109 20.031 1 86.06 101 VAL B CA 1
ATOM 2827 C C . VAL B 1 101 ? -22.312 9.422 21.359 1 86.06 101 VAL B C 1
ATOM 2829 O O . VAL B 1 101 ? -22.094 10.016 22.422 1 86.06 101 VAL B O 1
ATOM 2832 N N . PRO B 1 102 ? -22.875 8.266 21.156 1 85.75 102 PRO B N 1
ATOM 2833 C CA . PRO B 1 102 ? -23.125 7.543 22.406 1 85.75 102 PRO B CA 1
ATOM 2834 C C . PRO B 1 102 ? -21.875 7.352 23.25 1 85.75 102 PRO B C 1
ATOM 2836 O O . PRO B 1 102 ? -20.766 7.262 22.703 1 85.75 102 PRO B O 1
ATOM 2839 N N . GLU B 1 103 ? -22.078 7.211 24.547 1 76.38 103 GLU B N 1
ATOM 2840 C CA . GLU B 1 103 ? -20.969 6.988 25.469 1 76.38 103 GLU B CA 1
ATOM 2841 C C . GLU B 1 103 ? -20.234 5.699 25.141 1 76.38 103 GLU B C 1
ATOM 2843 O O . GLU B 1 103 ? -20.844 4.684 24.812 1 76.38 103 GLU B O 1
ATOM 2848 N N . GLY B 1 104 ? -18.969 5.734 25.109 1 70.19 104 GLY B N 1
ATOM 2849 C CA . GLY B 1 104 ? -18.172 4.547 24.844 1 70.19 104 GLY B CA 1
ATOM 2850 C C . GLY B 1 104 ? -17.719 4.434 23.391 1 70.19 104 GLY B C 1
ATOM 2851 O O . GLY B 1 104 ? -16.875 3.604 23.062 1 70.19 104 GLY B O 1
ATOM 2852 N N . LYS B 1 105 ? -18.344 5.238 22.562 1 76.69 105 LYS B N 1
ATOM 2853 C CA . LYS B 1 105 ? -17.984 5.191 21.141 1 76.69 105 LYS B CA 1
ATOM 2854 C C . LYS B 1 105 ? -16.906 6.219 20.828 1 76.69 105 LYS B C 1
ATOM 2856 O O . LYS B 1 105 ? -16.656 7.133 21.609 1 76.69 105 LYS B O 1
ATOM 2861 N N . THR B 1 106 ? -16.234 6.027 19.688 1 77.25 106 THR B N 1
ATOM 2862 C CA . THR B 1 106 ? -15.133 6.91 19.281 1 77.25 106 THR B CA 1
ATOM 2863 C C . THR B 1 106 ? -15.68 8.227 18.734 1 77.25 106 THR B C 1
ATOM 2865 O O . THR B 1 106 ? -16.594 8.234 17.922 1 77.25 106 THR B O 1
ATOM 2868 N N . TYR B 1 107 ? -15.07 9.273 19.203 1 79.19 107 TYR B N 1
ATOM 2869 C CA . TYR B 1 107 ? -15.5 10.617 18.828 1 79.19 107 TYR B CA 1
ATOM 2870 C C . TYR B 1 107 ? -14.773 11.094 17.578 1 79.19 107 TYR B C 1
ATOM 2872 O O . TYR B 1 107 ? -15.227 12.031 16.906 1 79.19 107 TYR B O 1
ATOM 2880 N N . CYS B 1 108 ? -13.781 10.398 17.281 1 80.06 108 CYS B N 1
ATOM 2881 C CA . CYS B 1 108 ? -12.766 10.922 16.375 1 80.06 108 CYS B CA 1
ATOM 2882 C C . CYS B 1 108 ? -13.359 11.219 15.008 1 80.06 108 CYS B C 1
ATOM 2884 O O . CYS B 1 108 ? -13.047 12.242 14.398 1 80.06 108 CYS B O 1
ATOM 2886 N N . SER B 1 109 ? -14.18 10.375 14.555 1 83.75 109 SER B N 1
ATOM 2887 C CA . SER B 1 109 ? -14.719 10.555 13.203 1 83.75 109 SER B CA 1
ATOM 2888 C C . SER B 1 109 ? -15.562 11.82 13.109 1 83.75 109 SER B C 1
ATOM 2890 O O . SER B 1 109 ? -15.367 12.641 12.211 1 83.75 109 SER B O 1
ATOM 2892 N N . LEU B 1 110 ? -16.516 11.984 14 1 86.38 110 LEU B N 1
ATOM 2893 C CA . LEU B 1 110 ? -17.391 13.164 13.992 1 86.38 110 LEU B CA 1
ATOM 2894 C C . LEU B 1 110 ? -16.594 14.422 14.305 1 86.38 110 LEU B C 1
ATOM 2896 O O . LEU B 1 110 ? -16.812 15.477 13.703 1 86.38 110 LEU B O 1
ATOM 2900 N N . CYS B 1 111 ? -15.672 14.344 15.195 1 86.62 111 CYS B N 1
ATOM 2901 C CA . CYS B 1 111 ? -14.805 15.469 15.539 1 86.62 111 CYS B CA 1
ATOM 2902 C C . CYS B 1 111 ? -14.055 15.969 14.312 1 86.62 111 CYS B C 1
ATOM 2904 O O . CYS B 1 111 ? -14.047 17.172 14.023 1 86.62 111 CYS B O 1
ATOM 2906 N N . SER B 1 112 ? -13.414 15.031 13.625 1 87.88 112 SER B N 1
ATOM 2907 C CA . SER B 1 112 ? -12.656 15.375 12.43 1 87.88 112 SER B CA 1
ATOM 2908 C C . SER B 1 112 ? -13.547 16.031 11.383 1 87.88 112 SER B C 1
ATOM 2910 O O . SER B 1 112 ? -13.156 17.016 10.766 1 87.88 112 SER B O 1
ATOM 2912 N N . ARG B 1 113 ? -14.719 15.508 11.211 1 89.88 113 ARG B N 1
ATOM 2913 C CA . ARG B 1 113 ? -15.656 16.031 10.227 1 89.88 113 ARG B CA 1
ATOM 2914 C C . ARG B 1 113 ? -16.062 17.469 10.578 1 89.88 113 ARG B C 1
ATOM 2916 O O . ARG B 1 113 ? -16.109 18.344 9.711 1 89.88 113 ARG B O 1
ATOM 2923 N N . LEU B 1 114 ? -16.375 17.656 11.828 1 92.06 114 LEU B N 1
ATOM 2924 C CA . LEU B 1 114 ? -16.797 18.984 12.273 1 92.06 114 LEU B CA 1
ATOM 2925 C C . LEU B 1 114 ? -15.664 19.984 12.156 1 92.06 114 LEU B C 1
ATOM 2927 O O . LEU B 1 114 ? -15.867 21.125 11.711 1 92.06 114 LEU B O 1
ATOM 2931 N N . ARG B 1 115 ? -14.531 19.578 12.594 1 93.44 115 ARG B N 1
ATOM 2932 C CA . ARG B 1 115 ? -13.367 20.453 12.477 1 93.44 115 ARG B CA 1
ATOM 2933 C C . ARG B 1 115 ? -13.125 20.844 11.023 1 93.44 115 ARG B C 1
ATOM 2935 O O . ARG B 1 115 ? -12.945 22.031 10.719 1 93.44 115 ARG B O 1
ATOM 2942 N N . ARG B 1 116 ? -13.141 19.859 10.148 1 94.12 116 ARG B N 1
ATOM 2943 C CA . ARG B 1 116 ? -12.922 20.094 8.727 1 94.12 116 ARG B CA 1
ATOM 2944 C C . ARG B 1 116 ? -13.977 21.047 8.156 1 94.12 116 ARG B C 1
ATOM 2946 O O . ARG B 1 116 ? -13.656 21.938 7.375 1 94.12 116 ARG B O 1
ATOM 2953 N N . GLY B 1 117 ? -15.172 20.812 8.57 1 95 117 GLY B N 1
ATOM 2954 C CA . GLY B 1 117 ? -16.25 21.688 8.117 1 95 117 GLY B CA 1
ATOM 2955 C C . GLY B 1 117 ? -16.016 23.141 8.477 1 95 117 GLY B C 1
ATOM 2956 O O . GLY B 1 117 ? -16.219 24.031 7.641 1 95 117 GLY B O 1
ATOM 2957 N N . ASN B 1 118 ? -15.648 23.391 9.688 1 96.5 118 ASN B N 1
ATOM 2958 C CA . ASN B 1 118 ? -15.414 24.766 10.148 1 96.5 118 ASN B CA 1
ATOM 2959 C C . ASN B 1 118 ? -14.219 25.391 9.438 1 96.5 118 ASN B C 1
ATOM 2961 O O . ASN B 1 118 ? -14.266 26.562 9.07 1 96.5 118 ASN B O 1
ATOM 2965 N N . ILE B 1 119 ? -13.203 24.594 9.227 1 97.31 119 ILE B N 1
ATOM 2966 C CA . ILE B 1 119 ? -12 25.062 8.555 1 97.31 119 ILE B CA 1
ATOM 2967 C C . ILE B 1 119 ? -12.336 25.484 7.125 1 97.31 119 ILE B C 1
ATOM 2969 O O . ILE B 1 119 ? -11.992 26.594 6.699 1 97.31 119 ILE B O 1
ATOM 2973 N N . TYR B 1 120 ? -13.055 24.656 6.426 1 97.06 120 TYR B N 1
ATOM 2974 C CA . TYR B 1 120 ? -13.398 24.938 5.035 1 97.06 120 TYR B CA 1
ATOM 2975 C C . TYR B 1 120 ? -14.32 26.141 4.926 1 97.06 120 TYR B C 1
ATOM 2977 O O . TYR B 1 120 ? -14.148 26.984 4.039 1 97.06 120 TYR B O 1
ATOM 2985 N N . ARG B 1 121 ? -15.266 26.219 5.793 1 96.69 121 ARG B N 1
ATOM 2986 C CA . ARG B 1 121 ? -16.188 27.344 5.816 1 96.69 121 ARG B CA 1
ATOM 2987 C C . ARG B 1 121 ? -15.422 28.656 5.988 1 96.69 121 ARG B C 1
ATOM 2989 O O . ARG B 1 121 ? -15.617 29.609 5.215 1 96.69 121 ARG B O 1
ATOM 2996 N N . TYR B 1 122 ? -14.594 28.703 7 1 97.88 122 TYR B N 1
ATOM 2997 C CA . TYR B 1 122 ? -13.828 29.922 7.273 1 97.88 122 TYR B CA 1
ATOM 2998 C C . TYR B 1 122 ? -12.961 30.297 6.078 1 97.88 122 TYR B C 1
ATOM 3000 O O . TYR B 1 122 ? -12.891 31.469 5.711 1 97.88 122 TYR B O 1
ATOM 3008 N N . ALA B 1 123 ? -12.273 29.328 5.516 1 98.19 123 ALA B N 1
ATOM 3009 C CA . ALA B 1 123 ? -11.406 29.578 4.367 1 98.19 123 ALA B CA 1
ATOM 3010 C C . ALA B 1 123 ? -12.188 30.172 3.203 1 98.19 123 ALA B C 1
ATOM 3012 O O . ALA B 1 123 ? -11.727 31.109 2.557 1 98.19 123 ALA B O 1
ATOM 3013 N N . LYS B 1 124 ? -13.297 29.625 2.992 1 96.5 124 LYS B N 1
ATOM 3014 C CA . LYS B 1 124 ? -14.148 30.125 1.912 1 96.5 124 LYS B CA 1
ATOM 3015 C C . LYS B 1 124 ? -14.617 31.547 2.182 1 96.5 124 LYS B C 1
ATOM 3017 O O . LYS B 1 124 ? -14.5 32.406 1.313 1 96.5 124 LYS B O 1
ATOM 3022 N N . GLU B 1 125 ? -15.102 31.781 3.324 1 97.38 125 GLU B N 1
ATOM 3023 C CA . GLU B 1 125 ? -15.641 33.094 3.713 1 97.38 125 GLU B CA 1
ATOM 3024 C C . GLU B 1 125 ? -14.578 34.156 3.617 1 97.38 125 GLU B C 1
ATOM 3026 O O . GLU B 1 125 ? -14.891 35.312 3.309 1 97.38 125 GLU B O 1
ATOM 3031 N N . HIS B 1 126 ? -13.391 33.812 3.848 1 97.62 126 HIS B N 1
ATOM 3032 C CA . HIS B 1 126 ? -12.32 34.812 3.898 1 97.62 126 HIS B CA 1
ATOM 3033 C C . HIS B 1 126 ? -11.445 34.719 2.652 1 97.62 126 HIS B C 1
ATOM 3035 O O . HIS B 1 126 ? -10.359 35.312 2.615 1 97.62 126 HIS B O 1
ATOM 3041 N N . LYS B 1 127 ? -11.812 33.906 1.65 1 96.94 127 LYS B N 1
ATOM 3042 C CA . LYS B 1 127 ? -11.211 33.844 0.323 1 96.94 127 LYS B CA 1
ATOM 3043 C C . LYS B 1 127 ? -9.742 33.438 0.409 1 96.94 127 LYS B C 1
ATOM 3045 O O . LYS B 1 127 ? -8.883 34.062 -0.2 1 96.94 127 LYS B O 1
ATOM 3050 N N . MET B 1 128 ? -9.508 32.469 1.225 1 98.12 128 MET B N 1
ATOM 3051 C CA . MET B 1 128 ? -8.164 31.891 1.301 1 98.12 128 MET B CA 1
ATOM 3052 C C . MET B 1 128 ? -7.84 31.078 0.045 1 98.12 128 MET B C 1
ATOM 3054 O O . MET B 1 128 ? -8.672 30.312 -0.439 1 98.12 128 MET B O 1
ATOM 3058 N N . ASP B 1 129 ? -6.629 31.266 -0.465 1 97.88 129 ASP B N 1
ATOM 3059 C CA . ASP B 1 129 ? -6.211 30.484 -1.632 1 97.88 129 ASP B CA 1
ATOM 3060 C C . ASP B 1 129 ? -5.859 29.062 -1.243 1 97.88 129 ASP B C 1
ATOM 3062 O O . ASP B 1 129 ? -6.125 28.125 -2 1 97.88 129 ASP B O 1
ATOM 3066 N N . LYS B 1 130 ? -5.199 28.938 -0.107 1 98.56 130 LYS B N 1
ATOM 3067 C CA . LYS B 1 130 ? -4.742 27.625 0.366 1 98.56 130 LYS B CA 1
ATOM 3068 C C . LYS B 1 130 ? -5.004 27.469 1.86 1 98.56 130 LYS B C 1
ATOM 3070 O O . LYS B 1 130 ? -4.898 28.422 2.623 1 98.56 130 LYS B O 1
ATOM 3075 N N . ILE B 1 131 ? -5.332 26.266 2.215 1 98.75 131 ILE B N 1
ATOM 3076 C CA . ILE B 1 131 ? -5.41 25.844 3.607 1 98.75 131 ILE B CA 1
ATOM 3077 C C . ILE B 1 131 ? -4.207 24.953 3.947 1 98.75 131 ILE B C 1
ATOM 3079 O O . ILE B 1 131 ? -3.98 23.938 3.309 1 98.75 131 ILE B O 1
ATOM 3083 N N . ILE B 1 132 ? -3.457 25.344 4.965 1 98.88 132 ILE B N 1
ATOM 3084 C CA . ILE B 1 132 ? -2.242 24.625 5.328 1 98.88 132 ILE B CA 1
ATOM 3085 C C . ILE B 1 132 ? -2.498 23.781 6.582 1 98.88 132 ILE B C 1
ATOM 3087 O O . ILE B 1 132 ? -2.912 24.312 7.613 1 98.88 132 ILE B O 1
ATOM 3091 N N . LEU B 1 133 ? -2.262 22.484 6.461 1 98.5 133 LEU B N 1
ATOM 3092 C CA . LEU B 1 133 ? -2.348 21.578 7.594 1 98.5 133 LEU B CA 1
ATOM 3093 C C . LEU B 1 133 ? -0.965 21.047 7.977 1 98.5 133 LEU B C 1
ATOM 3095 O O . LEU B 1 133 ? -0.075 20.969 7.129 1 98.5 133 LEU B O 1
ATOM 3099 N N . GLY B 1 134 ? -0.831 20.656 9.242 1 98.19 134 GLY B N 1
ATOM 3100 C CA . GLY B 1 134 ? 0.47 20.312 9.789 1 98.19 134 GLY B CA 1
ATOM 3101 C C . GLY B 1 134 ? 0.748 18.828 9.766 1 98.19 134 GLY B C 1
ATOM 3102 O O . GLY B 1 134 ? 1.45 18.297 10.633 1 98.19 134 GLY B O 1
ATOM 3103 N N . HIS B 1 135 ? 0.146 18.125 8.828 1 98.5 135 HIS B N 1
ATOM 3104 C CA . HIS B 1 135 ? 0.453 16.703 8.703 1 98.5 135 HIS B CA 1
ATOM 3105 C C . HIS B 1 135 ? 1.883 16.484 8.219 1 98.5 135 HIS B C 1
ATOM 3107 O O . HIS B 1 135 ? 2.361 17.219 7.344 1 98.5 135 HIS B O 1
ATOM 3113 N N . HIS B 1 136 ? 2.504 15.492 8.805 1 98.75 136 HIS B N 1
ATOM 3114 C CA . HIS B 1 136 ? 3.912 15.242 8.516 1 98.75 136 HIS B CA 1
ATOM 3115 C C . HIS B 1 136 ? 4.129 13.828 8 1 98.75 136 HIS B C 1
ATOM 3117 O O . HIS B 1 136 ? 3.166 13.086 7.789 1 98.75 136 HIS B O 1
ATOM 3123 N N . HIS B 1 137 ? 5.371 13.461 7.711 1 98.56 137 HIS B N 1
ATOM 3124 C CA . HIS B 1 137 ? 5.84 12.195 7.148 1 98.56 137 HIS B CA 1
ATOM 3125 C C . HIS B 1 137 ? 5.191 11.008 7.855 1 98.56 137 HIS B C 1
ATOM 3127 O O . HIS B 1 137 ? 4.629 10.125 7.203 1 98.56 137 HIS B O 1
ATOM 3133 N N . ASP B 1 138 ? 5.25 10.992 9.133 1 98.38 138 ASP B N 1
ATOM 3134 C CA . ASP B 1 138 ? 4.785 9.859 9.922 1 98.38 138 ASP B CA 1
ATOM 3135 C C . ASP B 1 138 ? 3.27 9.711 9.836 1 98.38 138 ASP B C 1
ATOM 3137 O O . ASP B 1 138 ? 2.746 8.594 9.836 1 98.38 138 ASP B O 1
ATOM 3141 N N . ASP B 1 139 ? 2.549 10.812 9.75 1 97.88 139 ASP B N 1
ATOM 3142 C CA . ASP B 1 139 ? 1.105 10.75 9.539 1 97.88 139 ASP B CA 1
ATOM 3143 C C . ASP B 1 139 ? 0.774 10.031 8.227 1 97.88 139 ASP B C 1
ATOM 3145 O O . ASP B 1 139 ? -0.163 9.234 8.172 1 97.88 139 ASP B O 1
ATOM 3149 N N . LEU B 1 140 ? 1.521 10.336 7.203 1 98.75 140 LEU B N 1
ATOM 3150 C CA . LEU B 1 140 ? 1.244 9.797 5.875 1 98.75 140 LEU B CA 1
ATOM 3151 C C . LEU B 1 140 ? 1.486 8.297 5.828 1 98.75 140 LEU B C 1
ATOM 3153 O O . LEU B 1 140 ? 0.657 7.543 5.309 1 98.75 140 LEU B O 1
ATOM 3157 N N . ILE B 1 141 ? 2.613 7.887 6.375 1 98.81 141 ILE B N 1
ATOM 3158 C CA . ILE B 1 141 ? 2.955 6.477 6.246 1 98.81 141 ILE B CA 1
ATOM 3159 C C . ILE B 1 141 ? 2.037 5.641 7.137 1 98.81 141 ILE B C 1
ATOM 3161 O O . ILE B 1 141 ? 1.681 4.516 6.789 1 98.81 141 ILE B O 1
ATOM 3165 N N . GLN B 1 142 ? 1.627 6.199 8.297 1 98.38 142 GLN B N 1
ATOM 3166 C CA . GLN B 1 142 ? 0.631 5.527 9.125 1 98.38 142 GLN B CA 1
ATOM 3167 C C . GLN B 1 142 ? -0.707 5.418 8.391 1 98.38 142 GLN B C 1
ATOM 3169 O O . GLN B 1 142 ? -1.351 4.367 8.422 1 98.38 142 GLN B O 1
ATOM 3174 N N . SER B 1 143 ? -1.078 6.52 7.766 1 98.12 143 SER B N 1
ATOM 3175 C CA . SER B 1 143 ? -2.342 6.547 7.035 1 98.12 143 SER B CA 1
ATOM 3176 C C . SER B 1 143 ? -2.354 5.512 5.914 1 98.12 143 SER B C 1
ATOM 3178 O O . SER B 1 143 ? -3.359 4.828 5.707 1 98.12 143 SER B O 1
ATOM 3180 N N . LEU B 1 144 ? -1.272 5.359 5.203 1 98.81 144 LEU B N 1
ATOM 3181 C CA . LEU B 1 144 ? -1.201 4.375 4.129 1 98.81 144 LEU B CA 1
ATOM 3182 C C . LEU B 1 144 ? -1.431 2.967 4.668 1 98.81 144 LEU B C 1
ATOM 3184 O O . LEU B 1 144 ? -2.277 2.23 4.156 1 98.81 144 LEU B O 1
ATOM 3188 N N . LEU B 1 145 ? -0.688 2.613 5.73 1 98.69 145 LEU B N 1
ATOM 3189 C CA . LEU B 1 145 ? -0.821 1.267 6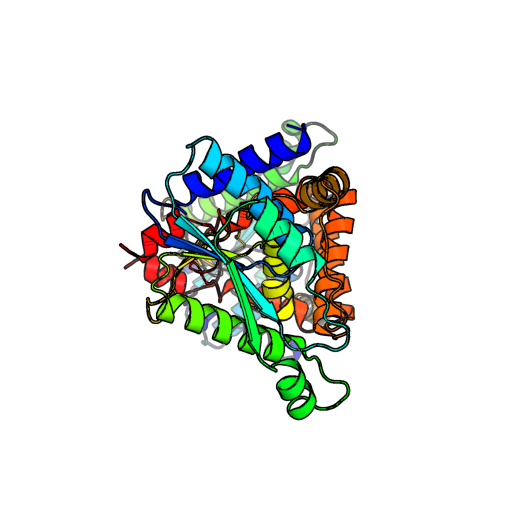.273 1 98.69 145 LEU B CA 1
ATOM 3190 C C . LEU B 1 145 ? -2.213 1.052 6.859 1 98.69 145 LEU B C 1
ATOM 3192 O O . LEU B 1 145 ? -2.791 -0.028 6.719 1 98.69 145 LEU B O 1
ATOM 3196 N N . MET B 1 146 ? -2.758 2.111 7.48 1 97.94 146 MET B N 1
ATOM 3197 C CA . MET B 1 146 ? -4.121 2.012 7.996 1 97.94 146 MET B CA 1
ATOM 3198 C C . MET B 1 146 ? -5.105 1.709 6.875 1 97.94 146 MET B C 1
ATOM 3200 O O . MET B 1 146 ? -5.977 0.85 7.02 1 97.94 146 MET B O 1
ATOM 3204 N N . SER B 1 147 ? -4.934 2.42 5.793 1 98.5 147 SER B N 1
ATOM 3205 C CA . SER B 1 147 ? -5.859 2.258 4.676 1 98.5 147 SER B CA 1
ATOM 3206 C C . SER B 1 147 ? -5.746 0.866 4.062 1 98.5 147 SER B C 1
ATOM 3208 O O . SER B 1 147 ? -6.75 0.267 3.676 1 98.5 147 SER B O 1
ATOM 3210 N N . ILE B 1 148 ? -4.559 0.279 3.992 1 98.81 148 ILE B N 1
ATOM 3211 C CA . ILE B 1 148 ? -4.324 -1.031 3.395 1 98.81 148 ILE B CA 1
ATOM 3212 C C . ILE B 1 148 ? -4.816 -2.125 4.34 1 98.81 148 ILE B C 1
ATOM 3214 O O . ILE B 1 148 ? -5.539 -3.031 3.93 1 98.81 148 ILE B O 1
ATOM 3218 N N . LEU B 1 149 ? -4.535 -1.997 5.645 1 98.44 149 LEU B N 1
ATOM 3219 C CA . LEU B 1 149 ? -4.754 -3.066 6.613 1 98.44 149 LEU B CA 1
ATOM 3220 C C . LEU B 1 149 ? -6.207 -3.092 7.074 1 98.44 149 LEU B C 1
ATOM 3222 O O . LEU B 1 149 ? -6.738 -4.152 7.402 1 98.44 149 LEU B O 1
ATOM 3226 N N . TYR B 1 150 ? -6.906 -1.876 6.992 1 97.31 150 TYR B N 1
ATOM 3227 C CA . TYR B 1 150 ? -8.195 -1.841 7.676 1 97.31 150 TYR B CA 1
ATOM 3228 C C . TYR B 1 150 ? -9.297 -1.343 6.746 1 97.31 150 TYR B C 1
ATOM 3230 O O . TYR B 1 150 ? -10.477 -1.607 6.973 1 97.31 150 TYR B O 1
ATOM 3238 N N . GLN B 1 151 ? -8.914 -0.66 5.695 1 97.75 151 GLN B N 1
ATOM 3239 C CA . GLN B 1 151 ? -9.938 -0.066 4.844 1 97.75 151 GLN B CA 1
ATOM 3240 C C . GLN B 1 151 ? -9.969 -0.738 3.473 1 97.75 151 GLN B C 1
ATOM 3242 O O . GLN B 1 151 ? -10.906 -0.533 2.695 1 97.75 151 GLN B O 1
ATOM 3247 N N . GLY B 1 152 ? -8.938 -1.489 3.123 1 98.56 152 GLY B N 1
ATOM 3248 C CA . GLY B 1 152 ? -8.875 -2.176 1.843 1 98.56 152 GLY B CA 1
ATOM 3249 C C . GLY B 1 152 ? -8.695 -1.234 0.667 1 98.56 152 GLY B C 1
ATOM 3250 O O . GLY B 1 152 ? -9.281 -1.443 -0.398 1 98.56 152 GLY B O 1
ATOM 3251 N N . GLN B 1 153 ? -7.957 -0.156 0.88 1 98.81 153 GLN B N 1
ATOM 3252 C CA . GLN B 1 153 ? -7.664 0.848 -0.137 1 98.81 153 GLN B CA 1
ATOM 3253 C C . GLN B 1 153 ? -6.188 1.234 -0.123 1 98.81 153 GLN B C 1
ATOM 3255 O O . GLN B 1 153 ? -5.508 1.066 0.891 1 98.81 153 GLN B O 1
ATOM 3260 N N . ILE B 1 154 ? -5.68 1.622 -1.227 1 98.81 154 ILE B N 1
ATOM 3261 C CA . ILE B 1 154 ? -4.375 2.275 -1.29 1 98.81 154 ILE B CA 1
ATOM 3262 C C . ILE B 1 154 ? -4.559 3.787 -1.389 1 98.81 154 ILE B C 1
ATOM 3264 O O . ILE B 1 154 ? -4.883 4.312 -2.457 1 98.81 154 ILE B O 1
ATOM 3268 N N . LYS B 1 155 ? -4.441 4.422 -0.293 1 98.69 155 LYS B N 1
ATOM 3269 C CA . LYS B 1 155 ? -4.551 5.875 -0.194 1 98.69 155 LYS B CA 1
ATOM 3270 C C . LYS B 1 155 ? -3.844 6.395 1.053 1 98.69 155 LYS B C 1
ATOM 3272 O O . LYS B 1 155 ? -3.543 5.629 1.969 1 98.69 155 LYS B O 1
ATOM 3277 N N . SER B 1 156 ? -3.453 7.566 1.106 1 98.44 156 SER B N 1
ATOM 3278 C CA . SER B 1 156 ? -2.932 8.344 2.225 1 98.44 156 SER B CA 1
ATOM 3279 C C . SER B 1 156 ? -3.395 9.797 2.152 1 98.44 156 SER B C 1
ATOM 3281 O O . SER B 1 156 ? -4.555 10.062 1.837 1 98.44 156 SER B O 1
ATOM 3283 N N . MET B 1 157 ? -2.555 10.695 2.658 1 97.38 157 MET B N 1
ATOM 3284 C CA . MET B 1 157 ? -2.824 12.133 2.562 1 97.38 157 MET B CA 1
ATOM 3285 C C . MET B 1 157 ? -1.883 12.797 1.563 1 97.38 157 MET B C 1
ATOM 3287 O O . MET B 1 157 ? -0.664 12.773 1.744 1 97.38 157 MET B O 1
ATOM 3291 N N . PRO B 1 158 ? -2.455 13.352 0.545 1 97.44 158 PRO B N 1
ATOM 3292 C CA . PRO B 1 158 ? -1.597 13.969 -0.469 1 97.44 158 PRO B CA 1
ATOM 3293 C C . PRO B 1 158 ? -1.037 15.32 -0.03 1 97.44 158 PRO B C 1
ATOM 3295 O O . PRO B 1 158 ? -1.621 15.984 0.831 1 97.44 158 PRO B O 1
ATOM 3298 N N . PRO B 1 159 ? 0.108 15.695 -0.631 1 98.5 159 PRO B N 1
ATOM 3299 C CA . PRO B 1 159 ? 0.662 17.016 -0.321 1 98.5 159 PRO B CA 1
ATOM 3300 C C . PRO B 1 159 ? -0.279 18.156 -0.705 1 98.5 159 PRO B C 1
ATOM 3302 O O . PRO B 1 159 ? -0.315 19.188 -0.027 1 98.5 159 PRO B O 1
ATOM 3305 N N . LYS B 1 160 ? -0.99 18 -1.751 1 97.69 160 LYS B N 1
ATOM 3306 C CA . LYS B 1 160 ? -1.952 18.969 -2.271 1 97.69 160 LYS B CA 1
ATOM 3307 C C . LYS B 1 160 ? -3.277 18.297 -2.617 1 97.69 160 LYS B C 1
ATOM 3309 O O . LYS B 1 160 ? -3.301 17.297 -3.326 1 97.69 160 LYS B O 1
ATOM 3314 N N . PHE B 1 161 ? -4.336 18.812 -2.098 1 95.19 161 PHE B N 1
ATOM 3315 C CA . PHE B 1 161 ? -5.668 18.266 -2.293 1 95.19 161 PHE B CA 1
ATOM 3316 C C . PHE B 1 161 ? -6.672 19.359 -2.617 1 95.19 161 PHE B C 1
ATOM 3318 O O . PHE B 1 161 ? -6.805 20.328 -1.863 1 95.19 161 PHE B O 1
ATOM 3325 N N . VAL B 1 162 ? -7.316 19.266 -3.711 1 93.62 162 VAL B N 1
ATOM 3326 C CA . VAL B 1 162 ? -8.406 20.172 -4.059 1 93.62 162 VAL B CA 1
ATOM 3327 C C . VAL B 1 162 ? -9.75 19.516 -3.752 1 93.62 162 VAL B C 1
ATOM 3329 O O . VAL B 1 162 ? -10.023 18.406 -4.215 1 93.62 162 VAL B O 1
ATOM 3332 N N . THR B 1 163 ? -10.508 20.172 -2.963 1 90.31 163 THR B N 1
ATOM 3333 C CA . THR B 1 163 ? -11.805 19.594 -2.596 1 90.31 163 THR B CA 1
ATOM 3334 C C . THR B 1 163 ? -12.656 19.344 -3.838 1 90.31 163 THR B C 1
ATOM 3336 O O . THR B 1 163 ? -12.414 19.953 -4.891 1 90.31 163 THR B O 1
ATOM 3339 N N . GLN B 1 164 ? -13.594 18.469 -3.719 1 84.56 164 GLN B N 1
ATOM 3340 C CA . GLN B 1 164 ? -14.414 18.047 -4.848 1 84.56 164 GLN B CA 1
ATOM 3341 C C . GLN B 1 164 ? -15.148 19.234 -5.469 1 84.56 164 GLN B C 1
ATOM 3343 O O . GLN B 1 164 ? -15.305 19.312 -6.688 1 84.56 164 GLN B O 1
ATOM 3348 N N . ASP B 1 165 ? -15.562 20.156 -4.582 1 86.94 165 ASP B N 1
ATOM 3349 C CA . ASP B 1 165 ? -16.297 21.312 -5.07 1 86.94 165 ASP B CA 1
ATOM 3350 C C . ASP B 1 165 ? -15.352 22.375 -5.637 1 86.94 165 ASP B C 1
ATOM 3352 O O . ASP B 1 165 ? -15.797 23.406 -6.145 1 86.94 165 ASP B O 1
ATOM 3356 N N . GLY B 1 166 ? -14.055 22.109 -5.508 1 89.38 166 GLY B N 1
ATOM 3357 C CA . GLY B 1 166 ? -13.047 23 -6.066 1 89.38 166 GLY B CA 1
ATOM 3358 C C . GLY B 1 166 ? -12.859 24.266 -5.27 1 89.38 166 GLY B C 1
ATOM 3359 O O . GLY B 1 166 ? -12.086 25.156 -5.664 1 89.38 166 GLY B O 1
ATOM 3360 N N . GLU B 1 167 ? -13.469 24.344 -4.129 1 90.56 167 GLU B N 1
ATOM 3361 C CA . GLU B 1 167 ? -13.516 25.594 -3.383 1 90.56 167 GLU B CA 1
ATOM 3362 C C . GLU B 1 167 ? -12.273 25.766 -2.518 1 90.56 167 GLU B C 1
ATOM 3364 O O . GLU B 1 167 ? -11.859 26.906 -2.229 1 90.56 167 GLU B O 1
ATOM 3369 N N . ASN B 1 168 ? -11.781 24.625 -2.115 1 93.94 168 ASN B N 1
ATOM 3370 C CA . ASN B 1 168 ? -10.648 24.688 -1.199 1 93.94 168 ASN B CA 1
ATOM 3371 C C . ASN B 1 168 ? -9.469 23.859 -1.704 1 93.94 168 ASN B C 1
ATOM 3373 O O . ASN B 1 168 ? -9.664 22.812 -2.307 1 93.94 168 ASN B O 1
ATOM 3377 N N . THR B 1 169 ? -8.297 24.391 -1.488 1 97.56 169 THR B N 1
ATOM 3378 C CA . THR B 1 169 ? -7.055 23.672 -1.717 1 97.56 169 THR B CA 1
ATOM 3379 C C . THR B 1 169 ? -6.297 23.469 -0.406 1 97.56 169 THR B C 1
ATOM 3381 O O . THR B 1 169 ? -5.918 24.438 0.253 1 97.56 169 THR B O 1
ATOM 3384 N N . VAL B 1 170 ? -6.141 22.234 -0.049 1 98.44 170 VAL B N 1
ATOM 3385 C CA . VAL B 1 170 ? -5.426 21.875 1.173 1 98.44 170 VAL B CA 1
ATOM 3386 C C . VAL B 1 170 ? -4 21.469 0.833 1 98.44 170 VAL B C 1
ATOM 3388 O O . VAL B 1 170 ? -3.781 20.672 -0.089 1 98.44 170 VAL B O 1
ATOM 3391 N N . ILE B 1 171 ? -3.047 22.031 1.525 1 98.81 171 ILE B N 1
ATOM 3392 C CA . ILE B 1 171 ? -1.66 21.656 1.277 1 98.81 171 ILE B CA 1
ATOM 3393 C C . ILE B 1 171 ? -1.003 21.219 2.584 1 98.81 171 ILE B C 1
ATOM 3395 O O . ILE B 1 171 ? -1.402 21.656 3.666 1 98.81 171 ILE B O 1
ATOM 3399 N N . ARG B 1 172 ? -0.024 20.375 2.48 1 98.88 172 ARG B N 1
ATOM 3400 C CA . ARG B 1 172 ? 0.708 19.812 3.611 1 98.88 172 ARG B CA 1
ATOM 3401 C C . ARG B 1 172 ? 2.215 19.938 3.404 1 98.88 172 ARG B C 1
ATOM 3403 O O . ARG B 1 172 ? 2.877 18.969 3.035 1 98.88 172 ARG B O 1
ATOM 3410 N N . PRO B 1 173 ? 2.758 20.984 3.795 1 98.88 173 PRO B N 1
ATOM 3411 C CA . PRO B 1 173 ? 4.164 21.266 3.5 1 98.88 173 PRO B CA 1
ATOM 3412 C C . PRO B 1 173 ? 5.121 20.344 4.254 1 98.88 173 PRO B C 1
ATOM 3414 O O . PRO B 1 173 ? 6.297 20.234 3.891 1 98.88 173 PRO B O 1
ATOM 3417 N N . MET B 1 174 ? 4.637 19.656 5.254 1 98.88 174 MET B N 1
ATOM 3418 C CA . MET B 1 174 ? 5.547 18.891 6.102 1 98.88 174 MET B CA 1
ATOM 3419 C C . MET B 1 174 ? 5.531 17.422 5.73 1 98.88 174 MET B C 1
ATOM 3421 O O . MET B 1 174 ? 5.977 16.562 6.508 1 98.88 174 MET B O 1
ATOM 3425 N N . VAL B 1 175 ? 5.137 17.047 4.566 1 98.75 175 VAL B N 1
ATOM 3426 C CA . VAL B 1 175 ? 4.949 15.656 4.168 1 98.75 175 VAL B CA 1
ATOM 3427 C C . VAL B 1 175 ? 6.289 14.93 4.199 1 98.75 175 VAL B C 1
ATOM 3429 O O . VAL B 1 175 ? 6.332 13.695 4.289 1 98.75 175 VAL B O 1
ATOM 3432 N N . LEU B 1 176 ? 7.441 15.68 4.141 1 98.75 176 LEU B N 1
ATOM 3433 C CA . LEU B 1 176 ? 8.758 15.055 4.133 1 98.75 176 LEU B CA 1
ATOM 3434 C C . LEU B 1 176 ? 9.422 15.172 5.504 1 98.75 176 LEU B C 1
ATOM 3436 O O . LEU B 1 176 ? 10.531 14.68 5.703 1 98.75 176 LEU B O 1
ATOM 3440 N N . VAL B 1 177 ? 8.758 15.781 6.445 1 98.81 177 VAL B N 1
ATOM 3441 C CA . VAL B 1 177 ? 9.336 16.062 7.754 1 98.81 177 VAL B CA 1
ATOM 3442 C C . VAL B 1 177 ? 9.055 14.906 8.703 1 98.81 177 VAL B C 1
ATOM 3444 O O . VAL B 1 177 ? 7.91 14.461 8.836 1 98.81 177 VAL B O 1
ATOM 3447 N N . GLN B 1 178 ? 10.062 14.461 9.391 1 98.12 178 GLN B N 1
ATOM 3448 C CA . GLN B 1 178 ? 9.883 13.391 10.359 1 98.12 178 GLN B CA 1
ATOM 3449 C C . GLN B 1 178 ? 9.414 13.938 11.703 1 98.12 178 GLN B C 1
ATOM 3451 O O . GLN B 1 178 ? 9.859 15.008 12.133 1 98.12 178 GLN B O 1
ATOM 3456 N N . GLU B 1 179 ? 8.617 13.203 12.328 1 97.75 179 GLU B N 1
ATOM 3457 C CA . GLU B 1 179 ? 8.055 13.609 13.617 1 97.75 179 GLU B CA 1
ATOM 3458 C C . GLU B 1 179 ? 9.148 13.883 14.641 1 97.75 179 GLU B C 1
ATOM 3460 O O . GLU B 1 179 ? 9.039 14.797 15.453 1 97.75 179 GLU B O 1
ATOM 3465 N N . ARG B 1 180 ? 10.188 13.086 14.633 1 97.12 180 ARG B N 1
ATOM 3466 C CA . ARG B 1 180 ? 11.273 13.234 15.602 1 97.12 180 ARG B CA 1
ATOM 3467 C C . ARG B 1 180 ? 11.891 14.625 15.531 1 97.12 180 ARG B C 1
ATOM 3469 O O . ARG B 1 180 ? 12.289 15.188 16.547 1 97.12 180 ARG B O 1
ATOM 3476 N N . ASP B 1 181 ? 12 15.164 14.367 1 98.38 181 ASP B N 1
ATOM 3477 C CA . ASP B 1 181 ? 12.57 16.5 14.195 1 98.38 181 ASP B CA 1
ATOM 3478 C C . ASP B 1 181 ? 11.633 17.562 14.758 1 98.38 181 ASP B C 1
ATOM 3480 O O . ASP B 1 181 ? 12.086 18.562 15.32 1 98.38 181 ASP B O 1
ATOM 3484 N N . LEU B 1 182 ? 10.359 17.344 14.641 1 98.44 182 LEU B N 1
ATOM 3485 C CA . LEU B 1 182 ? 9.375 18.266 15.18 1 98.44 182 LEU B CA 1
ATOM 3486 C C . LEU B 1 182 ? 9.383 18.234 16.703 1 98.44 182 LEU B C 1
ATOM 3488 O O . LEU B 1 182 ? 9.211 19.266 17.359 1 98.44 182 LEU B O 1
ATOM 3492 N N . ILE B 1 183 ? 9.562 17.094 17.266 1 97.69 183 ILE B N 1
ATOM 3493 C CA . ILE B 1 183 ? 9.656 16.938 18.719 1 97.69 183 ILE B CA 1
ATOM 3494 C C . ILE B 1 183 ? 10.867 17.719 19.234 1 97.69 183 ILE B C 1
ATOM 3496 O O . ILE B 1 183 ? 10.758 18.469 20.203 1 97.69 183 ILE B O 1
ATOM 3500 N N . GLU B 1 184 ? 11.953 17.516 18.609 1 98.06 184 GLU B N 1
ATOM 3501 C CA . GLU B 1 184 ? 13.172 18.219 19 1 98.06 184 GLU B CA 1
ATOM 3502 C C . GLU B 1 184 ? 13.008 19.719 18.859 1 98.06 184 GLU B C 1
ATOM 3504 O O . GLU B 1 184 ? 13.398 20.469 19.766 1 98.06 184 GLU B O 1
ATOM 3509 N N . PHE B 1 185 ? 12.438 20.125 17.828 1 98.44 185 PHE B N 1
ATOM 3510 C CA . PHE B 1 185 ? 12.258 21.562 17.578 1 98.44 185 PHE B CA 1
ATOM 3511 C C . PHE B 1 185 ? 11.328 22.172 18.625 1 98.44 185 PHE B C 1
ATOM 3513 O O . PHE B 1 185 ? 11.555 23.297 19.078 1 98.44 185 PHE B O 1
ATOM 3520 N N . ALA B 1 186 ? 10.289 21.469 18.938 1 97.25 186 ALA B N 1
ATOM 3521 C CA . ALA B 1 186 ? 9.352 21.953 19.953 1 97.25 186 ALA B CA 1
ATOM 3522 C C . ALA B 1 186 ? 10.047 22.172 21.281 1 97.25 186 ALA B C 1
ATOM 3524 O O . ALA B 1 186 ? 9.75 23.141 22 1 97.25 186 ALA B O 1
ATOM 3525 N N . LYS B 1 187 ? 10.906 21.297 21.609 1 95.88 187 LYS B N 1
ATOM 3526 C CA . LYS B 1 187 ? 11.68 21.453 22.844 1 95.88 187 LYS B CA 1
ATOM 3527 C C . LYS B 1 187 ? 12.578 22.688 22.781 1 95.88 187 LYS B C 1
ATOM 3529 O O . LYS B 1 187 ? 12.703 23.422 23.766 1 95.88 187 LYS B O 1
ATOM 3534 N N . GLU B 1 188 ? 13.195 22.859 21.656 1 97.56 188 GLU B N 1
ATOM 3535 C CA . GLU B 1 188 ? 14.102 23.984 21.469 1 97.56 188 GLU B CA 1
ATOM 3536 C C . GLU B 1 188 ? 13.352 25.312 21.578 1 97.56 188 GLU B C 1
ATOM 3538 O O . GLU B 1 188 ? 13.867 26.281 22.141 1 97.56 188 GLU B O 1
ATOM 3543 N N . GLU B 1 189 ? 12.156 25.375 21.062 1 96.81 189 GLU B N 1
ATOM 3544 C CA . GLU B 1 189 ? 11.414 26.625 20.906 1 96.81 189 GLU B CA 1
ATOM 3545 C C . GLU B 1 189 ? 10.484 26.859 22.094 1 96.81 189 GLU B C 1
ATOM 3547 O O . GLU B 1 189 ? 9.992 27.984 22.297 1 96.81 189 GLU B O 1
ATOM 3552 N N . ASN B 1 190 ? 10.242 25.828 22.906 1 95.25 190 ASN B N 1
ATOM 3553 C CA . ASN B 1 190 ? 9.336 25.906 24.047 1 95.25 190 ASN B CA 1
ATOM 3554 C C . ASN B 1 190 ? 7.98 26.5 23.641 1 95.25 190 ASN B C 1
ATOM 3556 O O . ASN B 1 190 ? 7.504 27.453 24.25 1 95.25 190 ASN B O 1
ATOM 3560 N N . PHE B 1 191 ? 7.328 25.906 22.656 1 94.94 191 PHE B N 1
ATOM 3561 C CA . PHE B 1 191 ? 6.039 26.375 22.156 1 94.94 191 PHE B CA 1
ATOM 3562 C C . PHE B 1 191 ? 4.973 26.281 23.234 1 94.94 191 PHE B C 1
ATOM 3564 O O . PHE B 1 191 ? 5.023 25.406 24.094 1 94.94 191 PHE B O 1
ATOM 3571 N N . PRO B 1 192 ? 4.043 27.203 23.281 1 93.38 192 PRO B N 1
ATOM 3572 C CA . PRO B 1 192 ? 2.91 27.109 24.203 1 93.38 192 PRO B CA 1
ATOM 3573 C C . PRO B 1 192 ? 1.863 26.094 23.75 1 93.38 192 PRO B C 1
ATOM 3575 O O . PRO B 1 192 ? 0.75 26.484 23.375 1 93.38 192 PRO B O 1
ATOM 3578 N N . ILE B 1 193 ? 2.15 24.891 23.891 1 91 193 ILE B N 1
ATOM 3579 C CA . ILE B 1 193 ? 1.318 23.797 23.422 1 91 193 ILE B CA 1
ATOM 3580 C C . ILE B 1 193 ? 0.03 23.734 24.234 1 91 193 ILE B C 1
ATOM 3582 O O . ILE B 1 193 ? 0.056 23.891 25.453 1 91 193 ILE B O 1
ATOM 3586 N N . ILE B 1 194 ? -1.068 23.594 23.578 1 86.38 194 ILE B N 1
ATOM 3587 C CA . ILE B 1 194 ? -2.352 23.375 24.234 1 86.38 194 ILE B CA 1
ATOM 3588 C C . ILE B 1 194 ? -2.629 21.875 24.344 1 86.38 194 ILE B C 1
ATOM 3590 O O . ILE B 1 194 ? -2.781 21.188 23.328 1 86.38 194 ILE B O 1
ATOM 3594 N N . PRO B 1 195 ? -2.73 21.344 25.453 1 78.44 195 PRO B N 1
ATOM 3595 C CA . PRO B 1 195 ? -2.977 19.906 25.594 1 78.44 195 PRO B CA 1
ATOM 3596 C C . PRO B 1 195 ? -4.363 19.484 25.094 1 78.44 195 PRO B C 1
ATOM 3598 O O . PRO B 1 195 ? -5.332 20.234 25.281 1 78.44 195 PRO B O 1
ATOM 3601 N N . CYS B 1 196 ? -4.43 18.516 24.172 1 70.44 196 CYS B N 1
ATOM 3602 C CA . CYS B 1 196 ? -5.715 17.969 23.75 1 70.44 196 CYS B CA 1
ATOM 3603 C C . CYS B 1 196 ? -6.145 16.812 24.641 1 70.44 196 CYS B C 1
ATOM 3605 O O . CYS B 1 196 ? -5.43 15.82 24.766 1 70.44 196 CYS B O 1
ATOM 3607 N N . ASN B 1 197 ? -7.215 16.922 25.328 1 64.62 197 ASN B N 1
ATOM 3608 C CA . ASN B 1 197 ? -7.68 15.875 26.234 1 64.62 197 ASN B CA 1
ATOM 3609 C C . ASN B 1 197 ? -8.844 15.086 25.641 1 64.62 197 ASN B C 1
ATOM 3611 O O . ASN B 1 197 ? -9.516 14.336 26.344 1 64.62 197 ASN B O 1
ATOM 3615 N N . LEU B 1 198 ? -9.133 15.312 24.438 1 61.28 198 LEU B N 1
ATOM 3616 C CA . LEU B 1 198 ? -10.367 14.734 23.922 1 61.28 198 LEU B CA 1
ATOM 3617 C C . LEU B 1 198 ? -10.148 13.297 23.469 1 61.28 198 LEU B C 1
ATOM 3619 O O . LEU B 1 198 ? -11.062 12.469 23.531 1 61.28 198 LEU B O 1
ATOM 3623 N N . CYS B 1 199 ? -9.039 12.828 22.688 1 60.44 199 CYS B N 1
ATOM 3624 C CA . CYS B 1 199 ? -8.945 11.672 21.797 1 60.44 199 CYS B CA 1
ATOM 3625 C C . CYS B 1 199 ? -8.57 10.414 22.578 1 60.44 199 CYS B C 1
ATOM 3627 O O . CYS B 1 199 ? -7.387 10.156 22.812 1 60.44 199 CYS B O 1
ATOM 3629 N N . GLY B 1 200 ? -9.383 9.922 23.531 1 49.25 200 GLY B N 1
ATOM 3630 C CA . GLY B 1 200 ? -9.172 8.609 24.125 1 49.25 200 GLY B CA 1
ATOM 3631 C C . GLY B 1 200 ? -9.742 7.477 23.297 1 49.25 200 GLY B C 1
ATOM 3632 O O . GLY B 1 200 ? -9.938 6.367 23.812 1 49.25 200 GLY B O 1
ATOM 3633 N N . SER B 1 201 ? -10.016 7.484 21.984 1 51.72 201 SER B N 1
ATOM 3634 C CA . SER B 1 201 ? -10.93 6.574 21.297 1 51.72 201 SER B CA 1
ATOM 3635 C C . SER B 1 201 ? -10.172 5.434 20.625 1 51.72 201 SER B C 1
ATOM 3637 O O . SER B 1 201 ? -8.945 5.465 20.531 1 51.72 201 SER B O 1
ATOM 3639 N N . GLN B 1 202 ? -10.914 4.18 20.234 1 47.84 202 GLN B N 1
ATOM 3640 C CA . GLN B 1 202 ? -10.492 2.953 19.562 1 47.84 202 GLN B CA 1
ATOM 3641 C C . GLN B 1 202 ? -9.672 3.264 18.328 1 47.84 202 GLN B C 1
ATOM 3643 O O . GLN B 1 202 ? -8.688 2.576 18.031 1 47.84 202 GLN B O 1
ATOM 3648 N N . GLU B 1 203 ? -10.148 4.105 17.297 1 53.81 203 GLU B N 1
ATOM 3649 C CA . GLU B 1 203 ? -9.328 4.547 16.172 1 53.81 203 GLU B CA 1
ATOM 3650 C C . GLU B 1 203 ? -7.934 4.953 16.641 1 53.81 203 GLU B C 1
ATOM 3652 O O . GLU B 1 203 ? -6.949 4.699 15.945 1 53.81 203 GLU B O 1
ATOM 3657 N N . ASN B 1 204 ? -7.988 5.316 17.766 1 65.94 204 ASN B N 1
ATOM 3658 C CA . ASN B 1 204 ? -6.734 5.664 18.438 1 65.94 204 ASN B CA 1
ATOM 3659 C C . ASN B 1 204 ? -5.906 4.422 18.75 1 65.94 204 ASN B C 1
ATOM 3661 O O . ASN B 1 204 ? -4.68 4.438 18.609 1 65.94 204 ASN B O 1
ATOM 3665 N N . LEU B 1 205 ? -6.75 3.348 18.797 1 75.75 205 LEU B N 1
ATOM 3666 C CA . LEU B 1 205 ? -6.008 2.135 19.109 1 75.75 205 LEU B CA 1
ATOM 3667 C C . LEU B 1 205 ? -5.344 1.554 17.875 1 75.75 205 LEU B C 1
ATOM 3669 O O . LEU B 1 205 ? -4.18 1.155 17.906 1 75.75 205 LEU B O 1
ATOM 3673 N N . LYS B 1 206 ? -6.102 1.608 16.703 1 87.06 206 LYS B N 1
ATOM 3674 C CA . LYS B 1 206 ? -5.527 1.093 15.469 1 87.06 206 LYS B CA 1
ATOM 3675 C C . LYS B 1 206 ? -4.34 1.938 15.023 1 87.06 206 LYS B C 1
ATOM 3677 O O . LYS B 1 206 ? -3.32 1.401 14.578 1 87.06 206 LYS B O 1
ATOM 3682 N N . ARG B 1 207 ? -4.523 3.145 15.172 1 88.5 207 ARG B N 1
ATOM 3683 C CA . ARG B 1 207 ? -3.438 4.043 14.789 1 88.5 207 ARG B CA 1
ATOM 3684 C C . ARG B 1 207 ? -2.211 3.826 15.672 1 88.5 207 ARG B C 1
ATOM 3686 O O . ARG B 1 207 ? -1.08 3.814 15.18 1 88.5 207 ARG B O 1
ATOM 3693 N N . LYS B 1 208 ? -2.432 3.666 16.906 1 91.31 208 LYS B N 1
ATOM 3694 C CA . LYS B 1 208 ? -1.342 3.381 17.844 1 91.31 208 LYS B CA 1
ATOM 3695 C C . LYS B 1 208 ? -0.65 2.066 17.484 1 91.31 208 LYS B C 1
ATOM 3697 O O . LYS B 1 208 ? 0.577 1.967 17.562 1 91.31 208 LYS B O 1
ATOM 3702 N N . LYS B 1 209 ? -1.452 1.142 17.125 1 93.69 209 LYS B N 1
ATOM 3703 C CA . LYS B 1 209 ? -0.913 -0.162 16.734 1 93.69 209 LYS B CA 1
ATOM 3704 C C . LYS B 1 209 ? -0.057 -0.059 15.484 1 93.69 209 LYS B C 1
ATOM 3706 O O . LYS B 1 209 ? 1.038 -0.622 15.422 1 93.69 209 LYS B O 1
ATOM 3711 N N . VAL B 1 210 ? -0.503 0.645 14.516 1 96.94 210 VAL B N 1
ATOM 3712 C CA . VAL B 1 210 ? 0.228 0.822 13.266 1 96.94 210 VAL B CA 1
ATOM 3713 C C . VAL B 1 210 ? 1.504 1.621 13.523 1 96.94 210 VAL B C 1
ATOM 3715 O O . VAL B 1 210 ? 2.562 1.307 12.977 1 96.94 210 VAL B O 1
ATOM 3718 N N . LYS B 1 211 ? 1.354 2.605 14.32 1 96.31 211 LYS B N 1
ATOM 3719 C CA . LYS B 1 211 ? 2.537 3.371 14.703 1 96.31 211 LYS B CA 1
ATOM 3720 C C . LYS B 1 211 ? 3.596 2.469 15.336 1 96.31 211 LYS B C 1
ATOM 3722 O O . LYS B 1 211 ? 4.77 2.527 14.961 1 96.31 211 LYS B O 1
ATOM 3727 N N . LYS B 1 212 ? 3.207 1.685 16.266 1 96.31 212 LYS B N 1
ATOM 3728 C CA . LYS B 1 212 ? 4.121 0.762 16.922 1 96.31 212 LYS B CA 1
ATOM 3729 C C . LYS B 1 212 ? 4.715 -0.236 15.93 1 96.31 212 LYS B C 1
ATOM 3731 O O . LYS B 1 212 ? 5.906 -0.544 15.992 1 96.31 212 LYS B O 1
ATOM 3736 N N . LEU B 1 213 ? 3.842 -0.702 15.07 1 97.06 213 LEU B N 1
ATOM 3737 C CA . LEU B 1 213 ? 4.289 -1.63 14.039 1 97.06 213 LEU B CA 1
ATOM 3738 C C . LEU B 1 213 ? 5.414 -1.021 13.211 1 97.06 213 LEU B C 1
ATOM 3740 O O . LEU B 1 213 ? 6.453 -1.656 13.008 1 97.06 213 LEU B O 1
ATOM 3744 N N . ILE B 1 214 ? 5.254 0.163 12.758 1 98.12 214 ILE B N 1
ATOM 3745 C CA . ILE B 1 214 ? 6.254 0.847 11.938 1 98.12 214 ILE B CA 1
ATOM 3746 C C . ILE B 1 214 ? 7.535 1.043 12.75 1 98.12 214 ILE B C 1
ATOM 3748 O O . ILE B 1 214 ? 8.633 0.829 12.242 1 98.12 214 ILE B O 1
ATOM 3752 N N . GLN B 1 215 ? 7.375 1.418 13.992 1 97.31 215 GLN B N 1
ATOM 3753 C CA . GLN B 1 215 ? 8.531 1.614 14.867 1 97.31 215 GLN B CA 1
ATOM 3754 C C . GLN B 1 215 ? 9.312 0.317 15.039 1 97.31 215 GLN B C 1
ATOM 3756 O O . GLN B 1 215 ? 10.547 0.32 14.984 1 97.31 215 GLN B O 1
ATOM 3761 N N . ASP B 1 216 ? 8.617 -0.78 15.25 1 96.88 216 ASP B N 1
ATOM 3762 C CA . ASP B 1 216 ? 9.25 -2.084 15.422 1 96.88 216 ASP B CA 1
ATOM 3763 C C . ASP B 1 216 ? 9.992 -2.504 14.148 1 96.88 216 ASP B C 1
ATOM 3765 O O . ASP B 1 216 ? 11.117 -3.002 14.219 1 96.88 216 ASP B O 1
ATOM 3769 N N . LEU B 1 217 ? 9.375 -2.291 13.039 1 97.31 217 LEU B N 1
ATOM 3770 C CA . LEU B 1 217 ? 10 -2.621 11.758 1 97.31 217 LEU B CA 1
ATOM 3771 C C . LEU B 1 217 ? 11.234 -1.758 11.516 1 97.31 217 LEU B C 1
ATOM 3773 O O . LEU B 1 217 ? 12.234 -2.23 10.969 1 97.31 217 LEU B O 1
ATOM 3777 N N . ALA B 1 218 ? 11.125 -0.521 11.945 1 97.38 218 ALA B N 1
ATOM 3778 C CA . ALA B 1 218 ? 12.227 0.417 11.766 1 97.38 218 ALA B CA 1
ATOM 3779 C C . ALA B 1 218 ? 13.43 0.018 12.617 1 97.38 218 ALA B C 1
ATOM 3781 O O . ALA B 1 218 ? 14.57 0.306 12.266 1 97.38 218 ALA B O 1
ATOM 3782 N N . LEU B 1 219 ? 13.211 -0.58 13.805 1 96.31 219 LEU B N 1
ATOM 3783 C CA . LEU B 1 219 ? 14.297 -1.074 14.648 1 96.31 219 LEU B CA 1
ATOM 3784 C C . LEU B 1 219 ? 15.117 -2.131 13.914 1 96.31 219 LEU B C 1
ATOM 3786 O O . LEU B 1 219 ? 16.344 -2.201 14.078 1 96.31 219 LEU B O 1
ATOM 3790 N N . GLU B 1 220 ? 14.445 -2.889 13.086 1 93.94 220 GLU B N 1
ATOM 3791 C CA . GLU B 1 220 ? 15.109 -3.943 12.328 1 93.94 220 GLU B CA 1
ATOM 3792 C C . GLU B 1 220 ? 15.711 -3.398 11.039 1 93.94 220 GLU B C 1
ATOM 3794 O O . GLU B 1 220 ? 16.797 -3.812 10.641 1 93.94 220 GLU B O 1
ATOM 3799 N N . ASN B 1 221 ? 15.031 -2.578 10.406 1 96.25 221 ASN B N 1
ATOM 3800 C CA . ASN B 1 221 ? 15.461 -1.913 9.18 1 96.25 221 ASN B CA 1
ATOM 3801 C C . ASN B 1 221 ? 15.078 -0.435 9.188 1 96.25 221 ASN B C 1
ATOM 3803 O O . ASN B 1 221 ? 13.945 -0.079 8.844 1 96.25 221 ASN B O 1
ATOM 3807 N N . PRO B 1 222 ? 16.016 0.456 9.469 1 97.06 222 PRO B N 1
ATOM 3808 C CA . PRO B 1 222 ? 15.727 1.883 9.633 1 97.06 222 PRO B CA 1
ATOM 3809 C C . PRO B 1 222 ? 15.203 2.527 8.352 1 97.06 222 PRO B C 1
ATOM 3811 O O . PRO B 1 222 ? 14.711 3.66 8.383 1 97.06 222 PRO B O 1
ATOM 3814 N N . LYS B 1 223 ? 15.266 1.869 7.18 1 97.88 223 LYS B N 1
ATOM 3815 C CA . LYS B 1 223 ? 14.82 2.432 5.91 1 97.88 223 LYS B CA 1
ATOM 3816 C C . LYS B 1 223 ? 13.312 2.244 5.73 1 97.88 223 LYS B C 1
ATOM 3818 O O . LYS B 1 223 ? 12.711 2.84 4.836 1 97.88 223 LYS B O 1
ATOM 3823 N N . VAL B 1 224 ? 12.633 1.481 6.586 1 98.44 224 VAL B N 1
ATOM 3824 C CA . VAL B 1 224 ? 11.234 1.094 6.41 1 98.44 224 VAL B CA 1
ATOM 3825 C C . VAL B 1 224 ? 10.359 2.342 6.324 1 98.44 224 VAL B C 1
ATOM 3827 O O . VAL B 1 224 ? 9.578 2.498 5.375 1 98.44 224 VAL B O 1
ATOM 3830 N N . PRO B 1 225 ? 10.547 3.318 7.273 1 98.56 225 PRO B N 1
ATOM 3831 C CA . PRO B 1 225 ? 9.672 4.488 7.16 1 98.56 225 PRO B CA 1
ATOM 3832 C C . PRO B 1 225 ? 9.875 5.25 5.852 1 98.56 225 PRO B C 1
ATOM 3834 O O . PRO B 1 225 ? 8.898 5.637 5.203 1 98.56 225 PRO B O 1
ATOM 3837 N N . SER B 1 226 ? 11.07 5.48 5.457 1 98.5 226 SER B N 1
ATOM 3838 C CA . SER B 1 226 ? 11.344 6.199 4.219 1 98.5 226 SER B CA 1
ATOM 3839 C C . SER B 1 226 ? 10.859 5.414 3.006 1 98.5 226 SER B C 1
ATOM 3841 O O . SER B 1 226 ? 10.414 6 2.018 1 98.5 226 SER B O 1
ATOM 3843 N N . ASN B 1 227 ? 10.938 4.066 3.043 1 98.75 227 ASN B N 1
ATOM 3844 C CA . ASN B 1 227 ? 10.414 3.236 1.965 1 98.75 227 ASN B CA 1
ATOM 3845 C C . ASN B 1 227 ? 8.906 3.393 1.819 1 98.75 227 ASN B C 1
ATOM 3847 O O . ASN B 1 227 ? 8.391 3.508 0.705 1 98.75 227 ASN B O 1
ATOM 3851 N N . ILE B 1 228 ? 8.25 3.369 2.984 1 98.88 228 ILE B N 1
ATOM 3852 C CA . ILE B 1 228 ? 6.801 3.529 2.947 1 98.88 228 ILE B CA 1
ATOM 3853 C C . ILE B 1 228 ? 6.445 4.871 2.311 1 98.88 228 ILE B C 1
ATOM 3855 O O . ILE B 1 228 ? 5.59 4.934 1.424 1 98.88 228 ILE B O 1
ATOM 3859 N N . LEU B 1 229 ? 7.109 5.898 2.717 1 98.88 229 LEU B N 1
ATOM 3860 C CA . LEU B 1 229 ? 6.828 7.207 2.137 1 98.88 229 LEU B CA 1
ATOM 3861 C C . LEU B 1 229 ? 7.113 7.211 0.638 1 98.88 229 LEU B C 1
ATOM 3863 O O . LEU B 1 229 ? 6.305 7.703 -0.151 1 98.88 229 LEU B O 1
ATOM 3867 N N . ASN B 1 230 ? 8.266 6.723 0.233 1 98.69 230 ASN B N 1
ATOM 3868 C CA . ASN B 1 230 ? 8.656 6.68 -1.171 1 98.69 230 ASN B CA 1
ATOM 3869 C C . ASN B 1 230 ? 7.625 5.941 -2.02 1 98.69 230 ASN B C 1
ATOM 3871 O O . ASN B 1 230 ? 7.402 6.293 -3.18 1 98.69 230 ASN B O 1
ATOM 3875 N N . SER B 1 231 ? 7.07 4.914 -1.404 1 98.88 231 SER B N 1
ATOM 3876 C CA . SER B 1 231 ? 6.105 4.121 -2.158 1 98.88 231 SER B CA 1
ATOM 3877 C C . SER B 1 231 ? 4.914 4.969 -2.594 1 98.88 231 SER B C 1
ATOM 3879 O O . SER B 1 231 ? 4.32 4.723 -3.645 1 98.88 231 SER B O 1
ATOM 3881 N N . LEU B 1 232 ? 4.547 5.977 -1.826 1 98.81 232 LEU B N 1
ATOM 3882 C CA . LEU B 1 232 ? 3.426 6.855 -2.137 1 98.81 232 LEU B CA 1
ATOM 3883 C C . LEU B 1 232 ? 3.65 7.578 -3.461 1 98.81 232 LEU B C 1
ATOM 3885 O O . LEU B 1 232 ? 2.695 8.039 -4.09 1 98.81 232 LEU B O 1
ATOM 3889 N N . SER B 1 233 ? 4.887 7.668 -3.924 1 98.44 233 SER B N 1
ATOM 3890 C CA . SER B 1 233 ? 5.23 8.367 -5.156 1 98.44 233 SER B CA 1
ATOM 3891 C C . SER B 1 233 ? 5.602 7.391 -6.266 1 98.44 233 SER B C 1
ATOM 3893 O O . SER B 1 233 ? 6.016 7.801 -7.352 1 98.44 233 SER B O 1
ATOM 3895 N N . ASN B 1 234 ? 5.547 6.105 -5.969 1 98.44 234 ASN B N 1
ATOM 3896 C CA . ASN B 1 234 ? 6.004 5.074 -6.895 1 98.44 234 ASN B CA 1
ATOM 3897 C C . ASN B 1 234 ? 4.977 3.949 -7.027 1 98.44 234 ASN B C 1
ATOM 3899 O O . ASN B 1 234 ? 5.227 2.822 -6.594 1 98.44 234 ASN B O 1
ATOM 3903 N N . VAL B 1 235 ? 3.898 4.254 -7.684 1 98.44 235 VAL B N 1
ATOM 3904 C CA . VAL B 1 235 ? 2.799 3.314 -7.875 1 98.44 235 VAL B CA 1
ATOM 3905 C C . VAL B 1 235 ? 2.877 2.703 -9.273 1 98.44 235 VAL B C 1
ATOM 3907 O O . VAL B 1 235 ? 3.002 3.424 -10.266 1 98.44 235 VAL B O 1
ATOM 3910 N N . LEU B 1 236 ? 2.854 1.391 -9.383 1 97.44 236 LEU B N 1
ATOM 3911 C CA . LEU B 1 236 ? 2.867 0.701 -10.664 1 97.44 236 LEU B CA 1
ATOM 3912 C C . LEU B 1 236 ? 1.515 0.054 -10.945 1 97.44 236 LEU B C 1
ATOM 3914 O O . LEU B 1 236 ? 1.292 -1.107 -10.594 1 97.44 236 LEU B O 1
ATOM 3918 N N . PRO B 1 237 ? 0.61 0.789 -11.602 1 96.5 237 PRO B N 1
ATOM 3919 C CA . PRO B 1 237 ? -0.755 0.305 -11.812 1 96.5 237 PRO B CA 1
ATOM 3920 C C . PRO B 1 237 ? -0.798 -1.047 -12.523 1 96.5 237 PRO B C 1
ATOM 3922 O O . PRO B 1 237 ? -1.636 -1.893 -12.203 1 96.5 237 PRO B O 1
ATOM 3925 N N . SER B 1 238 ? 0.093 -1.351 -13.492 1 94.94 238 SER B N 1
ATOM 3926 C CA . SER B 1 238 ? 0.119 -2.59 -14.258 1 94.94 238 SER B CA 1
ATOM 3927 C C . SER B 1 238 ? 0.437 -3.787 -13.367 1 94.94 238 SER B C 1
ATOM 3929 O O . SER B 1 238 ? 0.265 -4.938 -13.773 1 94.94 238 SER B O 1
ATOM 3931 N N . HIS B 1 239 ? 0.923 -3.547 -12.164 1 97.5 239 HIS B N 1
ATOM 3932 C CA . HIS B 1 239 ? 1.304 -4.602 -11.234 1 97.5 239 HIS B CA 1
ATOM 3933 C C . HIS B 1 239 ? 0.315 -4.699 -10.07 1 97.5 239 HIS B C 1
ATOM 3935 O O . HIS B 1 239 ? 0.648 -5.223 -9.008 1 97.5 239 HIS B O 1
ATOM 3941 N N . LEU B 1 240 ? -0.863 -4.117 -10.289 1 98.31 240 LEU B N 1
ATOM 3942 C CA . LEU B 1 240 ? -1.937 -4.172 -9.305 1 98.31 240 LEU B CA 1
ATOM 3943 C C . LEU B 1 240 ? -3.17 -4.859 -9.875 1 98.31 240 LEU B C 1
ATOM 3945 O O . LEU B 1 240 ? -3.068 -5.621 -10.844 1 98.31 240 LEU B O 1
ATOM 3949 N N . MET B 1 241 ? -4.273 -4.777 -9.188 1 98.25 241 MET B N 1
ATOM 3950 C CA . MET B 1 241 ? -5.477 -5.48 -9.609 1 98.25 241 MET B CA 1
ATOM 3951 C C . MET B 1 241 ? -6.602 -4.5 -9.922 1 98.25 241 MET B C 1
ATOM 3953 O O . MET B 1 241 ? -7.746 -4.906 -10.141 1 98.25 241 MET B O 1
ATOM 3957 N N . ASP B 1 242 ? -6.277 -3.229 -9.961 1 97.44 242 ASP B N 1
ATOM 3958 C CA . ASP B 1 242 ? -7.297 -2.197 -10.125 1 97.44 242 ASP B CA 1
ATOM 3959 C C . ASP B 1 242 ? -7.645 -1.996 -11.602 1 97.44 242 ASP B C 1
ATOM 3961 O O . ASP B 1 242 ? -7.016 -1.187 -12.281 1 97.44 242 ASP B O 1
ATOM 3965 N N . LYS B 1 243 ? -8.68 -2.621 -12.078 1 94.44 243 LYS B N 1
ATOM 3966 C CA . LYS B 1 243 ? -9.086 -2.592 -13.477 1 94.44 243 LYS B CA 1
ATOM 3967 C C . LYS B 1 243 ? -9.469 -1.18 -13.914 1 94.44 243 LYS B C 1
ATOM 3969 O O . LYS B 1 243 ? -9.141 -0.759 -15.023 1 94.44 243 LYS B O 1
ATOM 3974 N N . ASN B 1 244 ? -10.125 -0.487 -13.055 1 94 244 ASN B N 1
ATOM 3975 C CA . ASN B 1 244 ? -10.547 0.872 -13.383 1 94 244 ASN B CA 1
ATOM 3976 C C . ASN B 1 244 ? -9.344 1.799 -13.57 1 94 244 ASN B C 1
ATOM 3978 O O . ASN B 1 244 ? -9.328 2.623 -14.484 1 94 244 ASN B O 1
ATOM 3982 N N . LEU B 1 245 ? -8.438 1.644 -12.672 1 94.62 245 LEU B N 1
ATOM 3983 C CA . LEU B 1 245 ? -7.227 2.455 -12.773 1 94.62 245 LEU B CA 1
ATOM 3984 C C . LEU B 1 245 ? -6.469 2.141 -14.055 1 94.62 245 LEU B C 1
ATOM 3986 O O . LEU B 1 245 ? -6.039 3.051 -14.766 1 94.62 245 LEU B O 1
ATOM 3990 N N . LEU B 1 246 ? -6.293 0.865 -14.344 1 92 246 LEU B N 1
ATOM 3991 C CA . LEU B 1 246 ? -5.578 0.454 -15.547 1 92 246 LEU B CA 1
ATOM 3992 C C . LEU B 1 246 ? -6.285 0.959 -16.797 1 92 246 LEU B C 1
ATOM 3994 O O . LEU B 1 246 ? -5.641 1.452 -17.734 1 92 246 LEU B O 1
ATOM 3998 N N . ASN B 1 247 ? -7.602 0.839 -16.844 1 90.94 247 ASN B N 1
ATOM 3999 C CA . ASN B 1 247 ? -8.383 1.293 -17.984 1 90.94 247 ASN B CA 1
ATOM 4000 C C . ASN B 1 247 ? -8.258 2.801 -18.203 1 90.94 247 ASN B C 1
ATOM 4002 O O . ASN B 1 247 ? -8.234 3.275 -19.328 1 90.94 247 ASN B O 1
ATOM 4006 N N . SER B 1 248 ? -8.203 3.512 -17.094 1 89.94 248 SER B N 1
ATOM 4007 C CA . SER B 1 248 ? -8.094 4.965 -17.172 1 89.94 248 SER B CA 1
ATOM 4008 C C . SER B 1 248 ? -6.75 5.387 -17.766 1 89.94 248 SER B C 1
ATOM 4010 O O . SER B 1 248 ? -6.648 6.449 -18.375 1 89.94 248 SER B O 1
ATOM 4012 N N . LEU B 1 249 ? -5.75 4.57 -17.625 1 87.94 249 LEU B N 1
ATOM 4013 C CA . LEU B 1 249 ? -4.418 4.898 -18.125 1 87.94 249 LEU B CA 1
ATOM 4014 C C . LEU B 1 249 ? -4.273 4.516 -19.594 1 87.94 249 LEU B C 1
ATOM 4016 O O . LEU B 1 249 ? -3.422 5.062 -20.297 1 87.94 249 LEU B O 1
ATOM 4020 N N . GLU B 1 250 ? -4.934 3.471 -20 1 80.62 250 GLU B N 1
ATOM 4021 C CA . GLU B 1 250 ? -4.859 3.018 -21.391 1 80.62 250 GLU B CA 1
ATOM 4022 C C . GLU B 1 250 ? -5.691 3.906 -22.297 1 80.62 250 GLU B C 1
ATOM 4024 O O . GLU B 1 250 ? -5.441 3.971 -23.5 1 80.62 250 GLU B O 1
ATOM 4029 N N . ASN B 1 251 ? -6.828 4.621 -21.875 1 69.31 251 ASN B N 1
ATOM 4030 C CA . ASN B 1 251 ? -7.645 5.523 -22.672 1 69.31 251 ASN B CA 1
ATOM 4031 C C . ASN B 1 251 ? -7.164 6.969 -22.562 1 69.31 251 ASN B C 1
ATOM 4033 O O . ASN B 1 251 ? -7.266 7.738 -23.516 1 69.31 251 ASN B O 1
#

InterPro domains:
  IPR011063 tRNA(Ile)-lysidine/2-thiocytidine synthase, N-terminal [PF01171] (28-192)
  IPR012089 tRNA-cytidine(32) 2-sulfurtransferase [MF_01850] (1-251)
  IPR012089 tRNA-cytidine(32) 2-sulfurtransferase [NF007972] (2-247)
  IPR014729 Rossmann-like alpha/beta/alpha sandwich fold [G3DSA:3.40.50.620] (2-248)
  IPR035107 tRNA thiolation protein, TtcA/Ctu1 type [PIRSF004976] (3-244)

Secondary structure (DSSP, 8-state):
--HHHHHHHHHHHHHHHHTT---TT-EEEEE--SSHHHHHHHHHHHHHHHTTS---EEEEEEEE---TT---HHHHHHHHHHT-EEEEEE--HHHHHHHHSPTTS--HHHHHHHHHHHHHHHHHHTT-SEEE---BHHHHHHHHHHIIIIIS-B----SEEE-TTSS-EEE-TBTT--HHHHHHHHHHHT--PPPP----SSHHHHHHHHHHHHHHHHHH-TTHHHHHHHHTT-B-GGGS--HHHHHHHH-/--HHHHHHHHHHHHHHHHTT---TT-EEEEE--SSHHHHHHHHHHHHHHHTTS---EEEEEEEE---TT---HHHHHHHHHHT-EEEEEE--HHHHHHHHSPTTS--HHHHHHHHHHHHHHHHHHTT-SEEE---BHHHHHHHHHHIIIIIS-B----SEEE-TTSS-EEE-TBTT--HHHHHHHHHHHT--PPPP----SSHHHHHHHHHHHHHHHHHH-TTHHHHHHHHTT-B-GGGS--HHHHHHHH-

Solvent-accessible surface area (backbone atoms only — not comparable to full-atom values): 26718 Å² total; per-residue (Å²): 133,52,74,56,55,54,52,50,48,51,34,30,51,46,39,29,61,77,63,64,65,73,55,82,65,34,34,32,32,38,47,40,81,34,41,54,49,24,51,50,48,50,54,50,50,50,50,37,40,75,71,60,77,41,56,56,46,68,30,39,38,27,78,40,38,65,48,91,85,73,68,58,65,58,46,50,52,53,41,58,72,70,66,54,52,67,47,79,45,79,45,63,52,42,61,50,46,62,72,71,46,60,89,92,58,61,53,60,66,61,50,51,51,52,52,52,50,53,52,52,49,51,36,55,78,68,65,36,58,32,37,37,44,54,49,28,26,57,54,32,41,43,38,30,50,47,24,23,46,73,65,21,22,42,34,42,67,31,49,59,41,66,43,92,87,64,72,45,33,39,31,22,45,31,50,68,33,52,60,69,55,39,53,53,40,32,64,76,66,61,64,67,61,42,87,81,85,74,89,82,34,62,73,50,48,56,51,49,49,47,48,50,50,53,51,57,48,24,74,76,38,72,56,27,62,60,18,36,50,42,12,42,48,33,67,42,63,78,24,30,57,24,61,67,62,45,51,54,65,75,106,134,52,73,56,54,54,52,50,49,50,32,30,52,47,39,29,61,77,64,63,65,73,55,82,66,34,35,32,33,38,47,40,80,35,41,54,48,25,50,50,48,49,56,50,50,51,49,37,39,75,71,60,76,41,56,58,45,69,32,38,37,28,77,39,38,65,48,91,84,71,67,59,64,61,46,52,51,52,41,58,73,70,66,56,52,68,46,79,45,80,43,63,51,43,60,50,47,62,70,70,46,61,87,92,57,61,54,61,65,61,50,52,51,51,51,51,49,53,51,52,51,53,35,54,76,67,64,37,58,32,38,36,43,55,51,29,28,57,56,32,41,42,38,29,51,46,24,23,45,73,65,21,22,42,34,41,68,30,48,57,40,65,44,94,86,62,70,44,33,38,29,23,45,31,50,67,34,53,59,68,55,39,54,53,40,32,64,74,67,61,64,67,61,45,87,81,85,75,88,82,32,62,72,51,48,56,51,50,49,48,48,49,50,52,52,56,48,23,75,78,38,72,57,26,63,60,16,36,48,43,12,42,48,34,68,40,61,77,23,31,59,24,61,67,63,46,51,54,66,77,108

Organism: Francisella tularensis subsp. tularensis (strain WY96-3418) (NCBI:txid418136)